Protein AF-0000000079814150 (afdb_homodimer)

Secondary structure (DSSP, 8-state):
---------------SEEEEE---HHHHHHHTT--HHHHHHHHHHHHHHHHHHHHHHT--EEEEEEEEGGGGGS-HHHHHHHHHHHHHHHHHTHHHHHHTTEEEEEES-GGGS-HHHHHHHHHHHHHTTT--SEEEEEEEEE-HHHHHHHHHHHHHHHHHTTSS-GGG--HHHHHHHSTTTTSPPPSEEEE-TT----TTSSTTTTTTPEEEE-SS-GGG--HHHHHHHHHHHHHHHHHT---S---/---------------SEEEEE---HHHHHHHTT--HHHHHHHHHHHHHHHHHHHHHHT--EEEEEEEEGGGGGS-HHHHHHHHHHHHHHHHHTHHHHHHTTEEEEEES-GGGS-HHHHHHHHHHHHHTTT--SEEEEEEEEE-HHHHHHHHHHHHHHHHHTTSS-GGG--HHHHHHHSTTTTSPPPSEEEE-TT----TTSSTTTTTTPEEEE-SS-GGG--HHHHHHHHHHHHHHHHHS--SS---

Solvent-accessible surface area (backbone atoms only — not comparable to full-atom values): 25363 Å² total; per-residue (Å²): 135,82,75,74,75,69,72,71,70,72,84,78,53,72,57,57,18,44,29,37,42,70,31,31,22,52,57,52,12,53,77,69,74,41,56,55,64,56,11,51,52,40,31,53,53,20,51,53,40,44,52,53,40,32,53,75,71,62,29,42,32,38,36,36,55,75,31,44,53,69,50,72,75,48,55,69,68,54,42,49,50,54,51,49,51,51,42,49,44,48,70,67,42,42,65,60,39,38,75,68,22,29,14,43,43,79,35,55,45,54,83,80,47,59,68,70,48,41,50,37,52,54,49,41,28,61,77,10,61,84,36,78,53,24,38,41,30,40,26,36,43,24,36,25,63,58,41,52,33,51,23,31,26,53,51,11,47,32,26,54,71,67,77,38,58,44,90,66,51,38,69,69,56,48,47,62,49,30,80,58,43,94,53,78,58,34,46,30,39,34,26,26,38,54,54,48,56,55,68,27,54,53,32,81,46,39,27,74,11,40,54,46,69,36,66,54,29,26,42,72,44,36,53,68,54,52,48,50,54,48,49,50,50,26,52,52,48,57,74,59,49,67,72,71,66,86,116,134,83,75,73,76,70,71,71,71,71,85,78,56,73,58,55,18,43,29,38,40,70,30,31,22,52,58,54,12,54,76,67,75,41,57,56,65,58,11,51,54,40,30,52,53,20,49,54,40,44,52,52,41,33,53,73,71,64,30,41,30,38,36,36,56,74,31,44,53,68,50,72,74,48,55,70,66,55,42,49,51,54,51,50,52,51,42,49,43,47,70,68,42,42,64,59,40,38,74,69,21,29,14,42,42,80,34,56,46,54,83,78,48,59,67,67,48,40,51,37,51,52,49,41,26,60,77,10,62,84,36,77,53,24,37,41,31,40,26,36,43,26,37,25,63,59,41,52,33,53,23,31,26,51,52,12,47,33,28,55,71,68,77,38,59,45,88,65,50,37,69,70,57,47,47,62,49,30,80,60,44,95,54,76,58,33,44,29,40,36,26,27,39,54,52,47,56,56,67,28,53,51,32,80,46,38,27,74,11,41,53,44,68,34,64,54,30,25,44,72,44,37,53,67,53,52,49,49,54,47,50,51,49,25,52,51,47,56,74,58,48,70,73,75,68,86,115

InterPro domains:
  IPR001441 Decaprenyl diphosphate synthase-like [MF_01139] (14-242)
  IPR001441 Decaprenyl diphosphate synthase-like [PF01255] (21-241)
  IPR001441 Decaprenyl diphosphate synthase-like [PTHR10291] (14-241)
  IPR001441 Decaprenyl diphosphate synthase-like [TIGR00055] (14-241)
  IPR001441 Decaprenyl diphosphate synthase-like [cd00475] (17-235)
  IPR018520 Di-trans-poly-cis-decaprenylcistransferase-like, conserved site [PS01066] (187-204)
  IPR036424 Decaprenyl diphosphate synthase-like superfamily [G3DSA:3.40.1180.10] (4-242)
  IPR036424 Decaprenyl diphosphate synthase-like superfamily [SSF64005] (14-237)

Organism: NCBI:txid265959

Foldseek 3Di:
DPPPPPVPPDPQDFWQEEEEEQFCLQVVCVVVVHDSLVSVVLLVVLVVQLLVLCLVVQHAEYEYALAELCNVVDDPVSVVSSLVVLLVCLPPVLVVCLVSLEAEAEDADLVVHDPSSSVSNVVSNVSNVPGGSYYYYYYHRDFQVVQLVQLVVVQVVCVVVVNDPPVPDDPVNSLCSGRCHPPQQGQEYEYEQQDDDCRRPNPVSCPNHHYYYYNHRSSVNHSVNVVVVSVVSRVVCVVVDDPPPVD/DPPPPPVVPDPQDFWQEEEEEQFCLQVVQVVVVHDSLVSVVLLVVLVVQLLVLCLVVQHAEYEYALAELCNVVDDPVSVVSSLVVLLVCLPPVLVVCLVSLEAEAEDADLVVHDPSSSVSNVVSNVSNVPGGSYYYYYYHRDFQVVQLVQLVVVQVVCVVVVNDPPVPDDPVNSLCSGRCHPPQQGQEYEYEQQDDDCRRPNPVSCPNHHYYYYNHRSSPNHSVNVVVVSVVSRVVCVVVPDPPPVD

Nearest PDB structures (foldseek):
  7cpn-assembly1_A  TM=9.584E-01  e=9.967E-28  Thermobifida fusca YX
  1x09-assembly1_A  TM=9.812E-01  e=7.954E-27  Escherichia coli
  7jli-assembly1_A  TM=9.607E-01  e=4.394E-27  Bacillus subtilis
  6szg-assembly1_A  TM=9.775E-01  e=1.741E-25  Acinetobacter baumannii
  2vg4-assembly2_D  TM=9.617E-01  e=6.347E-26  Mycobacterium tuberculosis

Structure (mmCIF, N/CA/C/O backbone):
data_AF-0000000079814150-model_v1
#
loop_
_entity.id
_entity.type
_entity.pdbx_description
1 polymer 'Isoprenyl transferase'
#
loop_
_atom_site.group_PDB
_atom_site.id
_atom_site.type_symbol
_atom_site.label_atom_id
_atom_site.label_alt_id
_atom_site.label_comp_id
_atom_site.label_asym_id
_atom_site.label_entity_id
_atom_site.label_seq_id
_atom_site.pdbx_PDB_ins_code
_atom_site.Cartn_x
_atom_site.Cartn_y
_atom_site.Cartn_z
_atom_site.occupancy
_atom_site.B_iso_or_equiv
_atom_site.auth_seq_id
_atom_site.auth_comp_id
_atom_site.auth_asym_id
_atom_site.auth_atom_id
_atom_site.pdbx_PDB_model_num
ATOM 1 N N . MET A 1 1 ? -6.578 14.977 -53.312 1 30.59 1 MET A N 1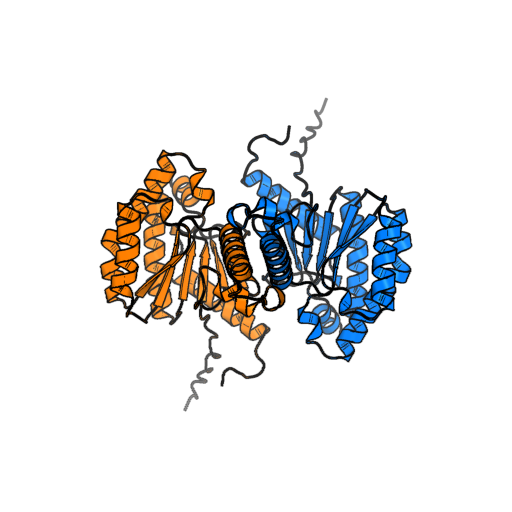
ATOM 2 C CA . MET A 1 1 ? -5.441 14.547 -52.5 1 30.59 1 MET A CA 1
ATOM 3 C C . MET A 1 1 ? -5.773 14.633 -51 1 30.59 1 MET A C 1
ATOM 5 O O . MET A 1 1 ? -5.684 15.703 -50.406 1 30.59 1 MET A O 1
ATOM 9 N N . SER A 1 2 ? -6.844 13.961 -50.562 1 36.25 2 SER A N 1
ATOM 10 C CA . SER A 1 2 ? -7.426 13.844 -49.219 1 36.25 2 SER A CA 1
ATOM 11 C C . SER A 1 2 ? -6.395 13.367 -48.219 1 36.25 2 SER A C 1
ATOM 13 O O . SER A 1 2 ? -5.816 12.289 -48.375 1 36.25 2 SER A O 1
ATOM 15 N N . GLY A 1 3 ? -5.57 14.32 -47.719 1 33.72 3 GLY A N 1
ATOM 16 C CA . GLY A 1 3 ? -4.613 14.062 -46.656 1 33.72 3 GLY A CA 1
ATOM 17 C C . GLY A 1 3 ? -5.199 13.273 -45.5 1 33.72 3 GLY A C 1
ATOM 18 O O . GLY A 1 3 ? -6.184 13.688 -44.875 1 33.72 3 GLY A O 1
ATOM 19 N N . SER A 1 4 ? -5.145 11.93 -45.656 1 39.56 4 SER A N 1
ATOM 20 C CA . SER A 1 4 ? -5.402 11.023 -44.531 1 39.56 4 SER A CA 1
ATOM 21 C C . SER A 1 4 ? -4.723 11.508 -43.25 1 39.56 4 SER A C 1
ATOM 23 O O . SER A 1 4 ? -3.496 11.648 -43.219 1 39.56 4 SER A O 1
ATOM 25 N N . ASP A 1 5 ? -5.281 12.523 -42.656 1 36.06 5 ASP A N 1
ATOM 26 C CA . ASP A 1 5 ? -4.863 12.922 -41.312 1 36.06 5 ASP A CA 1
ATOM 27 C C . ASP A 1 5 ? -4.594 11.703 -40.438 1 36.06 5 ASP A C 1
ATOM 29 O O . ASP A 1 5 ? -5.52 10.961 -40.094 1 36.06 5 ASP A O 1
ATOM 33 N N . HIS A 1 6 ? -3.541 10.914 -40.781 1 35.59 6 HIS A N 1
ATOM 34 C CA . HIS A 1 6 ? -3.045 9.969 -39.812 1 35.59 6 HIS A CA 1
ATOM 35 C C . HIS A 1 6 ? -2.938 10.625 -38.438 1 35.59 6 HIS A C 1
ATOM 37 O O . HIS A 1 6 ? -2.074 11.477 -38.188 1 35.59 6 HIS A O 1
ATOM 43 N N . ARG A 1 7 ? -3.973 11 -37.781 1 38.19 7 ARG A N 1
ATOM 44 C CA . ARG A 1 7 ? -3.873 11.312 -36.375 1 38.19 7 ARG A CA 1
ATOM 45 C C . ARG A 1 7 ? -2.809 10.453 -35.688 1 38.19 7 ARG A C 1
ATOM 47 O O . ARG A 1 7 ? -2.898 9.227 -35.719 1 38.19 7 ARG A O 1
ATOM 54 N N . THR A 1 8 ? -1.511 10.703 -35.812 1 36.75 8 THR A N 1
ATOM 55 C CA . THR A 1 8 ? -0.434 10.164 -34.969 1 36.75 8 THR A CA 1
ATOM 56 C C . THR A 1 8 ? -0.945 9.812 -33.594 1 36.75 8 THR A C 1
ATOM 58 O O . THR A 1 8 ? -1.499 10.664 -32.906 1 36.75 8 THR A O 1
ATOM 61 N N . ALA A 1 9 ? -1.485 8.695 -33.469 1 47.09 9 ALA A N 1
ATOM 62 C CA . ALA A 1 9 ? -1.894 8.203 -32.156 1 47.09 9 ALA A CA 1
ATOM 63 C C . ALA A 1 9 ? -0.919 8.664 -31.078 1 47.09 9 ALA A C 1
ATOM 65 O O . ALA A 1 9 ? 0.297 8.641 -31.281 1 47.09 9 ALA A O 1
ATOM 66 N N . ALA A 1 10 ? -1.254 9.531 -30.312 1 53.69 10 ALA A N 1
ATOM 67 C CA . ALA A 1 10 ? -0.466 9.969 -29.156 1 53.69 10 ALA A CA 1
ATOM 68 C C . ALA A 1 10 ? 0.321 8.805 -28.562 1 53.69 10 ALA A C 1
ATOM 70 O O . ALA A 1 10 ? -0.131 7.656 -28.609 1 53.69 10 ALA A O 1
ATOM 71 N N . PRO A 1 11 ? 1.72 8.844 -28.5 1 58.03 11 PRO A N 1
ATOM 72 C CA . PRO A 1 11 ? 2.559 7.762 -27.984 1 58.03 11 PRO A CA 1
ATOM 73 C C . PRO A 1 11 ? 1.968 7.113 -26.734 1 58.03 11 PRO A C 1
ATOM 75 O O . PRO A 1 11 ? 1.492 7.812 -25.828 1 58.03 11 PRO A O 1
ATOM 78 N N . VAL A 1 12 ? 1.513 5.855 -26.828 1 69.31 12 VAL A N 1
ATOM 79 C CA . VAL A 1 12 ? 0.983 5.055 -25.719 1 69.31 12 VAL A CA 1
ATOM 80 C C . VAL A 1 12 ? 2.082 4.789 -24.703 1 69.31 12 VAL A C 1
ATOM 82 O O . VAL A 1 12 ? 3.182 4.355 -25.047 1 69.31 12 VAL A O 1
ATOM 85 N N . CYS A 1 13 ? 1.996 5.395 -23.484 1 85.88 13 CYS A N 1
ATOM 86 C CA . CYS A 1 13 ? 2.885 5.051 -22.375 1 85.88 13 CYS A CA 1
ATOM 87 C C . CYS A 1 13 ? 2.568 3.662 -21.828 1 85.88 13 CYS A C 1
ATOM 89 O O . CYS A 1 13 ? 1.459 3.416 -21.359 1 85.88 13 CYS A O 1
ATOM 91 N N . LEU A 1 14 ? 3.465 2.756 -22.062 1 93.56 14 LEU A N 1
ATOM 92 C CA . LEU A 1 14 ? 3.279 1.373 -21.641 1 93.56 14 LEU A CA 1
ATOM 93 C C . LEU A 1 14 ? 3.951 1.123 -20.297 1 93.56 14 LEU A C 1
ATOM 95 O O . LEU A 1 14 ? 5.105 1.509 -20.094 1 93.56 14 LEU A O 1
ATOM 99 N N . PRO A 1 15 ? 3.193 0.559 -19.422 1 97 15 PRO A N 1
ATOM 100 C CA . PRO A 1 15 ? 3.871 0.183 -18.188 1 97 15 PRO A CA 1
ATOM 101 C C . PRO A 1 15 ? 4.922 -0.907 -18.391 1 97 15 PRO A C 1
ATOM 103 O O . PRO A 1 15 ? 4.727 -1.808 -19.203 1 97 15 PRO A O 1
ATOM 106 N N . GLU A 1 16 ? 5.961 -0.811 -17.609 1 97.56 16 GLU A N 1
ATOM 107 C CA . GLU A 1 16 ? 6.992 -1.844 -17.641 1 97.56 16 GLU A CA 1
ATOM 108 C C . GLU A 1 16 ? 6.578 -3.061 -16.828 1 97.56 16 GLU A C 1
ATOM 110 O O . GLU A 1 16 ? 6.852 -4.199 -17.203 1 97.56 16 GLU A O 1
ATOM 115 N N . HIS A 1 17 ? 5.906 -2.877 -15.727 1 98.75 17 HIS A N 1
ATOM 116 C CA . HIS A 1 17 ? 5.578 -3.91 -14.75 1 98.75 17 HIS A CA 1
ATOM 117 C C . HIS A 1 17 ? 4.133 -3.779 -14.273 1 98.75 17 HIS A C 1
ATOM 119 O O . HIS A 1 17 ? 3.762 -2.76 -13.688 1 98.75 17 HIS A O 1
ATOM 125 N N . VAL A 1 18 ? 3.35 -4.816 -14.539 1 98.81 18 VAL A N 1
ATOM 126 C CA . VAL A 1 18 ? 1.966 -4.887 -14.086 1 98.81 18 VAL A CA 1
ATOM 127 C C . VAL A 1 18 ? 1.821 -6 -13.047 1 98.81 18 VAL A C 1
ATOM 129 O O . VAL A 1 18 ? 2.141 -7.16 -13.32 1 98.81 18 VAL A O 1
ATOM 132 N N . ALA A 1 19 ? 1.404 -5.621 -11.844 1 98.94 19 ALA A N 1
ATOM 133 C CA . ALA A 1 19 ? 1.101 -6.605 -10.805 1 98.94 19 ALA A CA 1
ATOM 134 C C . ALA A 1 19 ? -0.405 -6.809 -10.672 1 98.94 19 ALA A C 1
ATOM 136 O O . ALA A 1 19 ? -1.178 -5.852 -10.742 1 98.94 19 ALA A O 1
ATOM 137 N N . ILE A 1 20 ? -0.818 -8.109 -10.453 1 98.94 20 ILE A N 1
ATOM 138 C CA . ILE A 1 20 ? -2.248 -8.391 -10.492 1 98.94 20 ILE A CA 1
ATOM 139 C C . ILE A 1 20 ? -2.645 -9.234 -9.281 1 98.94 20 ILE A C 1
ATOM 141 O O . ILE A 1 20 ? -2.025 -10.258 -9.008 1 98.94 20 ILE A O 1
ATOM 145 N N . ILE A 1 21 ? -3.6 -8.75 -8.547 1 98.81 21 ILE A N 1
ATOM 146 C CA . ILE A 1 21 ? -4.309 -9.531 -7.539 1 98.81 21 ILE A CA 1
ATOM 147 C C . ILE A 1 21 ? -5.523 -10.211 -8.172 1 98.81 21 ILE A C 1
ATOM 149 O O . ILE A 1 21 ? -6.512 -9.547 -8.492 1 98.81 21 ILE A O 1
ATOM 153 N N . MET A 1 22 ? -5.48 -11.484 -8.289 1 98.56 22 MET A N 1
ATOM 154 C CA . MET A 1 22 ? -6.438 -12.273 -9.062 1 98.56 22 MET A CA 1
ATOM 155 C C . MET A 1 22 ? -7.637 -12.664 -8.211 1 98.56 22 MET A C 1
ATOM 157 O O . MET A 1 22 ? -7.84 -13.844 -7.926 1 98.56 22 MET A O 1
ATOM 161 N N . ASP A 1 23 ? -8.43 -11.719 -7.93 1 97.75 23 ASP A N 1
ATOM 162 C CA . ASP A 1 23 ? -9.57 -11.883 -7.031 1 97.75 23 ASP A CA 1
ATOM 163 C C . ASP A 1 23 ? -10.836 -12.234 -7.805 1 97.75 23 ASP A C 1
ATOM 165 O O . ASP A 1 23 ? -10.977 -11.875 -8.977 1 97.75 23 ASP A O 1
ATOM 169 N N . GLY A 1 24 ? -11.703 -13.023 -7.16 1 97.81 24 GLY A N 1
ATOM 170 C CA . GLY A 1 24 ? -13.031 -13.242 -7.711 1 97.81 24 GLY A CA 1
ATOM 171 C C . GLY A 1 24 ? -13.242 -14.656 -8.219 1 97.81 24 GLY A C 1
ATOM 172 O O . GLY A 1 24 ? -14.266 -14.953 -8.836 1 97.81 24 GLY A O 1
ATOM 173 N N . ASN A 1 25 ? -12.281 -15.562 -7.965 1 97.69 25 ASN A N 1
ATOM 174 C CA . ASN A 1 25 ? -12.414 -16.938 -8.422 1 97.69 25 ASN A CA 1
ATOM 175 C C . ASN A 1 25 ? -13.617 -17.625 -7.785 1 97.69 25 ASN A C 1
ATOM 177 O O . ASN A 1 25 ? -14.438 -18.219 -8.484 1 97.69 25 ASN A O 1
ATOM 181 N N . GLY A 1 26 ? -13.711 -17.531 -6.402 1 95.38 26 GLY A N 1
ATOM 182 C CA . GLY A 1 26 ? -14.836 -18.141 -5.703 1 95.38 26 GLY A CA 1
ATOM 183 C C . GLY A 1 26 ? -16.172 -17.531 -6.074 1 95.38 26 GLY A C 1
ATOM 184 O O . GLY A 1 26 ? -17.156 -18.25 -6.285 1 95.38 26 GLY A O 1
ATOM 185 N N . ARG A 1 27 ? -16.234 -16.281 -6.16 1 95.62 27 ARG A N 1
ATOM 186 C CA . ARG A 1 27 ? -17.453 -15.578 -6.527 1 95.62 27 ARG A CA 1
ATOM 187 C C . ARG A 1 27 ? -17.938 -16 -7.914 1 95.62 27 ARG A C 1
ATOM 189 O O . ARG A 1 27 ? -19.125 -16.219 -8.125 1 95.62 27 ARG A O 1
ATOM 196 N N . TRP A 1 28 ? -17.031 -16.047 -8.844 1 97.88 28 TRP A N 1
ATOM 197 C CA . TRP A 1 28 ? -17.312 -16.469 -10.211 1 97.88 28 TRP A CA 1
ATOM 198 C C . TRP A 1 28 ? -17.969 -17.844 -10.227 1 97.88 28 TRP A C 1
ATOM 200 O O . TRP A 1 28 ? -18.969 -18.062 -10.914 1 97.88 28 TRP A O 1
ATOM 210 N N . ALA A 1 29 ? -17.344 -18.812 -9.492 1 97.88 29 ALA A N 1
ATOM 211 C CA . ALA A 1 29 ? -17.859 -20.172 -9.414 1 97.88 29 ALA A CA 1
ATOM 212 C C . ALA A 1 29 ? -19.25 -20.188 -8.781 1 97.88 29 ALA A C 1
ATOM 214 O O . ALA A 1 29 ? -20.172 -20.828 -9.297 1 97.88 29 ALA A O 1
ATOM 215 N N . ASN A 1 30 ? -19.406 -19.406 -7.676 1 96.44 30 ASN A N 1
ATOM 216 C CA . ASN A 1 30 ? -20.672 -19.344 -6.953 1 96.44 30 ASN A CA 1
ATOM 217 C C . ASN A 1 30 ? -21.797 -18.797 -7.828 1 96.44 30 ASN A C 1
ATOM 219 O O . ASN A 1 30 ? -22.906 -19.359 -7.844 1 96.44 30 ASN A O 1
ATOM 223 N N . MET A 1 31 ? -21.531 -17.844 -8.562 1 96.81 31 MET A N 1
ATOM 224 C CA . MET A 1 31 ? -22.516 -17.203 -9.438 1 96.81 31 MET A CA 1
ATOM 225 C C . MET A 1 31 ? -22.984 -18.172 -10.516 1 96.81 31 MET A C 1
ATOM 227 O O . MET A 1 31 ? -24.094 -18.016 -11.055 1 96.81 31 MET A O 1
ATOM 231 N N . ARG A 1 32 ? -22.266 -19.203 -10.773 1 97.44 32 ARG A N 1
ATOM 232 C CA . ARG A 1 32 ? -22.578 -20.141 -11.844 1 97.44 32 ARG A CA 1
ATOM 233 C C . ARG A 1 32 ? -23 -21.484 -11.281 1 97.44 32 ARG A C 1
ATOM 235 O O . ARG A 1 32 ? -23.172 -22.453 -12.031 1 97.44 32 ARG A O 1
ATOM 242 N N . GLY A 1 33 ? -23.031 -21.531 -10.008 1 97.44 33 GLY A N 1
ATOM 243 C CA . GLY A 1 33 ? -23.406 -22.781 -9.359 1 97.44 33 GLY A CA 1
ATOM 244 C C . GLY A 1 33 ? -22.344 -23.859 -9.453 1 97.44 33 GLY A C 1
ATOM 245 O O . GLY A 1 33 ? -22.672 -25.047 -9.492 1 97.44 33 GLY A O 1
ATOM 246 N N . LEU A 1 34 ? -21.156 -23.453 -9.539 1 97.94 34 LEU A N 1
ATOM 247 C CA . LEU A 1 34 ? -20.047 -24.391 -9.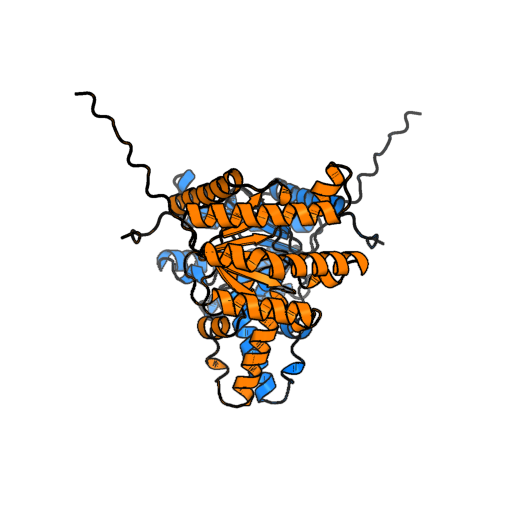672 1 97.94 34 LEU A CA 1
ATOM 248 C C . LEU A 1 34 ? -19.266 -24.5 -8.359 1 97.94 34 LEU A C 1
ATOM 250 O O . LEU A 1 34 ? -19.344 -23.609 -7.516 1 97.94 34 LEU A O 1
ATOM 254 N N . PRO A 1 35 ? -18.547 -25.641 -8.258 1 96 35 PRO A N 1
ATOM 255 C CA . PRO A 1 35 ? -17.672 -25.75 -7.09 1 96 35 PRO A CA 1
ATOM 256 C C . PRO A 1 35 ? -16.547 -24.719 -7.102 1 96 35 PRO A C 1
ATOM 258 O O . PRO A 1 35 ? -16.109 -24.281 -8.172 1 96 35 PRO A O 1
ATOM 261 N N . LEU A 1 36 ? -16.078 -24.344 -5.898 1 94.62 36 LEU A N 1
ATOM 262 C CA . LEU A 1 36 ? -15.023 -23.359 -5.699 1 94.62 36 LEU A CA 1
ATOM 263 C C . LEU A 1 36 ? -13.82 -23.672 -6.586 1 94.62 36 LEU A C 1
ATOM 265 O O . LEU A 1 36 ? -13.258 -22.781 -7.215 1 94.62 36 LEU A O 1
ATOM 269 N N . LEU A 1 37 ? -13.469 -24.891 -6.684 1 94.75 37 LEU A N 1
ATOM 270 C CA . LEU A 1 37 ? -12.289 -25.312 -7.438 1 94.75 37 LEU A CA 1
ATOM 271 C C . LEU A 1 37 ? -12.438 -24.953 -8.914 1 94.75 37 LEU A C 1
ATOM 273 O O . LEU A 1 37 ? -11.453 -24.625 -9.578 1 94.75 37 LEU A O 1
ATOM 277 N N . ALA A 1 38 ? -13.617 -25.031 -9.453 1 96.88 38 ALA A N 1
ATOM 278 C CA . ALA A 1 38 ? -13.867 -24.688 -10.844 1 96.88 38 ALA A CA 1
ATOM 279 C C . ALA A 1 38 ? -13.5 -23.219 -11.117 1 96.88 38 ALA A C 1
ATOM 281 O O . ALA A 1 38 ? -13.016 -22.891 -12.203 1 96.88 38 ALA A O 1
ATOM 282 N N . GLY A 1 39 ? -13.758 -22.391 -10.172 1 97.44 39 GLY A N 1
ATOM 283 C CA . GLY A 1 39 ? -13.367 -21 -10.289 1 97.44 39 GLY A CA 1
ATOM 284 C C . GLY A 1 39 ? -11.859 -20.812 -10.383 1 97.44 39 GLY A C 1
ATOM 285 O O . GLY A 1 39 ? -11.383 -20.031 -11.211 1 97.44 39 GLY A O 1
ATOM 286 N N . HIS A 1 40 ? -11.148 -21.5 -9.555 1 96.44 40 HIS A N 1
ATOM 287 C CA . HIS A 1 40 ? -9.695 -21.406 -9.57 1 96.44 40 HIS A CA 1
ATOM 288 C C . HIS A 1 40 ? -9.117 -21.984 -10.852 1 96.44 40 HIS A C 1
ATOM 290 O O . HIS A 1 40 ? -8.125 -21.484 -11.375 1 96.44 40 HIS A O 1
ATOM 296 N N . ARG A 1 41 ? -9.734 -23.047 -11.359 1 96.62 41 ARG A N 1
ATOM 297 C CA . ARG A 1 41 ? -9.312 -23.594 -12.648 1 96.62 41 ARG A CA 1
ATOM 298 C C . ARG A 1 41 ? -9.523 -22.594 -13.773 1 96.62 41 ARG A C 1
ATOM 300 O O . ARG A 1 41 ? -8.633 -22.375 -14.602 1 96.62 41 ARG A O 1
ATOM 307 N N . ALA A 1 42 ? -10.68 -21.984 -13.75 1 97.88 42 ALA A N 1
ATOM 308 C CA . ALA A 1 42 ? -10.961 -20.953 -14.727 1 97.88 42 ALA A CA 1
ATOM 309 C C . ALA A 1 42 ? -9.992 -19.781 -14.578 1 97.88 42 ALA A C 1
ATOM 311 O O . ALA A 1 42 ? -9.617 -19.141 -15.562 1 97.88 42 ALA A O 1
ATOM 312 N N . GLY A 1 43 ? -9.602 -19.5 -13.391 1 97.75 43 GLY A N 1
ATOM 313 C CA . GLY A 1 43 ? -8.594 -18.484 -13.133 1 97.75 43 GLY A CA 1
ATOM 314 C C . GLY A 1 43 ? -7.254 -18.797 -13.773 1 97.75 43 GLY A C 1
ATOM 315 O O . GLY A 1 43 ? -6.551 -17.891 -14.234 1 97.75 43 GLY A O 1
ATOM 316 N N . GLY A 1 44 ? -6.926 -20.062 -13.742 1 96.25 44 GLY A N 1
ATOM 317 C CA . GLY A 1 44 ? -5.715 -20.484 -14.43 1 96.25 44 GLY A CA 1
ATOM 318 C C . GLY A 1 44 ? -5.727 -20.156 -15.914 1 96.25 44 GLY A C 1
ATOM 319 O O . GLY A 1 44 ? -4.703 -19.766 -16.484 1 96.25 44 GLY A O 1
ATOM 320 N N . GLU A 1 45 ? -6.836 -20.312 -16.516 1 96 45 GLU A N 1
ATOM 321 C CA . GLU A 1 45 ? -6.984 -19.969 -17.922 1 96 45 GLU A CA 1
ATOM 322 C C . GLU A 1 45 ? -6.828 -18.469 -18.156 1 96 45 GLU A C 1
ATOM 324 O O . GLU A 1 45 ? -6.25 -18.047 -19.156 1 96 45 GLU A O 1
ATOM 329 N N . ALA A 1 46 ? -7.352 -17.766 -17.219 1 98.19 46 ALA A N 1
ATOM 330 C CA . ALA A 1 46 ? -7.215 -16.312 -17.297 1 98.19 46 ALA A CA 1
ATOM 331 C C . ALA A 1 46 ? -5.746 -15.898 -17.234 1 98.19 46 ALA A C 1
ATOM 333 O O . ALA A 1 46 ? -5.344 -14.922 -17.859 1 98.19 46 ALA A O 1
ATOM 334 N N . VAL A 1 47 ? -4.922 -16.641 -16.469 1 97.88 47 VAL A N 1
ATOM 335 C CA . VAL A 1 47 ? -3.488 -16.375 -16.406 1 97.88 47 VAL A CA 1
ATOM 336 C C . VAL A 1 47 ? -2.869 -16.5 -17.797 1 97.88 47 VAL A C 1
ATOM 338 O O . VAL A 1 47 ? -2.107 -15.633 -18.219 1 97.88 47 VAL A O 1
ATOM 341 N N . GLN A 1 48 ? -3.258 -17.5 -18.5 1 95.94 48 GLN A N 1
ATOM 342 C CA . GLN A 1 48 ? -2.715 -17.719 -19.844 1 95.94 48 GLN A CA 1
ATOM 343 C C . GLN A 1 48 ? -3.111 -16.594 -20.797 1 95.94 48 GLN A C 1
ATOM 345 O O . GLN A 1 48 ? -2.281 -16.094 -21.562 1 95.94 48 GLN A O 1
ATOM 350 N N . ARG A 1 49 ? -4.379 -16.172 -20.734 1 97.5 49 ARG A N 1
ATOM 351 C CA . ARG A 1 49 ? -4.844 -15.062 -21.547 1 97.5 49 ARG A CA 1
ATOM 352 C C . ARG A 1 49 ? -4.066 -13.789 -21.219 1 97.5 49 ARG A C 1
ATOM 354 O O . ARG A 1 49 ? -3.703 -13.031 -22.125 1 97.5 49 ARG A O 1
ATOM 361 N N . THR A 1 50 ? -3.801 -13.633 -19.984 1 98.19 50 THR A N 1
ATOM 362 C CA . THR A 1 50 ? -3.104 -12.438 -19.531 1 98.19 50 THR A CA 1
ATOM 363 C C . THR A 1 50 ? -1.659 -12.438 -20.016 1 98.19 5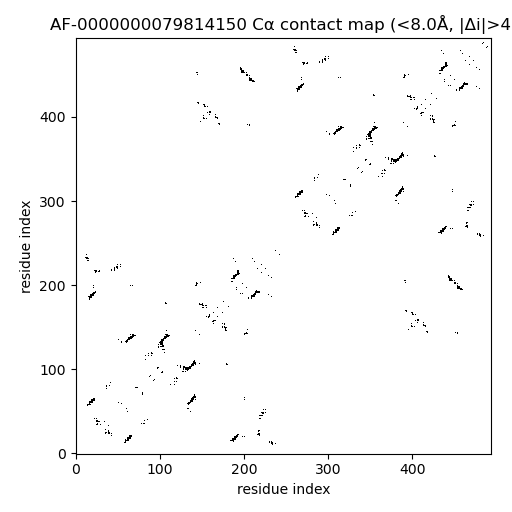0 THR A C 1
ATOM 365 O O . THR A 1 50 ? -1.162 -11.414 -20.5 1 98.19 50 THR A O 1
ATOM 368 N N . VAL A 1 51 ? -1.002 -13.555 -19.922 1 98.25 51 VAL A N 1
ATOM 369 C CA . VAL A 1 51 ? 0.382 -13.688 -20.375 1 98.25 51 VAL A CA 1
ATOM 370 C C . VAL A 1 51 ? 0.476 -13.398 -21.859 1 98.25 51 VAL A C 1
ATOM 372 O O . VAL A 1 51 ? 1.331 -12.625 -22.297 1 98.25 51 VAL A O 1
ATOM 375 N N . ARG A 1 52 ? -0.428 -13.914 -22.641 1 97.75 52 ARG A N 1
ATOM 376 C CA . ARG A 1 52 ? -0.438 -13.688 -24.078 1 97.75 52 ARG A CA 1
ATOM 377 C C . ARG A 1 52 ? -0.671 -12.211 -24.391 1 97.75 52 ARG A C 1
ATOM 379 O O . ARG A 1 52 ? -0.01 -11.648 -25.266 1 97.75 52 ARG A O 1
ATOM 386 N N . ALA A 1 53 ? -1.604 -11.656 -23.688 1 98.25 53 ALA A N 1
ATOM 387 C CA . ALA A 1 53 ? -1.896 -10.234 -23.891 1 98.25 53 ALA A CA 1
ATOM 388 C C . ALA A 1 53 ? -0.683 -9.375 -23.547 1 98.25 53 ALA A C 1
ATOM 390 O O . ALA A 1 53 ? -0.36 -8.43 -24.281 1 98.25 53 ALA A O 1
ATOM 391 N N . ALA A 1 54 ? -0.009 -9.695 -22.438 1 98.5 54 ALA A N 1
ATOM 392 C CA . ALA A 1 54 ? 1.168 -8.945 -22.016 1 98.5 54 ALA A CA 1
ATOM 393 C C . ALA A 1 54 ? 2.275 -9.023 -23.062 1 98.5 54 ALA A C 1
ATOM 395 O O . ALA A 1 54 ? 2.879 -8.008 -23.422 1 98.5 54 ALA A O 1
ATOM 396 N N . ILE A 1 55 ? 2.498 -10.203 -23.578 1 98.38 55 ILE A N 1
ATOM 397 C CA . ILE A 1 55 ? 3.52 -10.422 -24.594 1 98.38 55 ILE A CA 1
ATOM 398 C C . ILE A 1 55 ? 3.176 -9.617 -25.844 1 98.38 55 ILE A C 1
ATOM 400 O O . ILE A 1 55 ? 4.02 -8.883 -26.375 1 98.38 55 ILE A O 1
ATOM 404 N N . ARG A 1 56 ? 1.926 -9.695 -26.25 1 97.69 56 ARG A N 1
ATOM 405 C CA . ARG A 1 56 ? 1.479 -9.023 -27.469 1 97.69 56 ARG A CA 1
ATOM 406 C C . ARG A 1 56 ? 1.624 -7.512 -27.344 1 97.69 56 ARG A C 1
ATOM 408 O O . ARG A 1 56 ? 1.946 -6.828 -28.312 1 97.69 56 ARG A O 1
ATOM 415 N N . ARG A 1 57 ? 1.434 -7.004 -26.141 1 97.44 57 ARG A N 1
ATOM 416 C CA . ARG A 1 57 ? 1.417 -5.559 -25.953 1 97.44 57 ARG A CA 1
ATOM 417 C C . ARG A 1 57 ? 2.801 -5.035 -25.594 1 97.44 57 ARG A C 1
ATOM 419 O O . ARG A 1 57 ? 3.023 -3.824 -25.531 1 97.44 57 ARG A O 1
ATOM 426 N N . GLY A 1 58 ? 3.682 -5.938 -25.219 1 97.25 58 GLY A N 1
ATOM 427 C CA . GLY A 1 58 ? 5.062 -5.547 -24.984 1 97.25 58 GLY A CA 1
ATOM 428 C C . GLY A 1 58 ? 5.352 -5.227 -23.531 1 97.25 58 GLY A C 1
ATOM 429 O O . GLY A 1 58 ? 6.32 -4.531 -23.234 1 97.25 58 GLY A O 1
ATOM 430 N N . VAL A 1 59 ? 4.492 -5.637 -22.625 1 98.06 59 VAL A N 1
ATOM 431 C CA . VAL A 1 59 ? 4.773 -5.516 -21.188 1 98.06 59 VAL A CA 1
ATOM 432 C C . VAL A 1 59 ? 5.895 -6.477 -20.812 1 98.06 59 VAL A C 1
ATOM 434 O O . VAL A 1 59 ? 5.91 -7.633 -21.234 1 98.06 59 VAL A O 1
ATOM 437 N N . LYS A 1 60 ? 6.82 -6.039 -19.891 1 98.5 60 LYS A N 1
ATOM 438 C CA . LYS A 1 60 ? 8.039 -6.809 -19.672 1 98.5 60 LYS A CA 1
ATOM 439 C C . LYS A 1 60 ? 7.949 -7.613 -18.375 1 98.5 60 LYS A C 1
ATOM 441 O O . LYS A 1 60 ? 8.617 -8.641 -18.219 1 98.5 60 LYS A O 1
ATOM 446 N N . TRP A 1 61 ? 7.156 -7.141 -17.453 1 98.81 61 TRP A N 1
ATOM 447 C CA . TRP A 1 61 ? 7.02 -7.797 -16.156 1 98.81 61 TRP A CA 1
ATOM 448 C C . TRP A 1 61 ? 5.555 -7.938 -15.766 1 98.81 61 TRP A C 1
ATOM 450 O O . TRP A 1 61 ? 4.789 -6.973 -15.859 1 98.81 61 TRP A O 1
ATOM 460 N N . VAL A 1 62 ? 5.203 -9.109 -15.391 1 98.88 62 VAL A N 1
ATOM 461 C CA . VAL A 1 62 ? 3.902 -9.359 -14.781 1 98.88 62 VAL A CA 1
ATOM 462 C C . VAL A 1 62 ? 4.086 -10.133 -13.477 1 98.88 62 VAL A C 1
ATOM 464 O O . VAL A 1 62 ? 4.758 -11.164 -13.445 1 98.88 62 VAL A O 1
ATOM 467 N N . THR A 1 63 ? 3.584 -9.617 -12.391 1 98.94 63 THR A N 1
ATOM 468 C CA . THR A 1 63 ? 3.592 -10.32 -11.109 1 98.94 63 THR A CA 1
ATOM 469 C C . THR A 1 63 ? 2.176 -10.711 -10.703 1 98.94 63 THR A C 1
ATOM 471 O O . THR A 1 63 ? 1.269 -9.875 -10.703 1 98.94 63 THR A O 1
ATOM 474 N N . LEU A 1 64 ? 1.991 -11.984 -10.406 1 98.88 64 LEU A N 1
ATOM 475 C CA . LEU A 1 64 ? 0.68 -12.5 -10.031 1 98.88 64 LEU A CA 1
ATOM 476 C C . LEU A 1 64 ? 0.661 -12.922 -8.562 1 98.88 64 LEU A C 1
ATOM 478 O O . LEU A 1 64 ? 1.559 -13.633 -8.102 1 98.88 64 LEU A O 1
ATOM 482 N N . TYR A 1 65 ? -0.359 -12.414 -7.867 1 98.69 65 TYR A N 1
ATOM 483 C CA . TYR A 1 65 ? -0.575 -12.844 -6.488 1 98.69 65 TYR A CA 1
ATOM 484 C C . TYR A 1 65 ? -1.235 -14.211 -6.441 1 98.69 65 TYR A C 1
ATOM 486 O O . TYR A 1 65 ? -2.414 -14.328 -6.094 1 98.69 65 TYR A O 1
ATOM 494 N N . ALA A 1 66 ? -0.504 -15.258 -6.609 1 97.75 66 ALA A N 1
ATOM 495 C CA . ALA A 1 66 ? -1.034 -16.594 -6.895 1 97.75 66 ALA A CA 1
ATOM 496 C C . ALA A 1 66 ? -1.463 -17.297 -5.609 1 97.75 66 ALA A C 1
ATOM 498 O O . ALA A 1 66 ? -2.479 -17.984 -5.586 1 97.75 66 ALA A O 1
ATOM 499 N N . PHE A 1 67 ? -0.706 -17.141 -4.57 1 97.25 67 PHE A N 1
ATOM 500 C CA . PHE A 1 67 ? -0.969 -17.719 -3.26 1 97.25 67 PHE A CA 1
ATOM 501 C C . PHE A 1 67 ? -0.46 -16.812 -2.148 1 97.25 67 PHE A C 1
ATOM 503 O O . PHE A 1 67 ? 0.748 -16.719 -1.926 1 97.25 67 PHE A O 1
ATOM 510 N N . SER A 1 68 ? -1.398 -16.188 -1.4 1 97 68 SER A N 1
ATOM 511 C CA . SER A 1 68 ? -0.994 -15.281 -0.33 1 97 68 SER A CA 1
ATOM 512 C C . SER A 1 68 ? -0.617 -16.047 0.932 1 97 68 SER A C 1
ATOM 514 O O . SER A 1 68 ? -1.015 -17.203 1.103 1 97 68 SER A O 1
ATOM 516 N N . SER A 1 69 ? 0.118 -15.438 1.811 1 96.12 69 SER A N 1
ATOM 517 C CA . SER A 1 69 ? 0.417 -16.047 3.107 1 96.12 69 SER A CA 1
ATOM 518 C C . SER A 1 69 ? -0.859 -16.328 3.889 1 96.12 69 SER A C 1
ATOM 520 O O . SER A 1 69 ? -0.912 -17.281 4.668 1 96.12 69 SER A O 1
ATOM 522 N N . GLU A 1 70 ? -1.927 -15.594 3.639 1 94.19 70 GLU A N 1
ATOM 523 C CA . GLU A 1 70 ? -3.193 -15.75 4.344 1 94.19 70 GLU A CA 1
ATOM 524 C C . GLU A 1 70 ? -3.984 -16.938 3.803 1 94.19 70 GLU A C 1
ATOM 526 O O . GLU A 1 70 ? -4.918 -17.406 4.449 1 94.19 70 GLU A O 1
ATOM 531 N N . ASN A 1 71 ? -3.648 -17.422 2.623 1 94.56 71 ASN A N 1
ATOM 532 C CA . ASN A 1 71 ? -4.363 -18.547 2.021 1 94.56 71 ASN A CA 1
ATOM 533 C C . ASN A 1 71 ? -4.203 -19.812 2.844 1 94.56 71 ASN A C 1
ATOM 535 O O . ASN A 1 71 ? -4.992 -20.75 2.711 1 94.56 71 ASN A O 1
ATOM 539 N N . TRP A 1 72 ? -3.213 -19.875 3.654 1 95.69 72 TRP A N 1
ATOM 540 C CA . TRP A 1 72 ? -2.992 -21.047 4.508 1 95.69 72 TRP A CA 1
ATOM 541 C C . TRP A 1 72 ? -4.074 -21.141 5.578 1 95.69 72 TRP A C 1
ATOM 543 O O . TRP A 1 72 ? -4.215 -22.188 6.227 1 95.69 72 TRP A O 1
ATOM 553 N N . ARG A 1 73 ? -4.801 -20.031 5.82 1 93.44 73 ARG A N 1
ATOM 554 C CA . ARG A 1 73 ? -5.84 -20.016 6.848 1 93.44 73 ARG A CA 1
ATOM 555 C C . ARG A 1 73 ? -7.137 -20.609 6.324 1 93.44 73 ARG A C 1
ATOM 557 O O . ARG A 1 73 ? -8.086 -20.812 7.09 1 93.44 73 ARG A O 1
ATOM 564 N N . ARG A 1 74 ? -7.18 -20.969 5.047 1 92.88 74 ARG A N 1
ATOM 565 C CA . ARG A 1 74 ? -8.352 -21.609 4.461 1 92.88 74 ARG A CA 1
ATOM 566 C C . ARG A 1 74 ? -8.477 -23.062 4.945 1 92.88 74 ARG A C 1
ATOM 568 O O . ARG A 1 74 ? -7.617 -23.547 5.684 1 92.88 74 ARG A O 1
ATOM 575 N N . THR A 1 75 ? -9.617 -23.719 4.551 1 93.56 75 THR A N 1
ATOM 576 C CA . THR A 1 75 ? -9.805 -25.109 4.941 1 93.56 75 THR A CA 1
ATOM 577 C C . THR A 1 75 ? -8.727 -26 4.32 1 93.56 75 THR A C 1
ATOM 579 O O . THR A 1 75 ? -8.203 -25.688 3.25 1 93.56 75 THR A O 1
ATOM 582 N N . PRO A 1 76 ? -8.438 -27.078 5.008 1 94 76 PRO A N 1
ATOM 583 C CA . PRO A 1 76 ? -7.422 -27.984 4.465 1 94 76 PRO A CA 1
ATOM 584 C C . PRO A 1 76 ? -7.746 -28.438 3.045 1 94 76 PRO A C 1
ATOM 586 O O . PRO A 1 76 ? -6.84 -28.594 2.221 1 94 76 PRO A O 1
ATOM 589 N N . GLY A 1 77 ? -8.977 -28.656 2.818 1 94.31 77 GLY A N 1
ATOM 590 C CA . GLY A 1 77 ? -9.391 -29.047 1.479 1 94.31 77 GLY A CA 1
ATOM 591 C C . GLY A 1 77 ? -9.109 -27.984 0.437 1 94.31 77 GLY A C 1
ATOM 592 O O . GLY A 1 77 ? -8.633 -28.281 -0.659 1 94.31 77 GLY A O 1
ATOM 593 N N . GLU A 1 78 ? -9.367 -26.766 0.774 1 92.38 78 GLU A N 1
ATOM 594 C CA . GLU A 1 78 ? -9.109 -25.672 -0.146 1 92.38 78 GLU A CA 1
ATOM 595 C C . GLU A 1 78 ? -7.617 -25.484 -0.385 1 92.38 78 GLU A C 1
ATOM 597 O O . GLU A 1 78 ? -7.188 -25.25 -1.518 1 92.38 78 GLU A O 1
ATOM 602 N N . VAL A 1 79 ? -6.875 -25.562 0.669 1 96.31 79 VAL A N 1
ATOM 603 C CA . VAL A 1 79 ? -5.426 -25.438 0.554 1 96.31 79 VAL A CA 1
ATOM 604 C C . VAL A 1 79 ? -4.875 -26.531 -0.354 1 96.31 79 VAL A C 1
ATOM 606 O O . VAL A 1 79 ? -4.043 -26.266 -1.224 1 96.31 79 VAL A O 1
ATOM 609 N N . ALA A 1 80 ? -5.387 -27.734 -0.182 1 95.94 80 ALA A N 1
ATOM 610 C CA . ALA A 1 80 ? -4.961 -28.859 -1.005 1 95.94 80 ALA A CA 1
ATOM 611 C C . ALA A 1 80 ? -5.316 -28.641 -2.471 1 95.94 80 ALA A C 1
ATOM 613 O O . ALA A 1 80 ? -4.52 -28.938 -3.363 1 95.94 80 ALA A O 1
ATOM 614 N N . ASP A 1 81 ? -6.453 -28.141 -2.67 1 94.25 81 ASP A N 1
ATOM 615 C CA . ASP A 1 81 ? -6.914 -27.859 -4.027 1 94.25 81 ASP A CA 1
ATOM 616 C C . ASP A 1 81 ? -6.023 -26.812 -4.703 1 94.25 81 ASP A C 1
ATOM 618 O O . ASP A 1 81 ? -5.613 -27 -5.852 1 94.25 81 ASP A O 1
ATOM 622 N N . LEU A 1 82 ? -5.754 -25.797 -4.012 1 95.81 82 LEU A N 1
ATOM 623 C CA . LEU A 1 82 ? -4.926 -24.719 -4.555 1 95.81 82 LEU A CA 1
ATOM 624 C C . LEU A 1 82 ? -3.51 -25.219 -4.836 1 95.81 82 LEU A C 1
ATOM 626 O O . LEU A 1 82 ? -2.934 -24.906 -5.879 1 95.81 82 LEU A O 1
ATOM 630 N N . THR A 1 83 ? -3.023 -25.984 -3.92 1 96.88 83 THR A N 1
ATOM 631 C CA . THR A 1 83 ? -1.687 -26.547 -4.074 1 96.88 83 THR A CA 1
ATOM 632 C C . THR A 1 83 ? -1.639 -27.516 -5.254 1 96.88 83 THR A C 1
ATOM 634 O O . THR A 1 83 ? -0.669 -27.531 -6.016 1 96.88 83 THR A O 1
ATOM 637 N N . GLY A 1 84 ? -2.699 -28.312 -5.348 1 95.94 84 GLY A N 1
ATOM 638 C CA . GLY A 1 84 ? -2.793 -29.219 -6.477 1 95.94 84 GLY A CA 1
ATOM 639 C C . GLY A 1 84 ? -2.84 -28.5 -7.816 1 95.94 84 GLY A C 1
ATOM 640 O O . GLY A 1 84 ? -2.193 -28.922 -8.773 1 95.94 84 GLY A O 1
ATOM 641 N N . LEU A 1 85 ? -3.553 -27.469 -7.902 1 95.19 85 LEU A N 1
ATOM 642 C CA . LEU A 1 85 ? -3.641 -26.672 -9.117 1 95.19 85 LEU A CA 1
ATOM 643 C C . LEU A 1 85 ? -2.289 -26.062 -9.461 1 95.19 85 LEU A C 1
ATOM 645 O O . LEU A 1 85 ? -1.886 -26.047 -10.633 1 95.19 85 LEU A O 1
ATOM 649 N N . LEU A 1 86 ? -1.628 -25.531 -8.453 1 96.06 86 LEU A N 1
ATOM 650 C CA . LEU A 1 86 ? -0.297 -24.969 -8.656 1 96.06 86 LEU A CA 1
ATOM 651 C C . LEU A 1 86 ? 0.66 -26.031 -9.211 1 96.06 86 LEU A C 1
ATOM 653 O O . LEU A 1 86 ? 1.386 -25.766 -10.172 1 96.06 86 LEU A O 1
ATOM 657 N N . ARG A 1 87 ? 0.599 -27.188 -8.625 1 96 87 ARG A N 1
ATOM 658 C CA . ARG A 1 87 ? 1.411 -28.312 -9.078 1 96 87 ARG A CA 1
ATOM 659 C C . ARG A 1 87 ? 1.146 -28.609 -10.555 1 96 87 ARG A C 1
ATOM 661 O O . ARG A 1 87 ? 2.082 -28.75 -11.344 1 96 87 ARG A O 1
ATOM 668 N N . TYR A 1 88 ? -0.054 -28.703 -10.859 1 94.81 88 TYR A N 1
ATOM 669 C CA . TYR A 1 88 ? -0.475 -29 -12.227 1 94.81 88 TYR A CA 1
ATOM 670 C C . TYR A 1 88 ? 0.082 -27.984 -13.203 1 94.81 88 TYR A C 1
ATOM 672 O O . TYR A 1 88 ? 0.672 -28.344 -14.227 1 94.81 88 TYR A O 1
ATOM 680 N N . TYR A 1 89 ? 0.007 -26.734 -12.906 1 93.19 89 TYR A N 1
ATOM 681 C CA . TYR A 1 89 ? 0.434 -25.672 -13.82 1 93.19 89 TYR A CA 1
ATOM 682 C C . TYR A 1 89 ? 1.952 -25.656 -13.953 1 93.19 89 TYR A C 1
ATOM 684 O O . TYR A 1 89 ? 2.48 -25.484 -15.055 1 93.19 89 TYR A O 1
ATOM 692 N N . LEU A 1 90 ? 2.629 -25.828 -12.859 1 95 90 LEU A N 1
ATOM 693 C CA . LEU A 1 90 ? 4.086 -25.844 -12.891 1 95 90 LEU A CA 1
ATOM 694 C C . LEU A 1 90 ? 4.602 -27.031 -13.703 1 95 90 LEU A C 1
ATOM 696 O O . LEU A 1 90 ? 5.625 -26.922 -14.383 1 95 90 LEU A O 1
ATOM 700 N N . ARG A 1 91 ? 3.83 -28.078 -13.742 1 93 91 ARG A N 1
ATOM 701 C CA . ARG A 1 91 ? 4.25 -29.297 -14.438 1 93 91 ARG A CA 1
ATOM 702 C C . ARG A 1 91 ? 3.869 -29.25 -15.906 1 93 91 ARG A C 1
ATOM 704 O O . ARG A 1 91 ? 4.633 -29.688 -16.766 1 93 91 ARG A O 1
ATOM 711 N N . HIS A 1 92 ? 2.768 -28.641 -16.188 1 93.56 92 HIS A N 1
ATOM 712 C CA . HIS A 1 92 ? 2.215 -28.875 -17.516 1 93.56 92 HIS A CA 1
ATOM 713 C C . HIS A 1 92 ? 2.217 -27.609 -18.359 1 93.56 92 HIS A C 1
ATOM 715 O O . HIS A 1 92 ? 2.07 -27.656 -19.578 1 93.56 92 HIS A O 1
ATOM 721 N N . LYS A 1 93 ? 2.414 -26.516 -17.719 1 94.12 93 LYS A N 1
ATOM 722 C CA . LYS A 1 93 ? 2.268 -25.281 -18.484 1 94.12 93 LYS A CA 1
ATOM 723 C C . LYS A 1 93 ? 3.613 -24.594 -18.688 1 94.12 93 LYS A C 1
ATOM 725 O O . LYS A 1 93 ? 3.748 -23.719 -19.531 1 94.12 93 LYS A O 1
ATOM 730 N N . VAL A 1 94 ? 4.637 -24.969 -17.969 1 95.06 94 VAL A N 1
ATOM 731 C CA . VAL A 1 94 ? 5.93 -24.281 -17.969 1 95.06 94 VAL A CA 1
ATOM 732 C C . VAL A 1 94 ? 6.578 -24.422 -19.359 1 95.06 94 VAL A C 1
ATOM 734 O O . VAL A 1 94 ? 7.172 -23.469 -19.859 1 95.06 94 VAL A O 1
ATOM 737 N N . ALA A 1 95 ? 6.438 -25.578 -19.984 1 94.5 95 ALA A N 1
ATOM 738 C CA . ALA A 1 95 ? 7.027 -25.812 -21.297 1 94.5 95 ALA A CA 1
ATOM 739 C C . ALA A 1 95 ? 6.445 -24.844 -22.328 1 94.5 95 ALA A C 1
ATOM 741 O O . ALA A 1 95 ? 7.18 -24.281 -23.156 1 94.5 95 ALA A O 1
ATOM 742 N N . GLU A 1 96 ? 5.211 -24.734 -22.297 1 95.69 96 GLU A N 1
ATOM 743 C CA . GLU A 1 96 ? 4.535 -23.812 -23.203 1 95.69 96 GLU A CA 1
ATOM 744 C C . GLU A 1 96 ? 4.988 -22.375 -22.953 1 95.69 96 GLU A C 1
ATOM 746 O O . GLU A 1 96 ? 5.285 -21.641 -23.891 1 95.69 96 GLU A O 1
ATOM 751 N N . LEU A 1 97 ? 5.078 -21.953 -21.719 1 96.5 97 LEU A N 1
ATOM 752 C CA . LEU A 1 97 ? 5.531 -20.609 -21.344 1 96.5 97 LEU A CA 1
ATOM 753 C C . LEU A 1 97 ? 6.961 -20.375 -21.828 1 96.5 97 LEU A C 1
ATOM 755 O O . LEU A 1 97 ? 7.273 -19.297 -22.344 1 96.5 97 LEU A O 1
ATOM 759 N N . SER A 1 98 ? 7.77 -21.375 -21.656 1 97.12 98 SER A N 1
ATOM 760 C CA . SER A 1 98 ? 9.164 -21.266 -22.078 1 97.12 98 SER A CA 1
ATOM 761 C C . SER A 1 98 ? 9.273 -21.047 -23.578 1 97.12 98 SER A C 1
ATOM 763 O O . SER A 1 98 ? 10.062 -20.203 -24.031 1 97.12 98 SER A O 1
ATOM 765 N N . ARG A 1 99 ? 8.453 -21.719 -24.344 1 96.62 99 ARG A N 1
ATOM 766 C CA . ARG A 1 99 ? 8.453 -21.594 -25.797 1 96.62 99 ARG A CA 1
ATOM 767 C C . ARG A 1 99 ? 8.023 -20.188 -26.234 1 96.62 99 ARG A C 1
ATOM 769 O O . ARG A 1 99 ? 8.477 -19.688 -27.266 1 96.62 99 ARG A O 1
ATOM 776 N N . GLU A 1 100 ? 7.254 -19.609 -25.375 1 97.12 100 GLU A N 1
ATOM 777 C CA . GLU A 1 100 ? 6.766 -18.266 -25.672 1 97.12 100 GLU A CA 1
ATOM 778 C C . GLU A 1 100 ? 7.762 -17.203 -25.219 1 97.12 100 GLU A C 1
ATOM 780 O O . GLU A 1 100 ? 7.504 -16.016 -25.359 1 97.12 100 GLU A O 1
ATOM 785 N N . GLY A 1 101 ? 8.867 -17.625 -24.609 1 98.19 101 GLY A N 1
ATOM 786 C CA . GLY A 1 101 ? 9.922 -16.703 -24.203 1 98.19 101 GLY A CA 1
ATOM 787 C C . GLY A 1 101 ? 9.703 -16.125 -22.828 1 98.19 101 GLY A C 1
ATOM 788 O O . GLY A 1 101 ? 10.289 -15.094 -22.484 1 98.19 101 GLY A O 1
ATOM 789 N N . VAL A 1 102 ? 8.875 -16.781 -22 1 98.69 102 VAL A N 1
ATOM 790 C CA . VAL A 1 102 ? 8.555 -16.297 -20.656 1 98.69 102 VAL A CA 1
ATOM 791 C C . VAL A 1 102 ? 9.617 -16.781 -19.672 1 98.69 102 VAL A C 1
ATOM 793 O O . VAL A 1 102 ? 10.008 -17.953 -19.703 1 98.69 102 VAL A O 1
ATOM 796 N N . ARG A 1 103 ? 10.125 -15.891 -18.922 1 98.75 103 ARG A N 1
ATOM 797 C CA . ARG A 1 103 ? 10.977 -16.219 -17.766 1 98.75 103 ARG A CA 1
ATOM 798 C C . ARG A 1 103 ? 10.164 -16.234 -16.484 1 98.75 103 ARG A C 1
ATOM 800 O O . ARG A 1 103 ? 9.547 -15.242 -16.109 1 98.75 103 ARG A O 1
ATOM 807 N N . LEU A 1 104 ? 10.219 -17.375 -15.797 1 98.56 104 LEU A N 1
ATOM 808 C CA . LEU A 1 104 ? 9.461 -17.516 -14.555 1 98.56 104 LEU A CA 1
ATOM 809 C C . LEU A 1 104 ? 10.328 -17.172 -13.352 1 98.56 104 LEU A C 1
ATOM 811 O O . LEU A 1 104 ? 11.5 -17.547 -13.297 1 98.56 104 LEU A O 1
ATOM 815 N N . ARG A 1 105 ? 9.805 -16.406 -12.445 1 98.44 105 ARG A N 1
ATOM 816 C CA . ARG A 1 105 ? 10.398 -16.094 -11.148 1 98.44 105 ARG A CA 1
ATOM 817 C C . ARG A 1 105 ? 9.391 -16.281 -10.023 1 98.44 105 ARG A C 1
ATOM 819 O O . ARG A 1 105 ? 8.211 -15.969 -10.188 1 98.44 105 ARG A O 1
ATOM 826 N N . VAL A 1 106 ? 9.883 -16.812 -8.922 1 98.44 106 VAL A N 1
ATOM 827 C CA . VAL A 1 106 ? 8.984 -17.047 -7.797 1 98.44 106 VAL A CA 1
ATOM 828 C C . VAL A 1 106 ? 9.438 -16.203 -6.598 1 98.44 106 VAL A C 1
ATOM 830 O O . VAL A 1 106 ? 10.633 -16.125 -6.309 1 98.44 106 VAL A O 1
ATOM 833 N N . ILE A 1 107 ? 8.523 -15.555 -5.938 1 98.69 107 ILE A N 1
ATOM 834 C CA . ILE A 1 107 ? 8.75 -14.898 -4.656 1 98.69 107 ILE A CA 1
ATOM 835 C C . ILE A 1 107 ? 7.801 -15.477 -3.605 1 98.69 107 ILE A C 1
ATOM 837 O O . ILE A 1 107 ? 6.75 -16.016 -3.943 1 98.69 107 ILE A O 1
ATOM 841 N N . GLY A 1 108 ? 8.164 -15.281 -2.352 1 98.38 108 GLY A N 1
ATOM 842 C CA . GLY A 1 108 ? 7.41 -15.859 -1.252 1 98.38 108 GLY A CA 1
ATOM 843 C C . GLY A 1 108 ? 8.125 -17.016 -0.574 1 98.38 108 GLY A C 1
ATOM 844 O O . GLY A 1 108 ? 9.312 -17.234 -0.813 1 98.38 108 GLY A O 1
ATOM 845 N N . ASP A 1 109 ? 7.426 -17.75 0.294 1 98 109 ASP A N 1
ATOM 846 C CA . ASP A 1 109 ? 8.023 -18.812 1.104 1 98 109 ASP A CA 1
ATOM 847 C C . ASP A 1 109 ? 7.68 -20.188 0.545 1 98 109 ASP A C 1
ATOM 849 O O . ASP A 1 109 ? 6.762 -20.844 1.033 1 98 109 ASP A O 1
ATOM 853 N N . LEU A 1 110 ? 8.492 -20.703 -0.296 1 97.44 110 LEU A N 1
ATOM 854 C CA . LEU A 1 110 ? 8.258 -21.984 -0.961 1 97.44 110 LEU A CA 1
ATOM 855 C C . LEU A 1 110 ? 8.344 -23.141 0.033 1 97.44 110 LEU A C 1
ATOM 857 O O . LEU A 1 110 ? 7.82 -24.219 -0.221 1 97.44 110 LEU A O 1
ATOM 861 N N . SER A 1 111 ? 9.023 -22.875 1.156 1 97.25 111 SER A N 1
ATOM 862 C CA . SER A 1 111 ? 9.258 -23.953 2.107 1 97.25 111 SER A CA 1
ATOM 863 C C . SER A 1 111 ? 7.953 -24.438 2.742 1 97.25 111 SER A C 1
ATOM 865 O O . SER A 1 111 ? 7.906 -25.5 3.355 1 97.25 111 SER A O 1
ATOM 867 N N . ARG A 1 112 ? 6.914 -23.641 2.572 1 96.69 112 ARG A N 1
ATOM 868 C CA . ARG A 1 112 ? 5.617 -23.984 3.148 1 96.69 112 ARG A CA 1
ATOM 869 C C . ARG A 1 112 ? 4.883 -25 2.283 1 96.69 112 ARG A C 1
ATOM 871 O O . ARG A 1 112 ? 3.902 -25.609 2.721 1 96.69 112 ARG A O 1
ATOM 878 N N . PHE A 1 113 ? 5.344 -25.25 1.075 1 97.88 113 PHE A N 1
ATOM 879 C CA . PHE A 1 113 ? 4.715 -26.188 0.146 1 97.88 113 PHE A CA 1
ATOM 880 C C . PHE A 1 113 ? 5.371 -27.562 0.229 1 97.88 113 PHE A C 1
ATOM 882 O O . PHE A 1 113 ? 6.488 -27.688 0.736 1 97.88 113 PHE A O 1
ATOM 889 N N . PRO A 1 114 ? 4.633 -28.594 -0.268 1 97.19 114 PRO A N 1
ATOM 890 C CA . PRO A 1 114 ? 5.254 -29.922 -0.366 1 97.19 114 PRO A CA 1
ATOM 891 C C . PRO A 1 114 ? 6.512 -29.922 -1.232 1 97.19 114 PRO A C 1
ATOM 893 O O . PRO A 1 114 ? 6.637 -29.094 -2.141 1 97.19 114 PRO A O 1
ATOM 896 N N . ASP A 1 115 ? 7.375 -30.859 -1.056 1 97.69 115 ASP A N 1
ATOM 897 C CA . ASP A 1 115 ? 8.672 -30.938 -1.722 1 97.69 115 ASP A CA 1
ATOM 898 C C . ASP A 1 115 ? 8.508 -30.969 -3.24 1 97.69 115 ASP A C 1
ATOM 900 O O . ASP A 1 115 ? 9.305 -30.391 -3.973 1 97.69 115 ASP A O 1
ATOM 904 N N . ASP A 1 116 ? 7.594 -31.672 -3.66 1 96.94 116 ASP A N 1
ATOM 905 C CA . ASP A 1 116 ? 7.398 -31.828 -5.102 1 96.94 116 ASP A CA 1
ATOM 906 C C . ASP A 1 116 ? 7.047 -30.484 -5.746 1 96.94 116 ASP A C 1
ATOM 908 O O . ASP A 1 116 ? 7.523 -30.172 -6.84 1 96.94 116 ASP A O 1
ATOM 912 N N . VAL A 1 117 ? 6.277 -29.703 -5.047 1 97.5 117 VAL A N 1
ATOM 913 C CA . VAL A 1 117 ? 5.902 -28.391 -5.547 1 97.5 117 VAL A CA 1
ATOM 914 C C . VAL A 1 117 ? 7.121 -27.469 -5.535 1 97.5 117 VAL A C 1
ATOM 916 O O . VAL A 1 117 ? 7.344 -26.703 -6.484 1 97.5 117 VAL A O 1
ATOM 919 N N . GLN A 1 118 ? 7.879 -27.531 -4.457 1 98.25 118 GLN A N 1
ATOM 920 C CA . GLN A 1 118 ? 9.102 -26.734 -4.367 1 98.25 118 GLN A CA 1
ATOM 921 C C . GLN A 1 118 ? 10.047 -27.062 -5.527 1 98.25 118 GLN A C 1
ATOM 923 O O . GLN A 1 118 ? 10.562 -26.156 -6.18 1 98.25 118 GLN A O 1
ATOM 928 N N . ASN A 1 119 ? 10.188 -28.328 -5.738 1 97.69 119 ASN A N 1
ATOM 929 C CA . ASN A 1 119 ? 11.086 -28.781 -6.797 1 97.69 119 ASN A CA 1
ATOM 930 C C . ASN A 1 119 ? 10.594 -28.344 -8.172 1 97.69 119 ASN A C 1
ATOM 932 O O . ASN A 1 119 ? 11.391 -27.906 -9.008 1 97.69 119 ASN A O 1
ATOM 936 N N . GLU A 1 120 ? 9.352 -28.469 -8.406 1 97.12 120 GLU A N 1
ATOM 937 C CA . GLU A 1 120 ? 8.773 -28.047 -9.688 1 97.12 120 GLU A CA 1
ATOM 938 C C . GLU A 1 120 ? 8.969 -26.547 -9.906 1 97.12 120 GLU A C 1
ATOM 940 O O . GLU A 1 120 ? 9.25 -26.109 -11.023 1 97.12 120 GLU A O 1
ATOM 945 N N . ALA A 1 121 ? 8.805 -25.766 -8.867 1 98.06 121 ALA A N 1
ATOM 946 C CA . ALA A 1 121 ? 8.977 -24.312 -8.953 1 98.06 121 ALA A CA 1
ATOM 947 C C . ALA A 1 121 ? 10.422 -23.953 -9.297 1 98.06 121 ALA A C 1
ATOM 949 O O . ALA A 1 121 ? 10.664 -23.109 -10.164 1 98.06 121 ALA A O 1
ATOM 950 N N . ARG A 1 122 ? 11.328 -24.578 -8.641 1 97.81 122 ARG A N 1
ATOM 951 C CA . ARG A 1 122 ? 12.742 -24.328 -8.891 1 97.81 122 ARG A CA 1
ATOM 952 C C . ARG A 1 122 ? 13.125 -24.734 -10.312 1 97.81 122 ARG A C 1
ATOM 954 O O . ARG A 1 122 ? 13.883 -24.016 -10.977 1 97.81 122 ARG A O 1
ATOM 961 N N . LEU A 1 123 ? 12.617 -25.859 -10.727 1 97.25 123 LEU A N 1
ATOM 962 C CA . LEU A 1 123 ? 12.875 -26.328 -12.086 1 97.25 123 LEU A CA 1
ATOM 963 C C . LEU A 1 123 ? 12.305 -25.359 -13.109 1 97.25 123 LEU A C 1
ATOM 965 O O . LEU A 1 123 ? 12.953 -25.062 -14.117 1 97.25 123 LEU A O 1
ATOM 969 N N . ALA A 1 124 ? 11.148 -24.891 -12.852 1 97.88 124 ALA A N 1
ATOM 970 C CA . ALA A 1 124 ? 10.5 -23.938 -13.75 1 97.88 124 ALA A CA 1
ATOM 971 C C . ALA A 1 124 ? 11.352 -22.688 -13.914 1 97.88 124 ALA A C 1
ATOM 973 O O . ALA A 1 124 ? 11.531 -22.188 -15.031 1 97.88 124 ALA A O 1
ATOM 974 N N . GLU A 1 125 ? 11.867 -22.141 -12.828 1 98.31 125 GLU A N 1
ATOM 975 C CA . GLU A 1 125 ? 12.727 -20.953 -12.883 1 98.31 125 GLU A CA 1
ATOM 976 C C . GLU A 1 125 ? 14 -21.25 -13.68 1 98.31 125 GLU A C 1
ATOM 978 O O . GLU A 1 125 ? 14.414 -20.422 -14.5 1 98.31 125 GLU A O 1
ATOM 983 N N . LYS A 1 126 ? 14.555 -22.406 -13.438 1 97.94 126 LYS A N 1
ATOM 984 C CA . LYS A 1 126 ? 15.805 -22.781 -14.094 1 97.94 126 LYS A CA 1
ATOM 985 C C . LYS A 1 126 ? 15.625 -22.922 -15.602 1 97.94 126 LYS A C 1
ATOM 987 O O . LYS A 1 126 ? 16.406 -22.359 -16.375 1 97.94 126 LYS A O 1
ATOM 992 N N . VAL A 1 127 ? 14.57 -23.609 -16.062 1 97.12 127 VAL A N 1
ATOM 993 C CA . VAL A 1 127 ? 14.383 -23.938 -17.469 1 97.12 127 VAL A CA 1
ATOM 994 C C . VAL A 1 127 ? 14.023 -22.688 -18.25 1 97.12 127 VAL A C 1
ATOM 996 O O . VAL A 1 127 ? 14.258 -22.609 -19.453 1 97.12 127 VAL A O 1
ATOM 999 N N . THR A 1 128 ? 13.508 -21.656 -17.531 1 98.19 128 THR A N 1
ATOM 1000 C CA . THR A 1 128 ? 13.055 -20.469 -18.25 1 98.19 128 THR A CA 1
ATOM 1001 C C . THR A 1 128 ? 14.023 -19.297 -18.016 1 98.19 128 THR A C 1
ATOM 1003 O O . THR A 1 128 ? 13.758 -18.172 -18.453 1 98.19 128 THR A O 1
ATOM 1006 N N . ALA A 1 129 ? 15.164 -19.5 -17.359 1 97.88 129 ALA A N 1
ATOM 1007 C CA . ALA A 1 129 ? 16.062 -18.453 -16.859 1 97.88 129 ALA A CA 1
ATOM 1008 C C . ALA A 1 129 ? 16.641 -17.641 -18.016 1 97.88 129 ALA A C 1
ATOM 1010 O O . ALA A 1 129 ? 16.953 -16.453 -17.859 1 97.88 129 ALA A O 1
ATOM 1011 N N . GLY A 1 130 ? 16.719 -18.141 -19.125 1 97.69 130 GLY A N 1
ATOM 1012 C CA . GLY A 1 130 ? 17.344 -17.484 -20.266 1 97.69 130 GLY A CA 1
ATOM 1013 C C . GLY A 1 130 ? 16.359 -16.734 -21.125 1 97.69 130 GLY A C 1
ATOM 1014 O O . GLY A 1 130 ? 16.75 -16.031 -22.062 1 97.69 130 GLY A O 1
ATOM 1015 N N . ASN A 1 131 ? 15.07 -16.859 -20.891 1 98.38 131 ASN A N 1
ATOM 1016 C CA . ASN A 1 131 ? 14.039 -16.188 -21.672 1 98.38 131 ASN A CA 1
ATOM 1017 C C . ASN A 1 131 ? 13.93 -14.711 -21.312 1 98.38 131 ASN A C 1
ATOM 1019 O O . ASN A 1 131 ? 14.258 -14.312 -20.188 1 98.38 131 ASN A O 1
ATOM 1023 N N . ASP A 1 132 ? 13.438 -13.836 -22.266 1 97.56 132 ASP A N 1
ATOM 1024 C CA . ASP A 1 132 ? 13.477 -12.398 -22 1 97.56 132 ASP A CA 1
ATOM 1025 C C . ASP A 1 132 ? 12.273 -11.695 -22.625 1 97.56 132 ASP A C 1
ATOM 1027 O O . ASP A 1 132 ? 12.234 -10.469 -22.703 1 97.56 132 ASP A O 1
ATOM 1031 N N . THR A 1 133 ? 11.312 -12.477 -23.109 1 98.5 133 THR A N 1
ATOM 1032 C CA . THR A 1 133 ? 10.117 -11.883 -23.703 1 98.5 133 THR A CA 1
ATOM 1033 C C . THR A 1 133 ? 9.25 -11.234 -22.625 1 98.5 133 THR A C 1
ATOM 1035 O O . THR A 1 133 ? 8.797 -10.094 -22.781 1 98.5 133 THR A O 1
ATOM 1038 N N . LEU A 1 134 ? 9.031 -11.922 -21.562 1 98.75 134 LEU A N 1
ATOM 1039 C CA . LEU A 1 134 ? 8.234 -11.523 -20.406 1 98.75 134 LEU A CA 1
ATOM 1040 C C . LEU A 1 134 ? 8.734 -12.211 -19.141 1 98.75 134 LEU A C 1
ATOM 1042 O O . LEU A 1 134 ? 8.961 -13.422 -19.141 1 98.75 134 LEU A O 1
ATOM 1046 N N . VAL A 1 135 ? 8.969 -11.453 -18.094 1 98.88 135 VAL A N 1
ATOM 1047 C CA . VAL A 1 135 ? 9.211 -12.062 -16.797 1 98.88 135 VAL A CA 1
ATOM 1048 C C . VAL A 1 135 ? 7.895 -12.203 -16.031 1 98.88 135 VAL A C 1
ATOM 1050 O O . VAL A 1 135 ? 7.227 -11.203 -15.75 1 98.88 135 VAL A O 1
ATOM 1053 N N . LEU A 1 136 ? 7.52 -13.391 -15.836 1 98.81 136 LEU A N 1
ATOM 1054 C CA . LEU A 1 136 ? 6.328 -13.703 -15.055 1 98.81 136 LEU A CA 1
ATOM 1055 C C . LEU A 1 136 ? 6.699 -14.078 -13.617 1 98.81 136 LEU A C 1
ATOM 1057 O O . LEU A 1 136 ? 7.324 -15.109 -13.383 1 98.81 136 LEU A O 1
ATOM 1061 N N . VAL A 1 137 ? 6.332 -13.258 -12.703 1 98.88 137 VAL A N 1
ATOM 1062 C CA . VAL A 1 137 ? 6.641 -13.477 -11.297 1 98.88 137 VAL A CA 1
ATOM 1063 C C . VAL A 1 137 ? 5.422 -14.062 -10.586 1 98.88 137 VAL A C 1
ATOM 1065 O O . VAL A 1 137 ? 4.336 -13.477 -10.625 1 98.88 137 VAL A O 1
ATOM 1068 N N . LEU A 1 138 ? 5.594 -15.211 -10 1 98.62 138 LEU A N 1
ATOM 1069 C CA . LEU A 1 138 ? 4.543 -15.828 -9.203 1 98.62 138 LEU A CA 1
ATOM 1070 C C . LEU A 1 138 ? 4.797 -15.625 -7.715 1 98.62 138 LEU A C 1
ATOM 1072 O O . LEU A 1 138 ? 5.812 -16.078 -7.188 1 98.62 138 LEU A O 1
ATOM 1076 N N . ALA A 1 139 ? 3.916 -14.922 -7.07 1 98.81 139 ALA A N 1
ATOM 1077 C CA . ALA A 1 139 ? 3.967 -14.797 -5.613 1 98.81 139 ALA A CA 1
ATOM 1078 C C . ALA A 1 139 ? 3.275 -15.977 -4.938 1 98.81 139 ALA A C 1
ATOM 1080 O O . ALA A 1 139 ? 2.049 -16.094 -4.988 1 98.81 139 ALA A O 1
ATOM 1081 N N . LEU A 1 140 ? 4.078 -16.844 -4.328 1 98.62 140 LEU A N 1
ATOM 1082 C CA . LEU A 1 140 ? 3.607 -18.078 -3.701 1 98.62 140 LEU A CA 1
ATOM 1083 C C . LEU A 1 140 ? 3.912 -18.078 -2.207 1 98.62 140 LEU A C 1
ATOM 1085 O O . LEU A 1 140 ? 5.078 -18.062 -1.806 1 98.62 140 LEU A O 1
ATOM 1089 N N . SER A 1 141 ? 2.83 -18.203 -1.392 1 98.25 141 SER A N 1
ATOM 1090 C CA . SER A 1 141 ? 2.979 -18 0.046 1 98.25 141 SER A CA 1
ATOM 1091 C C . SER A 1 141 ? 3.682 -16.688 0.352 1 98.25 141 SER A C 1
ATOM 1093 O O . SER A 1 141 ? 4.695 -16.672 1.055 1 98.25 141 SER A O 1
ATOM 1095 N N . TYR A 1 142 ? 3.115 -15.648 -0.262 1 98.69 142 TYR A N 1
ATOM 1096 C CA . TYR A 1 142 ? 3.746 -14.328 -0.193 1 98.69 142 TYR A CA 1
ATOM 1097 C C . TYR A 1 142 ? 2.885 -13.352 0.599 1 98.69 142 TYR A C 1
ATOM 1099 O O . TYR A 1 142 ? 1.655 -13.398 0.519 1 98.69 142 TYR A O 1
ATOM 1107 N N . GLY A 1 143 ? 3.498 -12.477 1.325 1 98.56 143 GLY A N 1
ATOM 1108 C CA . GLY A 1 143 ? 2.951 -11.297 1.984 1 98.56 143 GLY A CA 1
ATOM 1109 C C . GLY A 1 143 ? 3.941 -10.156 2.084 1 98.56 143 GLY A C 1
ATOM 1110 O O . GLY A 1 143 ? 5.121 -10.375 2.369 1 98.56 143 GLY A O 1
ATOM 1111 N N . GLY A 1 144 ? 3.418 -9 1.801 1 98.75 144 GLY A N 1
ATOM 1112 C CA . GLY A 1 144 ? 4.285 -7.832 1.844 1 98.75 144 GLY A CA 1
ATOM 1113 C C . GLY A 1 144 ? 4.934 -7.621 3.199 1 98.75 144 GLY A C 1
ATOM 1114 O O . GLY A 1 144 ? 6.113 -7.281 3.279 1 98.75 144 GLY A O 1
ATOM 1115 N N . ARG A 1 145 ? 4.199 -7.781 4.293 1 98.69 145 ARG A N 1
ATOM 1116 C CA . ARG A 1 145 ? 4.742 -7.59 5.633 1 98.69 145 ARG A CA 1
ATOM 1117 C C . ARG A 1 145 ? 5.84 -8.609 5.926 1 98.69 145 ARG A C 1
ATOM 1119 O O . ARG A 1 145 ? 6.895 -8.258 6.461 1 98.69 145 ARG A O 1
ATOM 1126 N N . ALA A 1 146 ? 5.582 -9.875 5.547 1 98.25 146 ALA A N 1
ATOM 1127 C CA . ALA A 1 146 ? 6.59 -10.906 5.762 1 98.25 146 ALA A CA 1
ATOM 1128 C C . ALA A 1 146 ? 7.863 -10.602 4.977 1 98.25 146 ALA A C 1
ATOM 1130 O O . ALA A 1 146 ? 8.977 -10.828 5.469 1 98.25 146 ALA A O 1
ATOM 1131 N N . ASP A 1 147 ? 7.703 -10.156 3.752 1 98.75 147 ASP A N 1
ATOM 1132 C CA . ASP A 1 147 ? 8.844 -9.789 2.92 1 98.75 147 ASP A CA 1
ATOM 1133 C C . ASP A 1 147 ? 9.68 -8.695 3.576 1 98.75 147 ASP A C 1
ATOM 1135 O O . ASP A 1 147 ? 10.898 -8.805 3.664 1 98.75 147 ASP A O 1
ATOM 1139 N N . ILE A 1 148 ? 9.031 -7.684 4.102 1 98.88 148 ILE A N 1
ATOM 1140 C CA . ILE A 1 148 ? 9.688 -6.562 4.766 1 98.88 148 ILE A CA 1
ATOM 1141 C C . ILE A 1 148 ? 10.398 -7.055 6.023 1 98.88 148 ILE A C 1
ATOM 1143 O O . ILE A 1 148 ? 11.562 -6.715 6.262 1 98.88 148 ILE A O 1
ATOM 1147 N N . VAL A 1 149 ? 9.781 -7.863 6.766 1 98.69 149 VAL A N 1
ATOM 1148 C CA . VAL A 1 149 ? 10.32 -8.375 8.016 1 98.69 149 VAL A CA 1
ATOM 1149 C C . VAL A 1 149 ? 11.562 -9.219 7.738 1 98.69 149 VAL A C 1
ATOM 1151 O O . VAL A 1 149 ? 12.578 -9.094 8.43 1 98.69 149 VAL A O 1
ATOM 1154 N N . GLN A 1 150 ? 11.422 -10.078 6.766 1 98.19 150 GLN A N 1
ATOM 1155 C CA . GLN A 1 150 ? 12.562 -10.93 6.414 1 98.19 150 GLN A CA 1
ATOM 1156 C C . GLN A 1 150 ? 13.742 -10.094 5.934 1 98.19 150 GLN A C 1
ATOM 1158 O O . GLN A 1 150 ? 14.891 -10.398 6.262 1 98.19 150 GLN A O 1
ATOM 1163 N N . ALA A 1 151 ? 13.445 -9.078 5.152 1 98.62 151 ALA A N 1
ATOM 1164 C CA . ALA A 1 151 ? 14.5 -8.164 4.719 1 98.62 151 ALA A CA 1
ATOM 1165 C C . ALA A 1 151 ? 15.172 -7.492 5.914 1 98.62 151 ALA A C 1
ATOM 1167 O O . ALA A 1 151 ? 16.406 -7.418 5.984 1 98.62 151 ALA A O 1
ATOM 1168 N N . ALA A 1 152 ? 14.406 -7.016 6.848 1 98.62 152 ALA A N 1
ATOM 1169 C CA . ALA A 1 152 ? 14.93 -6.371 8.047 1 98.62 152 ALA A CA 1
ATOM 1170 C C . ALA A 1 152 ? 15.789 -7.336 8.859 1 98.62 152 ALA A C 1
ATOM 1172 O O . ALA A 1 152 ? 16.859 -6.965 9.336 1 98.62 152 ALA A O 1
ATOM 1173 N N . ALA A 1 153 ? 15.336 -8.594 9.008 1 98.25 153 ALA A N 1
ATOM 1174 C CA . ALA A 1 153 ? 16.078 -9.609 9.75 1 98.25 153 ALA A CA 1
ATOM 1175 C C . ALA A 1 153 ? 17.422 -9.883 9.086 1 98.25 153 ALA A C 1
ATOM 1177 O O . ALA A 1 153 ? 18.453 -10 9.766 1 98.25 153 ALA A O 1
ATOM 1178 N N . ARG A 1 154 ? 17.375 -9.984 7.801 1 97.62 154 ARG A N 1
ATOM 1179 C CA . ARG A 1 154 ? 18.609 -10.219 7.055 1 97.62 154 ARG A CA 1
ATOM 1180 C C . ARG A 1 154 ? 19.594 -9.07 7.25 1 97.62 154 ARG A C 1
ATOM 1182 O O . ARG A 1 154 ? 20.797 -9.297 7.43 1 97.62 154 ARG A O 1
ATOM 1189 N N . MET A 1 155 ? 19.109 -7.859 7.223 1 97.88 155 MET A N 1
ATOM 1190 C CA . MET A 1 155 ? 19.969 -6.691 7.422 1 97.88 155 MET A CA 1
ATOM 1191 C C . MET A 1 155 ? 20.531 -6.664 8.844 1 97.88 155 MET A C 1
ATOM 1193 O O . MET A 1 155 ? 21.703 -6.332 9.047 1 97.88 155 MET A O 1
ATOM 1197 N N . ALA A 1 156 ? 19.688 -7.004 9.75 1 98.25 156 ALA A N 1
ATOM 1198 C CA . ALA A 1 156 ? 20.125 -7.047 11.141 1 98.25 156 ALA A CA 1
ATOM 1199 C C . ALA A 1 156 ? 21.25 -8.055 11.336 1 98.25 156 ALA A C 1
ATOM 1201 O O . ALA A 1 156 ? 22.219 -7.785 12.047 1 98.25 156 ALA A O 1
ATOM 1202 N N . GLN A 1 157 ? 21.109 -9.211 10.727 1 97.81 157 GLN A N 1
ATOM 1203 C CA . GLN A 1 157 ? 22.141 -10.234 10.797 1 97.81 157 GLN A CA 1
ATOM 1204 C C . GLN A 1 157 ? 23.453 -9.742 10.18 1 97.81 157 GLN A C 1
ATOM 1206 O O . GLN A 1 157 ? 24.531 -9.984 10.711 1 97.81 157 GLN A O 1
ATOM 1211 N N . ALA A 1 158 ? 23.344 -9.086 9.062 1 97.75 158 ALA A N 1
ATOM 1212 C CA . ALA A 1 158 ? 24.516 -8.539 8.391 1 97.75 158 ALA A CA 1
ATOM 1213 C C . ALA A 1 158 ? 25.203 -7.496 9.266 1 97.75 158 ALA A C 1
ATOM 1215 O O . ALA A 1 158 ? 26.438 -7.441 9.312 1 97.75 158 ALA A O 1
ATOM 1216 N N . VAL A 1 159 ? 24.469 -6.672 9.898 1 97.62 159 VAL A N 1
ATOM 1217 C CA . VAL A 1 159 ? 25.016 -5.66 10.797 1 97.62 159 VAL A CA 1
ATOM 1218 C C . VAL A 1 159 ? 25.703 -6.336 11.984 1 97.62 159 VAL A C 1
ATOM 1220 O O . VAL A 1 159 ? 26.797 -5.949 12.367 1 97.62 159 VAL A O 1
ATOM 1223 N N . ALA A 1 160 ? 25.094 -7.367 12.5 1 96.94 160 ALA A N 1
ATOM 1224 C CA . ALA A 1 160 ? 25.656 -8.109 13.633 1 96.94 160 ALA A CA 1
ATOM 1225 C C . ALA A 1 160 ? 26.984 -8.75 13.25 1 96.94 160 ALA A C 1
ATOM 1227 O O . ALA A 1 160 ? 27.891 -8.844 14.086 1 96.94 160 ALA A O 1
ATOM 1228 N N . ARG A 1 161 ? 27.094 -9.07 12.023 1 96.81 161 ARG A N 1
ATOM 1229 C CA . ARG A 1 161 ? 28.297 -9.727 11.539 1 96.81 161 ARG A CA 1
ATOM 1230 C C . ARG A 1 161 ? 29.344 -8.711 11.086 1 96.81 161 ARG A C 1
ATOM 1232 O O . ARG A 1 161 ? 30.422 -9.078 10.625 1 96.81 161 ARG A O 1
ATOM 1239 N N . GLY A 1 162 ? 28.969 -7.445 11.055 1 96.44 162 GLY A N 1
ATOM 1240 C CA . GLY A 1 162 ? 29.891 -6.391 10.664 1 96.44 162 GLY A CA 1
ATOM 1241 C C . GLY A 1 162 ? 30 -6.215 9.164 1 96.44 162 GLY A C 1
ATOM 1242 O O . GLY A 1 162 ? 30.906 -5.555 8.664 1 96.44 162 GLY A O 1
ATOM 1243 N N . GLU A 1 163 ? 29.031 -6.77 8.391 1 97.5 163 GLU A N 1
ATOM 1244 C CA . GLU A 1 163 ? 29.047 -6.719 6.93 1 97.5 163 GLU A CA 1
ATOM 1245 C C . GLU A 1 163 ? 28.312 -5.477 6.414 1 97.5 163 GLU A C 1
ATOM 1247 O O . GLU A 1 163 ? 28.469 -5.102 5.25 1 97.5 163 GLU A O 1
ATOM 1252 N N . LEU A 1 164 ? 27.594 -4.906 7.332 1 97.25 164 LEU A N 1
ATOM 1253 C CA . LEU A 1 164 ? 26.781 -3.742 7.012 1 97.25 164 LEU A CA 1
ATOM 1254 C C . LEU A 1 164 ? 26.656 -2.812 8.211 1 97.25 164 LEU A C 1
ATOM 1256 O O . LEU A 1 164 ? 26.516 -3.273 9.352 1 97.25 164 LEU A O 1
ATOM 1260 N N . GLU A 1 165 ? 26.812 -1.52 7.949 1 97.5 165 GLU A N 1
ATOM 1261 C CA . GLU A 1 165 ? 26.531 -0.554 9.008 1 97.5 165 GLU A CA 1
ATOM 1262 C C . GLU A 1 165 ? 25.047 -0.213 9.055 1 97.5 165 GLU A C 1
ATOM 1264 O O . GLU A 1 165 ? 24.422 0.026 8.016 1 97.5 165 GLU A O 1
ATOM 1269 N N . ALA A 1 166 ? 24.547 -0.17 10.266 1 96.44 166 ALA A N 1
ATOM 1270 C CA . ALA A 1 166 ? 23.141 0.151 10.414 1 96.44 166 ALA A CA 1
ATOM 1271 C C . ALA A 1 166 ? 22.812 1.499 9.781 1 96.44 166 ALA A C 1
ATOM 1273 O O . ALA A 1 166 ? 21.734 1.671 9.195 1 96.44 166 ALA A O 1
ATOM 1274 N N . SER A 1 167 ? 23.656 2.451 9.867 1 95.81 167 SER A N 1
ATOM 1275 C CA . SER A 1 167 ? 23.453 3.799 9.344 1 95.81 167 SER A CA 1
ATOM 1276 C C . SER A 1 167 ? 23.469 3.807 7.82 1 95.81 167 SER A C 1
ATOM 1278 O O . SER A 1 167 ? 23.078 4.789 7.195 1 95.81 167 SER A O 1
ATOM 1280 N N . ALA A 1 168 ? 23.922 2.729 7.199 1 97.31 168 ALA A N 1
ATOM 1281 C CA . ALA A 1 168 ? 24 2.637 5.742 1 97.31 168 ALA A CA 1
ATOM 1282 C C . ALA A 1 168 ? 22.703 2.074 5.152 1 97.31 168 ALA A C 1
ATOM 1284 O O . ALA A 1 168 ? 22.531 2.064 3.932 1 97.31 168 ALA A O 1
ATOM 1285 N N . ILE A 1 169 ? 21.859 1.639 6.051 1 97.94 169 ILE A N 1
ATOM 1286 C CA . ILE A 1 169 ? 20.594 1.098 5.57 1 97.94 169 ILE A CA 1
ATOM 1287 C C . ILE A 1 169 ? 19.688 2.234 5.078 1 97.94 169 ILE A C 1
ATOM 1289 O O . ILE A 1 169 ? 19.125 2.971 5.883 1 97.94 169 ILE A O 1
ATOM 1293 N N . ASP A 1 170 ? 19.625 2.396 3.799 1 97.75 170 ASP A N 1
ATOM 1294 C CA . ASP A 1 170 ? 18.703 3.344 3.168 1 97.75 170 ASP A CA 1
ATOM 1295 C C . ASP A 1 170 ? 17.719 2.625 2.248 1 97.75 170 ASP A C 1
ATOM 1297 O O . ASP A 1 170 ? 17.625 1.395 2.264 1 97.75 170 ASP A O 1
ATOM 1301 N N . GLU A 1 171 ? 16.938 3.342 1.547 1 97.94 171 GLU A N 1
ATOM 1302 C CA . GLU A 1 171 ? 15.883 2.746 0.724 1 97.94 171 GLU A CA 1
ATOM 1303 C C . GLU A 1 171 ? 16.469 1.827 -0.342 1 97.94 171 GLU A C 1
ATOM 1305 O O . GLU A 1 171 ? 15.914 0.768 -0.636 1 97.94 171 GLU A O 1
ATOM 1310 N N . THR A 1 172 ? 17.594 2.246 -0.898 1 97.56 172 THR A N 1
ATOM 1311 C CA . THR A 1 172 ? 18.25 1.455 -1.937 1 97.56 172 THR A CA 1
ATOM 1312 C C . THR A 1 172 ? 18.75 0.131 -1.371 1 97.56 172 THR A C 1
ATOM 1314 O O . THR A 1 172 ? 18.484 -0.933 -1.932 1 97.56 172 THR A O 1
ATOM 1317 N N . VAL A 1 173 ? 19.453 0.248 -0.283 1 97.81 173 VAL A N 1
ATOM 1318 C CA . VAL A 1 173 ? 20 -0.947 0.357 1 97.81 173 VAL A CA 1
ATOM 1319 C C . VAL A 1 173 ? 18.859 -1.859 0.796 1 97.81 173 VAL A C 1
ATOM 1321 O O . VAL A 1 173 ? 18.906 -3.076 0.596 1 97.81 173 VAL A O 1
ATOM 1324 N N . PHE A 1 174 ? 17.812 -1.293 1.344 1 98.62 174 PHE A N 1
ATOM 1325 C CA . PHE A 1 174 ? 16.688 -2.084 1.815 1 98.62 174 PHE A CA 1
ATOM 1326 C C . PHE A 1 174 ? 16.016 -2.818 0.659 1 98.62 174 PHE A C 1
ATOM 1328 O O . PHE A 1 174 ? 15.664 -3.99 0.786 1 98.62 174 PHE A O 1
ATOM 1335 N N . ALA A 1 175 ? 15.836 -2.17 -0.433 1 98.25 175 ALA A N 1
ATOM 1336 C CA . ALA A 1 175 ? 15.195 -2.758 -1.604 1 98.25 175 ALA A CA 1
ATOM 1337 C C . ALA A 1 175 ? 15.945 -3.996 -2.08 1 98.25 175 ALA A C 1
ATOM 1339 O O . ALA A 1 175 ? 15.336 -4.953 -2.568 1 98.25 175 ALA A O 1
ATOM 1340 N N . THR A 1 176 ? 17.281 -4.02 -1.924 1 97.44 176 THR A N 1
ATOM 1341 C CA . THR A 1 176 ? 18.078 -5.141 -2.389 1 97.44 176 THR A CA 1
ATOM 1342 C C . THR A 1 176 ? 17.875 -6.363 -1.498 1 97.44 176 THR A C 1
ATOM 1344 O O . THR A 1 176 ? 18.25 -7.477 -1.867 1 97.44 176 THR A O 1
ATOM 1347 N N . ALA A 1 177 ? 17.297 -6.125 -0.339 1 97.88 177 ALA A N 1
ATOM 1348 C CA . ALA A 1 177 ? 17.094 -7.227 0.601 1 97.88 177 ALA A CA 1
ATOM 1349 C C . ALA A 1 177 ? 15.703 -7.828 0.443 1 97.88 177 ALA A C 1
ATOM 1351 O O . ALA A 1 177 ? 15.414 -8.891 0.995 1 97.88 177 ALA A O 1
ATOM 1352 N N . LEU A 1 178 ? 14.859 -7.184 -0.283 1 98.62 178 LEU A N 1
ATOM 1353 C CA . LEU A 1 178 ? 13.516 -7.703 -0.538 1 98.62 178 LEU A CA 1
ATOM 1354 C C . LEU A 1 178 ? 13.562 -8.844 -1.552 1 98.62 178 LEU A C 1
ATOM 1356 O O . LEU A 1 178 ? 14.523 -8.969 -2.309 1 98.62 178 LEU A O 1
ATOM 1360 N N . GLN A 1 179 ? 12.531 -9.648 -1.575 1 98.31 179 GLN A N 1
ATOM 1361 C CA . GLN A 1 179 ? 12.461 -10.773 -2.5 1 98.31 179 GLN A CA 1
ATOM 1362 C C . GLN A 1 179 ? 12.312 -10.297 -3.941 1 98.31 179 GLN A C 1
ATOM 1364 O O . GLN A 1 179 ? 12.523 -11.062 -4.883 1 98.31 179 GLN A O 1
ATOM 1369 N N . THR A 1 180 ? 11.953 -9.055 -4.074 1 98.5 180 THR A N 1
ATOM 1370 C CA . THR A 1 180 ? 11.734 -8.477 -5.395 1 98.5 180 THR A CA 1
ATOM 1371 C C . THR A 1 180 ? 13.008 -7.789 -5.895 1 98.5 180 THR A C 1
ATOM 1373 O O . THR A 1 180 ? 12.961 -7.023 -6.855 1 98.5 180 THR A O 1
ATOM 1376 N N . ALA A 1 181 ? 14.148 -8.008 -5.246 1 97.94 181 ALA A N 1
ATOM 1377 C CA . ALA A 1 181 ? 15.406 -7.41 -5.688 1 97.94 181 ALA A CA 1
ATOM 1378 C C . ALA A 1 181 ? 15.664 -7.695 -7.164 1 97.94 181 ALA A C 1
ATOM 1380 O O . ALA A 1 181 ? 15.438 -8.812 -7.637 1 97.94 181 ALA A O 1
ATOM 1381 N N . GLY A 1 182 ? 16.016 -6.613 -7.863 1 95.88 182 GLY A N 1
ATOM 1382 C CA . GLY A 1 182 ? 16.344 -6.77 -9.273 1 95.88 182 GLY A CA 1
ATOM 1383 C C . GLY A 1 182 ? 15.141 -6.566 -10.18 1 95.88 182 GLY A C 1
ATOM 1384 O O . GLY A 1 182 ? 15.281 -6.52 -11.406 1 95.88 182 GLY A O 1
ATOM 1385 N N . MET A 1 183 ? 13.953 -6.504 -9.641 1 96.94 183 MET A N 1
ATOM 1386 C CA . MET A 1 183 ? 12.727 -6.246 -10.398 1 96.94 183 MET A CA 1
ATOM 1387 C C . MET A 1 183 ? 12.32 -4.781 -10.289 1 96.94 183 MET A C 1
ATOM 1389 O O . MET A 1 183 ? 12.445 -4.176 -9.227 1 96.94 183 MET A O 1
ATOM 1393 N N . PRO A 1 184 ? 11.891 -4.234 -11.391 1 98.06 184 PRO A N 1
ATOM 1394 C CA . PRO A 1 184 ? 11.312 -2.896 -11.227 1 98.06 184 PRO A CA 1
ATOM 1395 C C . PRO A 1 184 ? 10.031 -2.906 -10.391 1 98.06 184 PRO A C 1
ATOM 1397 O O . PRO A 1 184 ? 9.281 -3.885 -10.414 1 98.06 184 PRO A O 1
ATOM 1400 N N . ASP A 1 185 ? 9.828 -1.842 -9.656 1 98.5 185 ASP A N 1
ATOM 1401 C CA . ASP A 1 185 ? 8.531 -1.697 -8.992 1 98.5 185 ASP A CA 1
ATOM 1402 C C . ASP A 1 185 ? 7.391 -1.722 -10.008 1 98.5 185 ASP A C 1
ATOM 1404 O O . ASP A 1 185 ? 7.562 -1.302 -11.148 1 98.5 185 ASP A O 1
ATOM 1408 N N . PRO A 1 186 ? 6.191 -2.24 -9.57 1 98.75 186 PRO A N 1
ATOM 1409 C CA . PRO A 1 186 ? 5.066 -2.162 -10.508 1 98.75 186 PRO A CA 1
ATOM 1410 C C . PRO A 1 186 ? 4.656 -0.726 -10.82 1 98.75 186 PRO A C 1
ATOM 1412 O O . PRO A 1 186 ? 4.66 0.13 -9.93 1 98.75 186 PRO A O 1
ATOM 1415 N N . ASP A 1 187 ? 4.398 -0.564 -12.094 1 98.19 187 ASP A N 1
ATOM 1416 C CA . ASP A 1 187 ? 3.762 0.683 -12.508 1 98.19 187 ASP A CA 1
ATOM 1417 C C . ASP A 1 187 ? 2.279 0.691 -12.141 1 98.19 187 ASP A C 1
ATOM 1419 O O . ASP A 1 187 ? 1.72 1.742 -11.828 1 98.19 187 ASP A O 1
ATOM 1423 N N . MET A 1 188 ? 1.727 -0.529 -12.18 1 98.12 188 MET A N 1
ATOM 1424 C CA . MET A 1 188 ? 0.306 -0.707 -11.891 1 98.12 188 MET A CA 1
ATOM 1425 C C . MET A 1 188 ? 0.082 -1.922 -11 1 98.12 188 MET A C 1
ATOM 1427 O O . MET A 1 188 ? 0.731 -2.953 -11.172 1 98.12 188 MET A O 1
ATOM 1431 N N . VAL A 1 189 ? -0.775 -1.763 -10.117 1 98.88 189 VAL A N 1
ATOM 1432 C CA . VAL A 1 189 ? -1.338 -2.881 -9.367 1 98.88 189 VAL A CA 1
ATOM 1433 C C . VAL A 1 189 ? -2.836 -2.988 -9.641 1 98.88 189 VAL A C 1
ATOM 1435 O O . VAL A 1 189 ? -3.59 -2.045 -9.391 1 98.88 189 VAL A O 1
ATOM 1438 N N . VAL A 1 190 ? -3.195 -4.125 -10.195 1 98.81 190 VAL A N 1
ATOM 1439 C CA . VAL A 1 190 ? -4.57 -4.355 -10.625 1 98.81 190 VAL A CA 1
ATOM 1440 C C . VAL A 1 190 ? -5.234 -5.379 -9.711 1 98.81 190 VAL A C 1
ATOM 1442 O O . VAL A 1 190 ? -4.625 -6.395 -9.352 1 98.81 190 VAL A O 1
ATOM 1445 N N . ARG A 1 191 ? -6.402 -5.055 -9.266 1 98.75 191 ARG A N 1
ATOM 1446 C CA . ARG A 1 191 ? -7.191 -6.059 -8.555 1 98.75 191 ARG A CA 1
ATOM 1447 C C . ARG A 1 191 ? -8.562 -6.223 -9.203 1 98.75 191 ARG A C 1
ATOM 1449 O O . ARG A 1 191 ? -9.242 -5.234 -9.5 1 98.75 191 ARG A O 1
ATOM 1456 N N . THR A 1 192 ? -8.914 -7.461 -9.422 1 98.5 192 THR A N 1
ATOM 1457 C CA . THR A 1 192 ? -10.219 -7.777 -10 1 98.5 192 THR A CA 1
ATOM 1458 C C . THR A 1 192 ? -11.258 -8 -8.906 1 98.5 192 THR A C 1
ATOM 1460 O O . THR A 1 192 ? -10.922 -8.016 -7.719 1 98.5 192 THR A O 1
ATOM 1463 N N . SER A 1 193 ? -12.562 -7.988 -9.273 1 96.94 193 SER A N 1
ATOM 1464 C CA . SER A 1 193 ? -13.742 -8.43 -8.531 1 96.94 193 SER A CA 1
ATOM 1465 C C . SER A 1 193 ? -14.297 -7.312 -7.656 1 96.94 193 SER A C 1
ATOM 1467 O O . SER A 1 193 ? -15.094 -7.566 -6.75 1 96.94 193 SER A O 1
ATOM 1469 N N . GLY A 1 194 ? -13.797 -6.164 -7.746 1 93.88 194 GLY A N 1
ATOM 1470 C CA . GLY A 1 194 ? -14.453 -5.016 -7.152 1 93.88 194 GLY A CA 1
ATOM 1471 C C . GLY A 1 194 ? -13.922 -4.664 -5.777 1 93.88 194 GLY A C 1
ATOM 1472 O O . GLY A 1 194 ? -14.219 -3.592 -5.246 1 93.88 194 GLY A O 1
ATOM 1473 N N . GLU A 1 195 ? -13.156 -5.5 -5.164 1 94.69 195 GLU A N 1
ATOM 1474 C CA . GLU A 1 195 ? -12.555 -5.184 -3.877 1 94.69 195 GLU A CA 1
ATOM 1475 C C . GLU A 1 195 ? -11.438 -4.156 -4.031 1 94.69 195 GLU A C 1
ATOM 1477 O O . GLU A 1 195 ? -10.633 -4.238 -4.965 1 94.69 195 GLU A O 1
ATOM 1482 N N . CYS A 1 196 ? -11.398 -3.221 -3.086 1 96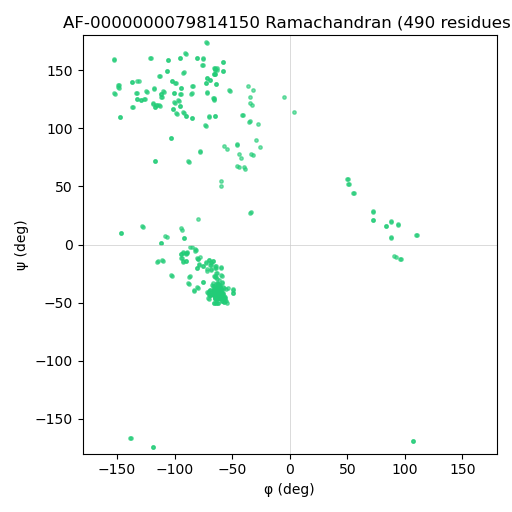.88 196 CYS A N 1
ATOM 1483 C CA . CYS A 1 196 ? -10.43 -2.137 -3.17 1 96.88 196 CYS A CA 1
ATOM 1484 C C . CYS A 1 196 ? -9.461 -2.174 -1.988 1 96.88 196 CYS A C 1
ATOM 1486 O O . CYS A 1 196 ? -9.516 -1.309 -1.113 1 96.88 196 CYS A O 1
ATOM 1488 N N . ARG A 1 197 ? -8.617 -3.08 -1.979 1 97.38 197 ARG A N 1
ATOM 1489 C CA . ARG A 1 197 ? -7.562 -3.229 -0.98 1 97.38 197 ARG A CA 1
ATOM 1490 C C . ARG A 1 197 ? -6.355 -3.953 -1.562 1 97.38 197 ARG A C 1
ATOM 1492 O O . ARG A 1 197 ? -6.473 -4.66 -2.566 1 97.38 197 ARG A O 1
ATOM 1499 N N . LEU A 1 198 ? -5.215 -3.826 -0.985 1 98.25 198 LEU A N 1
ATOM 1500 C CA . LEU A 1 198 ? -3.992 -4.457 -1.469 1 98.25 198 LEU A CA 1
ATOM 1501 C C . LEU A 1 198 ? -3.846 -5.867 -0.898 1 98.25 198 LEU A C 1
ATOM 1503 O O . LEU A 1 198 ? -3.168 -6.711 -1.485 1 98.25 198 LEU A O 1
ATOM 1507 N N . SER A 1 199 ? -4.426 -6.086 0.288 1 97.75 199 SER A N 1
ATOM 1508 C CA . SER A 1 199 ? -4.422 -7.395 0.938 1 97.75 199 SER A CA 1
ATOM 1509 C C . SER A 1 199 ? -3 -7.914 1.117 1 97.75 199 SER A C 1
ATOM 1511 O O . SER A 1 199 ? -2.709 -9.062 0.783 1 97.75 199 SER A O 1
ATOM 1513 N N . ASN A 1 200 ? -2.098 -7.094 1.546 1 98.44 200 ASN A N 1
ATOM 1514 C CA . ASN A 1 200 ? -0.749 -7.477 1.948 1 98.44 200 ASN A CA 1
ATOM 1515 C C . ASN A 1 200 ? 0.11 -7.852 0.744 1 98.44 200 ASN A C 1
ATOM 1517 O O . ASN A 1 200 ? 1.078 -8.602 0.876 1 98.44 200 ASN A O 1
ATOM 1521 N N . PHE A 1 201 ? -0.325 -7.352 -0.469 1 98.88 201 PHE A N 1
ATOM 1522 C CA . PHE A 1 201 ? 0.383 -7.637 -1.712 1 98.88 201 PHE A CA 1
ATOM 1523 C C . PHE A 1 201 ? 1.358 -6.516 -2.049 1 98.88 201 PHE A C 1
ATOM 1525 O O . PHE A 1 201 ? 0.962 -5.352 -2.16 1 98.88 201 PHE A O 1
ATOM 1532 N N . LEU A 1 202 ? 2.67 -6.758 -2.146 1 98.88 202 LEU A N 1
ATOM 1533 C CA . LEU A 1 202 ? 3.719 -5.879 -2.652 1 98.88 202 LEU A CA 1
ATOM 1534 C C . LEU A 1 202 ? 3.633 -4.504 -2.004 1 98.88 202 LEU A C 1
ATOM 1536 O O . LEU A 1 202 ? 3.611 -3.484 -2.699 1 98.88 202 LEU A O 1
ATOM 1540 N N . LEU A 1 203 ? 3.682 -4.453 -0.71 1 98.81 203 LEU A N 1
ATOM 1541 C CA . LEU A 1 203 ? 3.465 -3.219 0.034 1 98.81 203 LEU A CA 1
ATOM 1542 C C . LEU A 1 203 ? 4.555 -2.197 -0.28 1 98.81 203 LEU A C 1
ATOM 1544 O O . LEU A 1 203 ? 4.258 -1.084 -0.722 1 98.81 203 LEU A O 1
ATOM 1548 N N . TRP A 1 204 ? 5.812 -2.611 -0.187 1 98.75 204 TRP A N 1
ATOM 1549 C CA . TRP A 1 204 ? 6.945 -1.736 -0.473 1 98.75 204 TRP A CA 1
ATOM 1550 C C . TRP A 1 204 ? 6.938 -1.297 -1.934 1 98.75 204 TRP A C 1
ATOM 1552 O O . TRP A 1 204 ? 7.098 -0.111 -2.232 1 98.75 204 TRP A O 1
ATOM 1562 N N . GLN A 1 205 ? 6.652 -2.234 -2.795 1 98.75 205 GLN A N 1
ATOM 1563 C CA . GLN A 1 205 ? 6.793 -2.031 -4.234 1 98.75 205 GLN A CA 1
ATOM 1564 C C . GLN A 1 205 ? 5.656 -1.169 -4.777 1 98.75 205 GLN A C 1
ATOM 1566 O O . GLN A 1 205 ? 5.781 -0.579 -5.852 1 98.75 205 GLN A O 1
ATOM 1571 N N . SER A 1 206 ? 4.551 -1.058 -4.035 1 98.5 206 SER A N 1
ATOM 1572 C CA . SER A 1 206 ? 3.367 -0.367 -4.539 1 98.5 206 SER A CA 1
ATOM 1573 C C . SER A 1 206 ? 3.385 1.109 -4.156 1 98.5 206 SER A C 1
ATOM 1575 O O . SER A 1 206 ? 2.412 1.828 -4.395 1 98.5 206 SER A O 1
ATOM 1577 N N . ALA A 1 207 ? 4.461 1.582 -3.561 1 98.38 207 ALA A N 1
ATOM 1578 C CA . ALA A 1 207 ? 4.539 2.93 -3.002 1 98.38 207 ALA A CA 1
ATOM 1579 C C . ALA A 1 207 ? 4.059 3.969 -4.008 1 98.38 207 ALA A C 1
ATOM 1581 O O . ALA A 1 207 ? 3.326 4.895 -3.65 1 98.38 207 ALA A O 1
ATOM 1582 N N . TYR A 1 208 ? 4.383 3.783 -5.305 1 97.06 208 TYR A N 1
ATOM 1583 C CA . TYR A 1 208 ? 4.047 4.801 -6.289 1 97.06 208 TYR A CA 1
ATOM 1584 C C . TYR A 1 208 ? 3.301 4.191 -7.473 1 97.06 208 TYR A C 1
ATOM 1586 O O . TYR A 1 208 ? 3.219 4.797 -8.539 1 97.06 208 TYR A O 1
ATOM 1594 N N . ALA A 1 209 ? 2.832 3.002 -7.258 1 98.12 209 ALA A N 1
ATOM 1595 C CA . ALA A 1 209 ? 2.082 2.32 -8.312 1 98.12 209 ALA A CA 1
ATOM 1596 C C . ALA A 1 209 ? 0.706 2.949 -8.5 1 98.12 209 ALA A C 1
ATOM 1598 O O . ALA A 1 209 ? 0.07 3.369 -7.531 1 98.12 209 ALA A O 1
ATOM 1599 N N . GLU A 1 210 ? 0.267 3.002 -9.766 1 97.62 210 GLU A N 1
ATOM 1600 C CA . GLU A 1 210 ? -1.145 3.27 -10.023 1 97.62 210 GLU A CA 1
ATOM 1601 C C . GLU A 1 210 ? -2.01 2.068 -9.656 1 97.62 210 GLU A C 1
ATOM 1603 O O . GLU A 1 210 ? -1.688 0.932 -10.008 1 97.62 210 GLU A O 1
ATOM 1608 N N . LEU A 1 211 ? -3.047 2.352 -8.906 1 98.56 211 LEU A N 1
ATOM 1609 C CA . LEU A 1 211 ? -3.936 1.275 -8.484 1 98.56 211 LEU A CA 1
ATOM 1610 C C . LEU A 1 211 ? -5.191 1.235 -9.352 1 98.56 211 LEU A C 1
ATOM 1612 O O . LEU A 1 211 ? -5.801 2.273 -9.617 1 98.56 211 LEU A O 1
ATOM 1616 N N . VAL A 1 212 ? -5.52 0.049 -9.859 1 98.31 212 VAL A N 1
ATOM 1617 C CA . VAL A 1 212 ? -6.699 -0.135 -10.695 1 98.31 212 VAL A CA 1
ATOM 1618 C C . VAL A 1 212 ? -7.57 -1.25 -10.125 1 98.31 212 VAL A C 1
ATOM 1620 O O . VAL A 1 212 ? -7.094 -2.363 -9.891 1 98.31 212 VAL A O 1
ATOM 1623 N N . PHE A 1 213 ? -8.789 -0.905 -9.906 1 97.94 213 PHE A N 1
ATOM 1624 C CA . PHE A 1 213 ? -9.75 -1.88 -9.398 1 97.94 213 PHE A CA 1
ATOM 1625 C C . PHE A 1 213 ? -10.859 -2.133 -10.422 1 97.94 213 PHE A C 1
ATOM 1627 O O . PHE A 1 213 ? -11.547 -1.2 -10.844 1 97.94 213 PHE A O 1
ATOM 1634 N N . LEU A 1 214 ? -10.969 -3.365 -10.836 1 98.19 214 LEU A N 1
ATOM 1635 C CA . LEU A 1 214 ? -11.984 -3.754 -11.805 1 98.19 214 LEU A CA 1
ATOM 1636 C C . LEU A 1 214 ? -13.102 -4.547 -11.133 1 98.19 214 LEU A C 1
ATOM 1638 O O . LEU A 1 214 ? -12.844 -5.324 -10.211 1 98.19 214 LEU A O 1
ATOM 1642 N N . GLU A 1 215 ? -14.258 -4.438 -11.648 1 97.31 215 GLU A N 1
ATOM 1643 C CA . GLU A 1 215 ? -15.391 -5.191 -11.102 1 97.31 215 GLU A CA 1
ATOM 1644 C C . GLU A 1 215 ? -15.391 -6.629 -11.609 1 97.31 215 GLU A C 1
ATOM 1646 O O . GLU A 1 215 ? -15.969 -7.516 -10.977 1 97.31 215 GLU A O 1
ATOM 1651 N N . THR A 1 216 ? -14.742 -6.887 -12.664 1 98 216 THR A N 1
ATOM 1652 C CA . THR A 1 216 ? -14.727 -8.18 -13.344 1 98 216 THR A CA 1
ATOM 1653 C C . THR A 1 216 ? -14.055 -9.234 -12.477 1 98 216 THR A C 1
ATOM 1655 O O . THR A 1 216 ? -12.922 -9.039 -12.023 1 98 216 THR A O 1
ATOM 1658 N N . PRO A 1 217 ? -14.812 -10.359 -12.266 1 98.5 217 PRO A N 1
ATOM 1659 C CA . PRO A 1 217 ? -14.094 -11.438 -11.586 1 98.5 217 PRO A CA 1
ATOM 1660 C C . PRO A 1 217 ? -12.938 -11.992 -12.414 1 98.5 217 PRO A C 1
ATOM 1662 O O . PRO A 1 217 ? -13.023 -12.062 -13.641 1 98.5 217 PRO A O 1
ATOM 1665 N N . TRP A 1 218 ? -11.914 -12.477 -11.82 1 98.69 218 TRP A N 1
ATOM 1666 C CA . TRP A 1 218 ? -10.648 -12.828 -12.445 1 98.69 218 TRP A CA 1
ATOM 1667 C C . TRP A 1 218 ? -10.859 -13.828 -13.578 1 98.69 218 TRP A C 1
ATOM 1669 O O . TRP A 1 218 ? -10.344 -13.648 -14.68 1 98.69 218 TRP A O 1
ATOM 1679 N N . PRO A 1 219 ? -11.688 -14.891 -13.383 1 98.81 219 PRO A N 1
ATOM 1680 C CA . PRO A 1 219 ? -11.812 -15.859 -14.477 1 98.81 219 PRO A CA 1
ATOM 1681 C C . PRO A 1 219 ? -12.336 -15.234 -15.766 1 98.81 219 PRO A C 1
ATOM 1683 O O . PRO A 1 219 ? -12.117 -15.773 -16.844 1 98.81 219 PRO A O 1
ATOM 1686 N N . ASP A 1 220 ? -12.969 -14.109 -15.656 1 98.62 220 ASP A N 1
ATOM 1687 C CA . ASP A 1 220 ? -13.523 -13.438 -16.828 1 98.62 220 ASP A CA 1
ATOM 1688 C C . ASP A 1 220 ? -12.539 -12.43 -17.406 1 98.62 220 ASP A C 1
ATOM 1690 O O . ASP A 1 220 ? -12.789 -11.828 -18.453 1 98.62 220 ASP A O 1
ATOM 1694 N N . PHE A 1 221 ? -11.43 -12.172 -16.781 1 98.69 221 PHE A N 1
ATOM 1695 C CA . PHE A 1 221 ? -10.406 -11.234 -17.234 1 98.69 221 PHE A CA 1
ATOM 1696 C C . PHE A 1 221 ? -9.766 -11.734 -18.531 1 98.69 221 PHE A C 1
ATOM 1698 O O . PHE A 1 221 ? -9.305 -12.875 -18.609 1 98.69 221 PHE A O 1
ATOM 1705 N N . ASP A 1 222 ? -9.805 -10.891 -19.547 1 97.75 222 ASP A N 1
ATOM 1706 C CA . ASP A 1 222 ? -9.258 -11.266 -20.844 1 97.75 222 ASP A CA 1
ATOM 1707 C C . ASP A 1 222 ? -8.469 -10.117 -21.469 1 97.75 222 ASP A C 1
ATOM 1709 O O . ASP A 1 222 ? -8.086 -9.172 -20.766 1 97.75 222 ASP A O 1
ATOM 1713 N N . GLU A 1 223 ? -8.18 -10.234 -22.703 1 97.69 223 GLU A N 1
ATOM 1714 C CA . GLU A 1 223 ? -7.34 -9.273 -23.406 1 97.69 223 GLU A CA 1
ATOM 1715 C C . GLU A 1 223 ? -7.965 -7.883 -23.391 1 97.69 223 GLU A C 1
ATOM 1717 O O . GLU A 1 223 ? -7.254 -6.879 -23.297 1 97.69 223 GLU A O 1
ATOM 1722 N N . THR A 1 224 ? -9.234 -7.816 -23.484 1 97.94 224 THR A N 1
ATOM 1723 C CA . THR A 1 224 ? -9.922 -6.531 -23.484 1 97.94 224 THR A CA 1
ATOM 1724 C C . THR A 1 224 ? -9.75 -5.832 -22.141 1 97.94 224 THR A C 1
ATOM 1726 O O . THR A 1 224 ? -9.539 -4.617 -22.078 1 97.94 224 THR A O 1
ATOM 1729 N N . HIS A 1 225 ? -9.859 -6.629 -21.125 1 98.31 225 HIS A N 1
ATOM 1730 C CA . HIS A 1 225 ? -9.648 -6.078 -19.797 1 98.31 225 HIS A CA 1
ATOM 1731 C C . HIS A 1 225 ? -8.203 -5.605 -19.609 1 98.31 225 HIS A C 1
ATOM 1733 O O . HIS A 1 225 ? -7.965 -4.531 -19.062 1 98.31 225 HIS A O 1
ATOM 1739 N N . PHE A 1 226 ? -7.258 -6.383 -20.094 1 98.44 226 PHE A N 1
ATOM 1740 C CA . PHE A 1 226 ? -5.852 -6 -20.016 1 98.44 226 PHE A CA 1
ATOM 1741 C C . PHE A 1 226 ? -5.602 -4.703 -20.766 1 98.44 226 PHE A C 1
ATOM 1743 O O . PHE A 1 226 ? -4.906 -3.812 -20.281 1 98.44 226 PHE A O 1
ATOM 1750 N N . ASP A 1 227 ? -6.23 -4.547 -21.922 1 97.62 227 ASP A N 1
ATOM 1751 C CA . ASP A 1 227 ? -6.117 -3.328 -22.719 1 97.62 227 ASP A CA 1
ATOM 1752 C C . ASP A 1 227 ? -6.688 -2.127 -21.969 1 97.62 227 ASP A C 1
ATOM 1754 O O . ASP A 1 227 ? -6.137 -1.026 -22.047 1 97.62 227 ASP A O 1
ATOM 1758 N N . THR A 1 228 ? -7.754 -2.383 -21.328 1 97.25 228 THR A N 1
ATOM 1759 C CA . THR A 1 228 ? -8.359 -1.325 -20.531 1 97.25 228 THR A CA 1
ATOM 1760 C C . THR A 1 228 ? -7.387 -0.84 -19.453 1 97.25 228 THR A C 1
ATOM 1762 O O . THR A 1 228 ? -7.254 0.365 -19.219 1 97.25 228 THR A O 1
ATOM 1765 N N . VAL A 1 229 ? -6.738 -1.784 -18.797 1 97.25 229 VAL A N 1
ATOM 1766 C CA . VAL A 1 229 ? -5.758 -1.464 -17.766 1 97.25 229 VAL A CA 1
ATOM 1767 C C . VAL A 1 229 ? -4.637 -0.614 -18.359 1 97.25 229 VAL A C 1
ATOM 1769 O O . VAL A 1 229 ? -4.258 0.412 -17.797 1 97.25 229 VAL A O 1
ATOM 1772 N N . LEU A 1 230 ? -4.133 -0.986 -19.516 1 97.19 230 LEU A N 1
ATOM 1773 C CA . LEU A 1 230 ? -3.055 -0.258 -20.172 1 97.19 230 LEU A CA 1
ATOM 1774 C C . LEU A 1 230 ? -3.51 1.141 -20.578 1 97.19 230 LEU A C 1
ATOM 1776 O O . LEU A 1 230 ? -2.744 2.102 -20.469 1 97.19 230 LEU A O 1
ATOM 1780 N N . ASP A 1 231 ? -4.75 1.262 -21 1 95.81 231 ASP A N 1
ATOM 1781 C CA . ASP A 1 231 ? -5.312 2.555 -21.391 1 95.81 231 ASP A CA 1
ATOM 1782 C C . ASP A 1 231 ? -5.406 3.49 -20.188 1 95.81 231 ASP A C 1
ATOM 1784 O O . ASP A 1 231 ? -5.121 4.684 -20.297 1 95.81 231 ASP A O 1
ATOM 1788 N N . ILE A 1 232 ? -5.809 2.906 -19.125 1 95.06 232 ILE A N 1
ATOM 1789 C CA . ILE A 1 232 ? -5.902 3.688 -17.906 1 95.06 232 ILE A CA 1
ATOM 1790 C C . ILE A 1 232 ? -4.531 4.254 -17.547 1 95.06 232 ILE A C 1
ATOM 1792 O O . ILE A 1 232 ? -4.402 5.441 -17.234 1 95.06 232 ILE A O 1
ATOM 1796 N N . TYR A 1 233 ? -3.555 3.451 -17.594 1 94.56 233 TYR A N 1
ATOM 1797 C CA . TYR A 1 233 ? -2.195 3.879 -17.281 1 94.56 233 TYR A CA 1
ATOM 1798 C C . TYR A 1 233 ? -1.76 5.008 -18.219 1 94.56 233 TYR A C 1
ATOM 1800 O O . TYR A 1 233 ? -1.23 6.023 -17.75 1 94.56 233 TYR A O 1
ATOM 1808 N N . SER A 1 234 ? -1.978 4.797 -19.438 1 93.25 234 SER A N 1
ATOM 1809 C CA . SER A 1 234 ? -1.573 5.773 -20.438 1 93.25 234 SER A CA 1
ATOM 1810 C C . SER A 1 234 ? -2.244 7.121 -20.203 1 93.25 234 SER A C 1
ATOM 1812 O O . SER A 1 234 ? -1.594 8.164 -20.281 1 93.25 234 SER A O 1
ATOM 1814 N N . ARG A 1 235 ? -3.473 7.117 -19.891 1 90.5 235 ARG A N 1
ATOM 1815 C CA . ARG A 1 235 ? -4.223 8.344 -19.656 1 90.5 235 ARG A CA 1
ATOM 1816 C C . ARG A 1 235 ? -3.711 9.062 -18.406 1 90.5 235 ARG A C 1
ATOM 1818 O O . ARG A 1 235 ? -3.586 10.289 -18.406 1 90.5 235 ARG A O 1
ATOM 1825 N N . ARG A 1 236 ? -3.414 8.281 -17.438 1 89.12 236 ARG A N 1
ATOM 1826 C CA . ARG A 1 236 ? -2.939 8.867 -16.188 1 89.12 236 ARG A CA 1
ATOM 1827 C C . ARG A 1 236 ? -1.547 9.469 -16.359 1 89.12 236 ARG A C 1
ATOM 1829 O O . ARG A 1 236 ? -1.241 10.516 -15.789 1 89.12 236 ARG A O 1
ATOM 1836 N N . GLU A 1 237 ? -0.759 8.797 -17.094 1 84.06 237 GLU A N 1
ATOM 1837 C CA . GLU A 1 237 ? 0.585 9.305 -17.344 1 84.06 237 GLU A CA 1
ATOM 1838 C C . GLU A 1 237 ? 0.542 10.586 -18.172 1 84.06 237 GLU A C 1
ATOM 1840 O O . GLU A 1 237 ? 1.354 11.492 -17.984 1 84.06 237 GLU A O 1
ATOM 1845 N N . ARG A 1 238 ? -0.409 10.664 -19.031 1 69.31 238 ARG A N 1
ATOM 1846 C CA . ARG A 1 238 ? -0.556 11.852 -19.859 1 69.31 238 ARG A CA 1
ATOM 1847 C C . ARG A 1 238 ? -1.053 13.039 -19.031 1 69.31 238 ARG A C 1
ATOM 1849 O O . ARG A 1 238 ? -0.668 14.18 -19.297 1 69.31 238 ARG A O 1
ATOM 1856 N N . ARG A 1 239 ? -2.002 12.758 -18.125 1 64.06 239 ARG A N 1
ATOM 1857 C CA . ARG A 1 239 ? -2.5 13.82 -17.266 1 64.06 239 ARG A CA 1
ATOM 1858 C C . ARG A 1 239 ? -1.376 14.406 -16.406 1 64.06 239 ARG A C 1
ATOM 1860 O O . ARG A 1 239 ? -1.361 15.609 -16.141 1 64.06 239 ARG A O 1
ATOM 1867 N N . PHE A 1 240 ? -0.687 13.398 -15.906 1 59.5 240 PHE A N 1
ATOM 1868 C CA . PHE A 1 240 ? 0.472 13.898 -15.18 1 59.5 240 PHE A CA 1
ATOM 1869 C C . PHE A 1 240 ? 1.599 14.266 -16.141 1 59.5 240 PHE A C 1
ATOM 1871 O O . PHE A 1 240 ? 2.691 14.641 -15.711 1 59.5 240 PHE A O 1
ATOM 1878 N N . GLY A 1 241 ? 1.365 14.523 -17.328 1 42.72 241 GLY A N 1
ATOM 1879 C CA . GLY A 1 241 ? 2.396 14.891 -18.281 1 42.72 241 GLY A CA 1
ATOM 1880 C C . GLY A 1 241 ? 3.797 14.844 -17.703 1 42.72 241 GLY A C 1
ATOM 1881 O O . GLY A 1 241 ? 4.027 15.305 -16.594 1 42.72 241 GLY A O 1
ATOM 1882 N N . ALA A 1 242 ? 4.688 13.766 -18.328 1 39.03 242 ALA A N 1
ATOM 1883 C CA . ALA A 1 242 ? 6.117 13.469 -18.281 1 39.03 242 ALA A CA 1
ATOM 1884 C C . ALA A 1 242 ? 6.93 14.734 -18.031 1 39.03 242 ALA A C 1
ATOM 1886 O O . ALA A 1 242 ? 6.723 15.75 -18.703 1 39.03 242 ALA A O 1
ATOM 1887 N N . ARG A 1 243 ? 7.445 15.156 -17.172 1 33.66 243 ARG A N 1
ATOM 1888 C CA . ARG A 1 243 ? 8.695 15.742 -17.656 1 33.66 243 ARG A CA 1
ATOM 1889 C C . ARG A 1 243 ? 9.266 14.938 -18.812 1 33.66 243 ARG A C 1
ATOM 1891 O O . ARG A 1 243 ? 9.094 13.719 -18.875 1 33.66 243 ARG A O 1
ATOM 1898 N N . PRO A 1 244 ? 9.578 15.5 -19.938 1 32.88 244 PRO A N 1
ATOM 1899 C CA . PRO A 1 244 ? 10.023 14.953 -21.219 1 32.88 244 PRO A CA 1
ATOM 1900 C C . PRO A 1 244 ? 10.883 13.695 -21.047 1 32.88 244 PRO A C 1
ATOM 1902 O O . PRO A 1 244 ? 11.398 13.164 -22.031 1 32.88 244 PRO A O 1
ATOM 1905 N N . VAL A 1 245 ? 10.953 12.82 -20.203 1 30.03 245 VAL A N 1
ATOM 1906 C CA . VAL A 1 245 ? 12.062 11.93 -20.484 1 30.03 245 VAL A CA 1
ATOM 1907 C C . VAL A 1 245 ? 11.68 10.961 -21.609 1 30.03 245 VAL A C 1
ATOM 1909 O O . VAL A 1 245 ? 12.359 9.961 -21.828 1 30.03 245 VAL A O 1
ATOM 1912 N N . CYS A 1 246 ? 10.492 10.906 -21.984 1 23.42 246 CYS A N 1
ATOM 1913 C CA . CYS A 1 246 ? 10.422 9.883 -23.031 1 23.42 246 CYS A CA 1
ATOM 1914 C C . CYS A 1 246 ? 11.32 10.242 -24.203 1 23.42 246 CYS A C 1
ATOM 1916 O O . CYS A 1 246 ? 10.945 11.039 -25.062 1 23.42 246 CYS A O 1
ATOM 1918 N N . LYS A 1 247 ? 12.68 10.602 -23.938 1 22.45 247 LYS A N 1
ATOM 1919 C CA . LYS A 1 247 ? 13.5 10.664 -25.141 1 22.45 247 LYS A CA 1
ATOM 1920 C C . LYS A 1 247 ? 13.484 9.336 -25.891 1 22.45 247 LYS A C 1
ATOM 1922 O O . LYS A 1 247 ? 13.562 8.266 -25.266 1 22.45 247 LYS A O 1
ATOM 1927 N N . MET B 1 1 ? -53.406 0.833 15.5 1 29.88 1 MET B N 1
ATOM 1928 C CA . MET B 1 1 ? -52.094 0.759 16.109 1 29.88 1 MET B CA 1
ATOM 1929 C C . MET B 1 1 ? -51.031 0.396 15.07 1 29.88 1 MET B C 1
ATOM 1931 O O . MET B 1 1 ? -50.906 -0.767 14.68 1 29.88 1 MET B O 1
ATOM 1935 N N . SER B 1 2 ? -50.781 1.267 14.062 1 35.97 2 SER B N 1
ATOM 1936 C CA . SER B 1 2 ? -49.875 1.207 12.938 1 35.97 2 SER B CA 1
ATOM 1937 C C . SER B 1 2 ? -48.438 0.998 13.406 1 35.97 2 SER B C 1
ATOM 1939 O O . SER B 1 2 ? -47.906 1.786 14.203 1 35.97 2 SER B O 1
ATOM 1941 N N . GLY B 1 3 ? -48.031 -0.28 13.648 1 34.09 3 GLY B N 1
ATOM 1942 C CA . GLY B 1 3 ? -46.656 -0.664 13.984 1 34.09 3 GLY B CA 1
ATOM 1943 C C . GLY B 1 3 ? -45.625 -0.005 13.102 1 34.09 3 GLY B C 1
ATOM 1944 O O . GLY B 1 3 ? -45.656 -0.16 11.883 1 34.09 3 GLY B O 1
ATOM 1945 N N . SER B 1 4 ? -45.219 1.218 13.484 1 38.47 4 SER B N 1
ATOM 1946 C CA . SER B 1 4 ? -44.031 1.847 12.906 1 38.47 4 SER B CA 1
ATOM 1947 C C . SER B 1 4 ? -42.875 0.858 12.797 1 38.47 4 SER B C 1
ATOM 1949 O O . SER B 1 4 ? -42.469 0.275 13.797 1 38.47 4 SER B O 1
ATOM 1951 N N . ASP B 1 5 ? -42.906 0.013 11.828 1 37.19 5 ASP B N 1
ATOM 1952 C CA . ASP B 1 5 ? -41.781 -0.806 11.461 1 37.19 5 ASP B CA 1
ATOM 1953 C C . ASP B 1 5 ? -40.469 -0.006 11.57 1 37.19 5 ASP B C 1
ATOM 1955 O O . ASP B 1 5 ? -40.219 0.898 10.766 1 37.19 5 ASP B O 1
ATOM 1959 N N . HIS B 1 6 ? -40.062 0.425 12.781 1 34.5 6 HIS B N 1
ATOM 1960 C CA . HIS B 1 6 ? -38.688 0.868 12.945 1 34.5 6 HIS B CA 1
ATOM 1961 C C . HIS B 1 6 ? -37.719 -0.106 12.297 1 34.5 6 HIS B C 1
ATOM 1963 O O . HIS B 1 6 ? -37.531 -1.222 12.789 1 34.5 6 HIS B O 1
ATOM 1969 N N . ARG B 1 7 ? -37.656 -0.279 11.055 1 38.47 7 ARG B N 1
ATOM 1970 C CA . ARG B 1 7 ? -36.5 -0.947 10.453 1 38.47 7 ARG B CA 1
ATOM 1971 C C . ARG B 1 7 ? -35.219 -0.634 11.227 1 38.47 7 ARG B C 1
ATOM 1973 O O . ARG B 1 7 ? -34.844 0.532 11.367 1 38.47 7 ARG B O 1
ATOM 1980 N N . THR B 1 8 ? -34.969 -1.208 12.312 1 40.28 8 THR B N 1
ATOM 1981 C CA . THR B 1 8 ? -33.688 -1.165 13.023 1 40.28 8 THR B CA 1
ATOM 1982 C C . THR B 1 8 ? -32.531 -0.992 12.039 1 40.28 8 THR B C 1
ATOM 1984 O O . THR B 1 8 ? -32.406 -1.779 11.102 1 40.28 8 THR B O 1
ATOM 1987 N N . ALA B 1 9 ? -32.219 0.197 11.789 1 46.72 9 ALA B N 1
ATOM 1988 C CA . ALA B 1 9 ? -31.062 0.501 10.945 1 46.72 9 ALA B CA 1
ATOM 1989 C C . ALA B 1 9 ? -29.938 -0.499 11.172 1 46.72 9 ALA B C 1
ATOM 1991 O O . ALA B 1 9 ? -29.641 -0.852 12.32 1 46.72 9 ALA B O 1
ATOM 1992 N N . ALA B 1 10 ? -29.734 -1.329 10.328 1 52.66 10 ALA B N 1
ATOM 1993 C CA . ALA B 1 10 ? -28.625 -2.285 10.383 1 52.66 10 ALA B CA 1
ATOM 1994 C C . ALA B 1 10 ? -27.391 -1.663 11.023 1 52.66 10 ALA B C 1
ATOM 1996 O O . ALA B 1 10 ? -27.172 -0.458 10.906 1 52.66 10 ALA B O 1
ATOM 1997 N N . PRO B 1 11 ? -26.844 -2.277 12.18 1 57.91 11 PRO B N 1
ATOM 1998 C CA . PRO B 1 11 ? -25.688 -1.729 12.898 1 57.91 11 PRO B CA 1
ATOM 1999 C C . PRO B 1 11 ? -24.594 -1.219 11.961 1 57.91 11 PRO B C 1
ATOM 2001 O O . PRO B 1 11 ? -24.266 -1.882 10.977 1 57.91 11 PRO B O 1
ATOM 2004 N N . VAL B 1 12 ? -24.375 0.125 11.906 1 69.31 12 VAL B N 1
ATOM 2005 C CA . VAL B 1 12 ? -23.328 0.782 11.125 1 69.31 12 VAL B CA 1
ATOM 2006 C C . VAL B 1 12 ? -21.953 0.376 11.664 1 69.31 12 VAL B C 1
ATOM 2008 O O . VAL B 1 12 ? -21.703 0.467 12.859 1 69.31 12 VAL B O 1
ATOM 2011 N N . CYS B 1 13 ? -21.172 -0.425 10.891 1 85.81 13 CYS B N 1
ATOM 2012 C CA . CYS B 1 13 ? -19.781 -0.696 11.227 1 85.81 13 CYS B CA 1
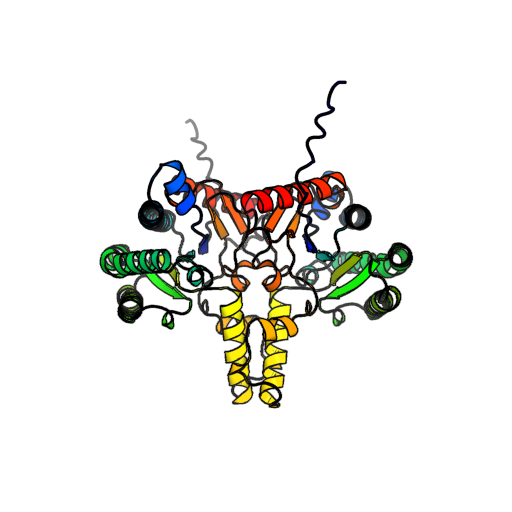ATOM 2013 C C . CYS B 1 13 ? -18.906 0.544 11.023 1 85.81 13 CYS B C 1
ATOM 2015 O O . CYS B 1 13 ? -18.812 1.06 9.914 1 85.81 13 CYS B O 1
ATOM 2017 N N . LEU B 1 14 ? -18.469 1.088 12.109 1 93.62 14 LEU B N 1
ATOM 2018 C CA . LEU B 1 14 ? -17.656 2.303 12.07 1 93.62 14 LEU B CA 1
ATOM 2019 C C . LEU B 1 14 ? -16.172 1.966 12.078 1 93.62 14 LEU B C 1
ATOM 2021 O O . LEU B 1 14 ? -15.719 1.149 12.891 1 93.62 14 LEU B O 1
ATOM 2025 N N . PRO B 1 15 ? -15.477 2.537 11.164 1 97 15 PRO B N 1
ATOM 2026 C CA . PRO B 1 15 ? -14.031 2.338 11.258 1 97 15 PRO B CA 1
ATOM 2027 C C . PRO B 1 15 ? -13.43 2.984 12.508 1 97 15 PRO B C 1
ATOM 2029 O O . PRO B 1 15 ? -13.875 4.055 12.93 1 97 15 PRO B O 1
ATOM 2032 N N . GLU B 1 16 ? -12.43 2.342 13.008 1 97.56 16 GLU B N 1
ATOM 2033 C CA . GLU B 1 16 ? -11.695 2.902 14.141 1 97.56 16 GLU B CA 1
ATOM 2034 C C . GLU B 1 16 ? -10.703 3.961 13.688 1 97.56 16 GLU B C 1
ATOM 2036 O O . GLU B 1 16 ? -10.516 4.977 14.359 1 97.56 16 GLU B O 1
ATOM 2041 N N . HIS B 1 17 ? -10.07 3.787 12.57 1 98.75 17 HIS B N 1
ATOM 2042 C CA . HIS B 1 17 ? -8.977 4.613 12.07 1 98.75 17 HIS B CA 1
ATOM 2043 C C . HIS B 1 17 ? -9.141 4.914 10.586 1 98.75 17 HIS B C 1
ATOM 2045 O O . HIS B 1 17 ? -9.148 3.996 9.766 1 98.75 17 HIS B O 1
ATOM 2051 N N . VAL B 1 18 ? -9.266 6.199 10.273 1 98.81 18 VAL B N 1
ATOM 2052 C CA . VAL B 1 18 ? -9.352 6.664 8.891 1 98.81 18 VAL B CA 1
ATOM 2053 C C . VAL B 1 18 ? -8.109 7.484 8.547 1 98.81 18 VAL B C 1
ATOM 2055 O O . VAL B 1 18 ? -7.805 8.477 9.211 1 98.81 18 VAL B O 1
ATOM 2058 N N . ALA B 1 19 ? -7.371 7.02 7.547 1 98.94 19 ALA B N 1
ATOM 2059 C CA . ALA B 1 19 ? -6.234 7.777 7.035 1 98.94 19 ALA B CA 1
ATOM 2060 C C . ALA B 1 19 ? -6.59 8.484 5.727 1 98.94 19 ALA B C 1
ATOM 2062 O O . ALA B 1 19 ? -7.285 7.922 4.879 1 98.94 19 ALA B O 1
ATOM 2063 N N . ILE B 1 20 ? -6.078 9.758 5.57 1 98.94 20 ILE B N 1
ATOM 2064 C CA . ILE B 1 20 ? -6.531 10.547 4.43 1 98.94 20 ILE B CA 1
ATOM 2065 C C . ILE B 1 20 ? -5.332 11.172 3.725 1 98.94 20 ILE B C 1
ATOM 2067 O O . ILE B 1 20 ? -4.488 11.805 4.363 1 98.94 20 ILE B O 1
ATOM 2071 N N . ILE B 1 21 ? -5.219 10.922 2.455 1 98.81 21 ILE B N 1
ATOM 2072 C CA . ILE B 1 21 ? -4.324 11.648 1.562 1 98.81 21 ILE B CA 1
ATOM 2073 C C . ILE B 1 21 ? -5.059 12.852 0.97 1 98.81 21 ILE B C 1
ATOM 2075 O O . ILE B 1 21 ? -5.934 12.695 0.114 1 98.81 21 ILE B O 1
ATOM 2079 N N . MET B 1 22 ? -4.691 14.016 1.36 1 98.56 22 MET B N 1
ATOM 2080 C CA . MET B 1 22 ? -5.414 15.258 1.082 1 98.56 22 MET B CA 1
ATOM 2081 C C . MET B 1 22 ? -4.977 15.852 -0.25 1 98.56 22 MET B C 1
ATOM 2083 O O . MET B 1 22 ? -4.383 16.938 -0.283 1 98.56 22 MET B O 1
ATOM 2087 N N . ASP B 1 23 ? -5.352 15.219 -1.282 1 97.81 23 ASP B N 1
ATOM 2088 C CA . ASP B 1 23 ? -4.938 15.578 -2.635 1 97.81 23 ASP B CA 1
ATOM 2089 C C . ASP B 1 23 ? -5.934 16.547 -3.279 1 97.81 23 ASP B C 1
ATOM 2091 O O . ASP B 1 23 ? -7.117 16.531 -2.939 1 97.81 23 ASP B O 1
ATOM 2095 N N . GLY B 1 24 ? -5.41 17.422 -4.148 1 97.81 24 GLY B N 1
ATOM 2096 C CA . GLY B 1 24 ? -6.285 18.234 -4.98 1 97.81 24 GLY B CA 1
ATOM 2097 C C . GLY B 1 24 ? -6.281 19.703 -4.594 1 97.81 24 GLY B C 1
ATOM 2098 O O . GLY B 1 24 ? -7.078 20.484 -5.117 1 97.81 24 GLY B O 1
ATOM 2099 N N . ASN B 1 25 ? -5.387 20.109 -3.684 1 97.69 25 ASN B N 1
ATOM 2100 C CA . ASN B 1 25 ? -5.324 21.5 -3.266 1 97.69 25 ASN B CA 1
ATOM 2101 C C . ASN B 1 25 ? -4.961 22.422 -4.43 1 97.69 25 ASN B C 1
ATOM 2103 O O . ASN B 1 25 ? -5.641 23.422 -4.672 1 97.69 25 ASN B O 1
ATOM 2107 N N . GLY B 1 26 ? -3.85 22.047 -5.172 1 95.44 26 GLY B N 1
ATOM 2108 C CA . GLY B 1 26 ? -3.432 22.844 -6.312 1 95.44 26 GLY B CA 1
ATOM 2109 C C . GLY B 1 26 ? -4.457 22.859 -7.43 1 95.44 26 GLY B C 1
ATOM 2110 O O . GLY B 1 26 ? -4.734 23.922 -8 1 95.44 26 GLY B O 1
ATOM 2111 N N . ARG B 1 27 ? -5.012 21.781 -7.723 1 95.56 27 ARG B N 1
ATOM 2112 C CA . ARG B 1 27 ? -6.027 21.688 -8.766 1 95.56 27 ARG B CA 1
ATOM 2113 C C . ARG B 1 27 ? -7.234 22.562 -8.438 1 95.56 27 ARG B C 1
ATOM 2115 O O . ARG B 1 27 ? -7.77 23.234 -9.312 1 95.56 27 ARG B O 1
ATOM 2122 N N . TRP B 1 28 ? -7.691 22.484 -7.23 1 97.81 28 TRP B N 1
ATOM 2123 C CA . TRP B 1 28 ? -8.812 23.281 -6.75 1 97.81 28 TRP B CA 1
ATOM 2124 C C . TRP B 1 28 ? -8.555 24.766 -6.973 1 97.81 28 TRP B C 1
ATOM 2126 O O . TRP B 1 28 ? -9.422 25.484 -7.469 1 97.81 28 TRP B O 1
ATOM 2136 N N . ALA B 1 29 ? -7.344 25.234 -6.562 1 97.88 29 ALA B N 1
ATOM 2137 C CA . ALA B 1 29 ? -6.973 26.625 -6.734 1 97.88 29 ALA B CA 1
ATOM 2138 C C . ALA B 1 29 ? -6.926 27.016 -8.211 1 97.88 29 ALA B C 1
ATOM 2140 O O . ALA B 1 29 ? -7.469 28.047 -8.609 1 97.88 29 ALA B O 1
ATOM 2141 N N . ASN B 1 30 ? -6.324 26.109 -9.039 1 96.5 30 ASN B N 1
ATOM 2142 C CA . ASN B 1 30 ? -6.188 26.359 -10.469 1 96.5 30 ASN B CA 1
ATOM 2143 C C . ASN B 1 30 ? -7.547 26.484 -11.148 1 96.5 30 ASN B C 1
ATOM 2145 O O . ASN B 1 30 ? -7.754 27.391 -11.961 1 96.5 30 ASN B O 1
ATOM 2149 N N . MET B 1 31 ? -8.422 25.672 -10.805 1 96.75 31 MET B N 1
ATOM 2150 C CA . MET B 1 31 ? -9.758 25.672 -11.391 1 96.75 31 MET B CA 1
ATOM 2151 C C . MET B 1 31 ? -10.508 26.953 -11.078 1 96.75 31 MET B C 1
ATOM 2153 O O . MET B 1 31 ? -11.414 27.344 -11.805 1 96.75 31 MET B O 1
ATOM 2157 N N . ARG B 1 32 ? -10.086 27.688 -10.094 1 97.44 32 A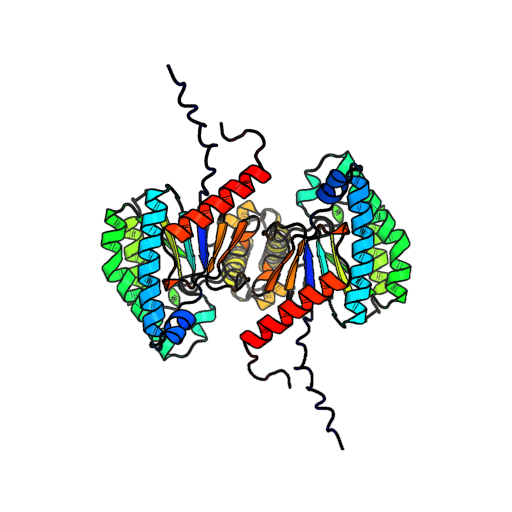RG B N 1
ATOM 2158 C CA . ARG B 1 32 ? -10.773 28.891 -9.648 1 97.44 32 ARG B CA 1
ATOM 2159 C C . ARG B 1 32 ? -9.953 30.141 -9.961 1 97.44 32 ARG B C 1
ATOM 2161 O O . ARG B 1 32 ? -10.305 31.234 -9.531 1 97.44 32 ARG B O 1
ATOM 2168 N N . GLY B 1 33 ? -8.852 29.891 -10.562 1 97.44 33 GLY B N 1
ATOM 2169 C CA . GLY B 1 33 ? -7.977 31 -10.906 1 97.44 33 GLY B CA 1
ATOM 2170 C C . GLY B 1 33 ? -7.281 31.609 -9.703 1 97.44 33 GLY B C 1
ATOM 2171 O O . GLY B 1 33 ? -7 32.812 -9.68 1 97.44 33 GLY B O 1
ATOM 2172 N N . LEU B 1 34 ? -7.066 30.828 -8.727 1 97.94 34 LEU B N 1
ATOM 2173 C CA . LEU B 1 34 ? -6.438 31.297 -7.5 1 97.94 34 LEU B CA 1
ATOM 2174 C C . LEU B 1 34 ? -4.996 30.812 -7.41 1 97.94 34 LEU B C 1
ATOM 2176 O O . LEU B 1 34 ? -4.621 29.828 -8.07 1 97.94 34 LEU B O 1
ATOM 2180 N N . PRO B 1 35 ? -4.234 31.547 -6.582 1 95.94 35 PRO B N 1
ATOM 2181 C CA . PRO B 1 35 ? -2.875 31.062 -6.348 1 95.94 35 PRO B CA 1
ATOM 2182 C C . PRO B 1 35 ? -2.848 29.719 -5.613 1 95.94 35 PRO B C 1
ATOM 2184 O O . PRO B 1 35 ? -3.764 29.406 -4.844 1 95.94 35 PRO B O 1
ATOM 2187 N N . LEU B 1 36 ? -1.783 28.938 -5.859 1 94.62 36 LEU B N 1
ATOM 2188 C CA . LEU B 1 36 ? -1.586 27.609 -5.273 1 94.62 36 LEU B CA 1
ATOM 2189 C C . LEU B 1 36 ? -1.79 27.656 -3.762 1 94.62 36 LEU B C 1
ATOM 2191 O O . LEU B 1 36 ? -2.451 26.781 -3.197 1 94.62 36 LEU B O 1
ATOM 2195 N N . LEU B 1 37 ? -1.303 28.641 -3.137 1 94.75 37 LEU B N 1
ATOM 2196 C CA . LEU B 1 37 ? -1.365 28.766 -1.685 1 94.75 37 LEU B CA 1
ATOM 2197 C C . LEU B 1 37 ? -2.812 28.844 -1.207 1 94.75 37 LEU B C 1
ATOM 2199 O O . LEU B 1 37 ? -3.145 28.328 -0.132 1 94.75 37 LEU B O 1
ATOM 2203 N N . ALA B 1 38 ? -3.68 29.453 -1.95 1 96.94 38 ALA B N 1
ATOM 2204 C CA . ALA B 1 38 ? -5.094 29.547 -1.604 1 96.94 38 ALA B CA 1
ATOM 2205 C C . ALA B 1 38 ? -5.727 28.172 -1.495 1 96.94 38 ALA B C 1
ATOM 2207 O O . ALA B 1 38 ? -6.598 27.938 -0.652 1 96.94 38 ALA B O 1
ATOM 2208 N N . GLY B 1 39 ? -5.309 27.297 -2.344 1 97.5 39 GLY B N 1
ATOM 2209 C CA . GLY B 1 39 ? -5.777 25.922 -2.273 1 97.5 39 GLY B CA 1
ATOM 2210 C C . GLY B 1 39 ? -5.387 25.219 -0.984 1 97.5 39 GLY B C 1
ATOM 2211 O O . GLY B 1 39 ? -6.207 24.547 -0.37 1 97.5 39 GLY B O 1
ATOM 2212 N N . HIS B 1 40 ? -4.148 25.406 -0.603 1 96.5 40 HIS B N 1
ATOM 2213 C CA . HIS B 1 40 ? -3.668 24.781 0.628 1 96.5 40 HIS B CA 1
ATOM 2214 C C . HIS B 1 40 ? -4.348 25.391 1.851 1 96.5 40 HIS B C 1
ATOM 2216 O O . HIS B 1 40 ? -4.621 24.688 2.828 1 96.5 40 HIS B O 1
ATOM 2222 N N . ARG B 1 41 ? -4.629 26.688 1.797 1 96.62 41 ARG B N 1
ATOM 2223 C CA . ARG B 1 41 ? -5.367 27.312 2.881 1 96.62 41 ARG B CA 1
ATOM 2224 C C . ARG B 1 41 ? -6.777 26.75 2.988 1 96.62 41 ARG B C 1
ATOM 2226 O O . ARG B 1 41 ? -7.242 26.422 4.082 1 96.62 41 ARG B O 1
ATOM 2233 N N . ALA B 1 42 ? -7.395 26.641 1.851 1 97.88 42 ALA B N 1
ATOM 2234 C CA . ALA B 1 42 ? -8.719 26.016 1.819 1 97.88 42 ALA B CA 1
ATOM 2235 C C . ALA B 1 42 ? -8.664 24.578 2.312 1 97.88 42 ALA B C 1
ATOM 2237 O O . ALA B 1 42 ? -9.609 24.094 2.943 1 97.88 42 ALA B O 1
ATOM 2238 N N . GLY B 1 43 ? -7.617 23.906 2.027 1 97.75 43 GLY B N 1
ATOM 2239 C CA . GLY B 1 43 ? -7.402 22.562 2.543 1 97.75 43 GLY B CA 1
ATOM 2240 C C . GLY B 1 43 ? -7.348 22.5 4.059 1 97.75 43 GLY B C 1
ATOM 2241 O O . GLY B 1 43 ? -7.816 21.547 4.664 1 97.75 43 GLY B O 1
ATOM 2242 N N . GLY B 1 44 ? -6.742 23.516 4.613 1 96.25 44 GLY B N 1
ATOM 2243 C CA . GLY B 1 44 ? -6.73 23.609 6.066 1 96.25 44 GLY B CA 1
ATOM 2244 C C . GLY B 1 44 ? -8.125 23.672 6.668 1 96.25 44 GLY B C 1
ATOM 2245 O O . GLY B 1 44 ? -8.375 23.094 7.719 1 96.25 44 GLY B O 1
ATOM 2246 N N . GLU B 1 45 ? -8.992 24.359 6.035 1 95.94 45 GLU B N 1
ATOM 2247 C CA . GLU B 1 45 ? -10.375 24.422 6.48 1 95.94 45 GLU B CA 1
ATOM 2248 C C . GLU B 1 45 ? -11.062 23.062 6.371 1 95.94 45 GLU B C 1
ATOM 2250 O O . GLU B 1 45 ? -11.867 22.703 7.23 1 95.94 45 GLU B O 1
ATOM 2255 N N . ALA B 1 46 ? -10.719 22.422 5.332 1 98.19 46 ALA B N 1
ATOM 2256 C CA . ALA B 1 46 ? -11.266 21.078 5.148 1 98.19 46 ALA B CA 1
ATOM 2257 C C . ALA B 1 46 ? -10.828 20.141 6.277 1 98.19 46 ALA B C 1
ATOM 2259 O O . ALA B 1 46 ? -11.578 19.266 6.691 1 98.19 46 ALA B O 1
ATOM 2260 N N . VAL B 1 47 ? -9.609 20.328 6.809 1 97.81 47 VAL B N 1
ATOM 2261 C CA . VAL B 1 47 ? -9.117 19.547 7.941 1 97.81 47 VAL B CA 1
ATOM 2262 C C . VAL B 1 47 ? -10.039 19.75 9.141 1 97.81 47 VAL B C 1
ATOM 2264 O O . VAL B 1 47 ? -10.445 18.797 9.797 1 97.81 47 VAL B O 1
ATOM 2267 N N . GLN B 1 48 ? -10.422 20.969 9.367 1 95.88 48 GLN B N 1
ATOM 2268 C CA . GLN B 1 48 ? -11.289 21.266 10.5 1 95.88 48 GLN B CA 1
ATOM 2269 C C . GLN B 1 48 ? -12.656 20.625 10.344 1 95.88 48 GLN B C 1
ATOM 2271 O O . GLN B 1 48 ? -13.195 20.047 11.297 1 95.88 48 GLN B O 1
ATOM 2276 N N . ARG B 1 49 ? -13.219 20.703 9.141 1 97.44 49 ARG B N 1
ATOM 2277 C CA . ARG B 1 49 ? -14.492 20.047 8.875 1 97.44 49 ARG B CA 1
ATOM 2278 C C . ARG B 1 49 ? -14.406 18.547 9.094 1 97.44 49 ARG B C 1
ATOM 2280 O O . ARG B 1 49 ? -15.32 17.938 9.648 1 97.44 49 ARG B O 1
ATOM 2287 N N . THR B 1 50 ? -13.305 18.016 8.703 1 98.19 50 THR B N 1
ATOM 2288 C CA . THR B 1 50 ? -13.102 16.578 8.812 1 98.19 50 THR B CA 1
ATOM 2289 C C . THR B 1 50 ? -12.992 16.156 10.273 1 98.19 50 THR B C 1
ATOM 2291 O O . THR B 1 50 ? -13.594 15.164 10.688 1 98.19 50 THR B O 1
ATOM 2294 N N . VAL B 1 51 ? -12.258 16.906 11.055 1 98.25 51 VAL B N 1
ATOM 2295 C CA . VAL B 1 51 ? -12.086 16.625 12.469 1 98.25 51 VAL B CA 1
ATOM 2296 C C . VAL B 1 51 ? -13.438 16.672 13.18 1 98.25 51 VAL B C 1
ATOM 2298 O O . VAL B 1 51 ? -13.781 15.758 13.938 1 98.25 51 VAL B O 1
ATOM 2301 N N . ARG B 1 52 ? -14.242 17.656 12.875 1 97.69 52 ARG B N 1
ATOM 2302 C CA . ARG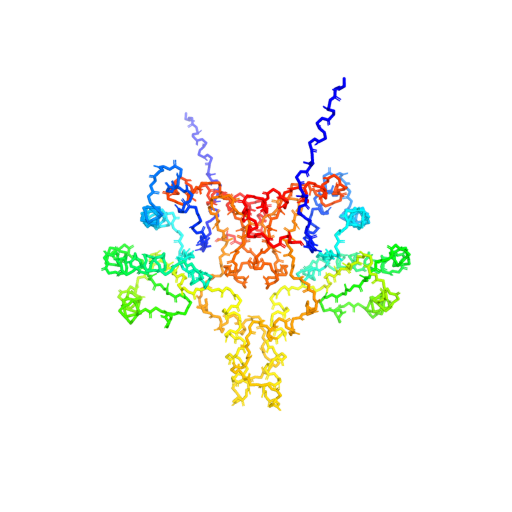 B 1 52 ? -15.562 17.781 13.477 1 97.69 52 ARG B CA 1
ATOM 2303 C C . ARG B 1 52 ? -16.453 16.594 13.086 1 97.69 52 ARG B C 1
ATOM 2305 O O . ARG B 1 52 ? -17.172 16.047 13.93 1 97.69 52 ARG B O 1
ATOM 2312 N N . ALA B 1 53 ? -16.391 16.281 11.844 1 98.19 53 ALA B N 1
ATOM 2313 C CA . ALA B 1 53 ? -17.188 15.156 11.359 1 98.19 53 ALA B CA 1
ATOM 2314 C C . ALA B 1 53 ? -16.766 13.859 12.047 1 98.19 53 ALA B C 1
ATOM 2316 O O . ALA B 1 53 ? -17.625 13.062 12.445 1 98.19 53 ALA B O 1
ATOM 2317 N N . ALA B 1 54 ? -15.461 13.648 12.188 1 98.5 54 ALA B N 1
ATOM 2318 C CA . ALA B 1 54 ? -14.945 12.445 12.828 1 98.5 54 ALA B CA 1
ATOM 2319 C C . ALA B 1 54 ? -15.406 12.352 14.273 1 98.5 54 ALA B C 1
ATOM 2321 O O . ALA B 1 54 ? -15.867 11.297 14.727 1 98.5 54 ALA B O 1
ATOM 2322 N N . ILE B 1 55 ? -15.336 13.461 14.977 1 98.38 55 ILE B N 1
ATOM 2323 C CA . ILE B 1 55 ? -15.75 13.508 16.375 1 98.38 55 ILE B CA 1
ATOM 2324 C C . ILE B 1 55 ? -17.25 13.195 16.469 1 98.38 55 ILE B C 1
ATOM 2326 O O . ILE B 1 55 ? -17.656 12.352 17.266 1 98.38 55 ILE B O 1
ATOM 2330 N N . ARG B 1 56 ? -18.016 13.812 15.594 1 97.69 56 ARG B N 1
ATOM 2331 C CA . ARG B 1 56 ? -19.469 13.648 15.625 1 97.69 56 ARG B CA 1
ATOM 2332 C C . ARG B 1 56 ? -19.859 12.203 15.344 1 97.69 56 ARG B C 1
ATOM 2334 O O . ARG B 1 56 ? -20.828 11.695 15.914 1 97.69 56 ARG B O 1
ATOM 2341 N N . ARG B 1 57 ? -19.094 11.539 14.5 1 97.44 57 ARG B N 1
ATOM 2342 C CA . ARG B 1 57 ? -19.469 10.203 14.07 1 97.44 57 ARG B CA 1
ATOM 2343 C C . ARG B 1 57 ? -18.844 9.141 14.961 1 97.44 57 ARG B C 1
ATOM 2345 O O . ARG B 1 57 ? -19.156 7.953 14.852 1 97.44 57 ARG B O 1
ATOM 2352 N N . GLY B 1 58 ? -17.875 9.539 15.758 1 97.25 58 GLY B N 1
ATOM 2353 C CA . GLY B 1 58 ? -17.312 8.625 16.75 1 97.25 58 GLY B CA 1
ATOM 2354 C C . GLY B 1 58 ? -16.094 7.898 16.25 1 97.25 58 GLY B C 1
ATOM 2355 O O . GLY B 1 58 ? -15.727 6.844 16.766 1 97.25 58 GLY B O 1
ATOM 2356 N N . VAL B 1 59 ? -15.461 8.375 15.18 1 98.06 59 VAL B N 1
ATOM 2357 C CA . VAL B 1 59 ? -14.18 7.836 14.734 1 98.06 59 VAL B CA 1
ATOM 2358 C C . VAL B 1 59 ? -13.094 8.203 15.734 1 98.06 59 VAL B C 1
ATOM 2360 O O . VAL B 1 59 ? -13.031 9.344 16.203 1 98.06 59 VAL B O 1
ATOM 2363 N N . LYS B 1 60 ? -12.141 7.266 16 1 98.5 60 LYS B N 1
ATOM 2364 C CA . LYS B 1 60 ? -11.219 7.465 17.109 1 98.5 60 LYS B CA 1
ATOM 2365 C C . LYS B 1 60 ? -9.852 7.926 16.625 1 98.5 60 LYS B C 1
ATOM 2367 O O . LYS B 1 60 ? -9.109 8.57 17.359 1 98.5 60 LYS B O 1
ATOM 2372 N N . TRP B 1 61 ? -9.523 7.57 15.414 1 98.81 61 TRP B N 1
ATOM 2373 C CA . TRP B 1 61 ? -8.227 7.914 14.844 1 98.81 61 TRP B CA 1
ATOM 2374 C C . TRP B 1 61 ? -8.375 8.484 13.445 1 98.81 61 TRP B C 1
ATOM 2376 O O . TRP B 1 61 ? -9.086 7.926 12.609 1 98.81 61 TRP B O 1
ATOM 2386 N N . VAL B 1 62 ? -7.746 9.594 13.242 1 98.88 62 VAL B N 1
ATOM 2387 C CA . VAL B 1 62 ? -7.602 10.148 11.898 1 98.88 62 VAL B CA 1
ATOM 2388 C C . VAL B 1 62 ? -6.137 10.477 11.633 1 98.88 62 VAL B C 1
ATOM 2390 O O . VAL B 1 62 ? -5.488 11.156 12.43 1 98.88 62 VAL B O 1
ATOM 2393 N N . THR B 1 63 ? -5.578 9.945 10.586 1 98.94 63 THR B N 1
ATOM 2394 C CA . THR B 1 63 ? -4.223 10.273 10.164 1 98.94 63 THR B CA 1
ATOM 2395 C C . THR B 1 63 ? -4.242 11.055 8.852 1 98.94 63 THR B C 1
ATOM 2397 O O . THR B 1 63 ? -4.879 10.633 7.879 1 98.94 63 THR B O 1
ATOM 2400 N N . LEU B 1 64 ? -3.59 12.203 8.844 1 98.88 64 LEU B N 1
ATOM 2401 C CA . LEU B 1 64 ? -3.557 13.062 7.668 1 98.88 64 LEU B CA 1
ATOM 2402 C C . LEU B 1 64 ? -2.154 13.109 7.066 1 98.88 64 LEU B C 1
ATOM 2404 O O . LEU B 1 64 ? -1.174 13.312 7.785 1 98.88 64 LEU B O 1
ATOM 2408 N N . TYR B 1 65 ? -2.111 12.875 5.758 1 98.69 65 TYR B N 1
ATOM 2409 C CA . TYR B 1 65 ? -0.855 13.023 5.035 1 98.69 65 TYR B CA 1
ATOM 2410 C C . TYR B 1 65 ? -0.553 14.5 4.766 1 98.69 65 TYR B C 1
ATOM 2412 O O . TYR B 1 65 ? -0.641 14.953 3.623 1 98.69 65 TYR B O 1
ATOM 2420 N N . ALA B 1 66 ? -0.05 15.211 5.711 1 97.75 66 ALA B N 1
ATOM 2421 C CA . ALA B 1 66 ? -0.001 16.672 5.695 1 97.75 66 ALA B CA 1
ATOM 2422 C C . ALA B 1 66 ? 1.199 17.172 4.898 1 97.75 66 ALA B C 1
ATOM 2424 O O . ALA B 1 66 ? 1.102 18.172 4.18 1 97.75 66 ALA B O 1
ATOM 2425 N N . PHE B 1 67 ? 2.316 16.516 5.031 1 97.31 67 PHE B N 1
ATOM 2426 C CA . PHE B 1 67 ? 3.555 16.844 4.332 1 97.31 67 PHE B CA 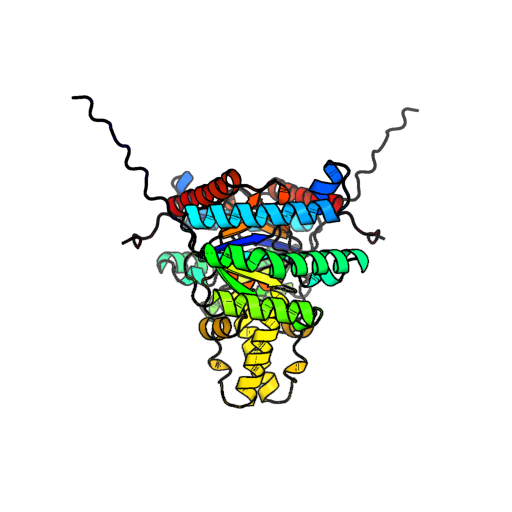1
ATOM 2427 C C . PHE B 1 67 ? 4.363 15.578 4.047 1 97.31 67 PHE B C 1
ATOM 2429 O O . PHE B 1 67 ? 4.957 14.992 4.957 1 97.31 67 PHE B O 1
ATOM 2436 N N . SER B 1 68 ? 4.434 15.18 2.75 1 97.06 68 SER B N 1
ATOM 2437 C CA . SER B 1 68 ? 5.168 13.969 2.395 1 97.06 68 SER B CA 1
ATOM 2438 C C . SER B 1 68 ? 6.668 14.242 2.312 1 97.06 68 SER B C 1
ATOM 2440 O O . SER B 1 68 ? 7.094 15.391 2.164 1 97.06 68 SER B O 1
ATOM 2442 N N . SER B 1 69 ? 7.457 13.227 2.395 1 96.19 69 SER B N 1
ATOM 2443 C CA . SER B 1 69 ? 8.891 13.352 2.189 1 96.19 69 SER B CA 1
ATOM 2444 C C . SER B 1 69 ? 9.203 13.906 0.802 1 96.19 69 SER B C 1
ATOM 2446 O O . SER B 1 69 ? 10.203 14.609 0.619 1 96.19 69 SER B O 1
ATOM 2448 N N . GLU B 1 70 ? 8.336 13.688 -0.168 1 94.25 70 GLU B N 1
ATOM 2449 C CA . GLU B 1 70 ? 8.539 14.133 -1.544 1 94.25 70 GLU B CA 1
ATOM 2450 C C . GLU B 1 70 ? 8.219 15.617 -1.696 1 94.25 70 GLU B C 1
ATOM 2452 O O . GLU B 1 70 ? 8.609 16.234 -2.686 1 94.25 70 GLU B O 1
ATOM 2457 N N . ASN B 1 71 ? 7.512 16.203 -0.748 1 94.75 71 ASN B N 1
ATOM 2458 C CA . ASN B 1 71 ? 7.148 17.609 -0.823 1 94.75 71 ASN B CA 1
ATOM 2459 C C . ASN B 1 71 ? 8.375 18.516 -0.768 1 94.75 71 ASN B C 1
ATOM 2461 O O . ASN B 1 71 ? 8.32 19.672 -1.171 1 94.75 71 ASN B O 1
ATOM 2465 N N . TRP B 1 72 ? 9.453 18.016 -0.283 1 95.81 72 TRP B N 1
ATOM 2466 C CA . TRP B 1 72 ? 10.688 18.781 -0.217 1 95.81 72 TRP B CA 1
ATOM 2467 C C . TRP B 1 72 ? 11.25 19.031 -1.612 1 95.81 72 TRP B C 1
ATOM 2469 O O . TRP B 1 72 ? 12.133 19.875 -1.792 1 95.81 72 TRP B O 1
ATOM 2479 N N . ARG B 1 73 ? 10.789 18.25 -2.605 1 93.62 73 ARG B N 1
ATOM 2480 C CA . ARG B 1 73 ? 11.281 18.375 -3.973 1 93.62 73 ARG B CA 1
ATOM 2481 C C . ARG B 1 73 ? 10.586 19.516 -4.703 1 93.62 73 ARG B C 1
ATOM 2483 O O . ARG B 1 73 ? 10.969 19.859 -5.824 1 93.62 73 ARG B O 1
ATOM 2490 N N . ARG B 1 74 ? 9.602 20.141 -4.066 1 93.06 74 ARG B N 1
ATOM 2491 C CA . ARG B 1 74 ? 8.914 21.297 -4.648 1 93.06 74 ARG B CA 1
ATOM 2492 C C . ARG B 1 74 ? 9.812 22.531 -4.645 1 93.06 74 ARG B C 1
ATOM 2494 O O . ARG B 1 74 ? 10.93 22.484 -4.141 1 93.06 74 ARG B O 1
ATOM 2501 N N . THR B 1 75 ? 9.305 23.625 -5.297 1 93.69 75 THR B N 1
ATOM 2502 C CA . THR B 1 75 ? 10.078 24.875 -5.316 1 93.69 75 THR B CA 1
ATOM 2503 C C . THR B 1 75 ? 10.258 25.422 -3.904 1 93.69 75 THR B C 1
ATOM 2505 O O . THR B 1 75 ? 9.422 25.188 -3.031 1 93.69 75 THR B O 1
ATOM 2508 N N . PRO B 1 76 ? 11.352 26.109 -3.723 1 93.94 76 PRO B N 1
ATOM 2509 C CA . PRO B 1 76 ? 11.578 26.688 -2.395 1 93.94 76 PRO B CA 1
ATOM 2510 C C . PRO B 1 76 ? 10.414 27.547 -1.911 1 93.94 76 PRO B C 1
ATOM 2512 O O . PRO B 1 76 ? 10.094 27.547 -0.721 1 93.94 76 PRO B O 1
ATOM 2515 N N . GLY B 1 77 ? 9.852 28.234 -2.797 1 94.31 77 GLY B N 1
ATOM 2516 C CA . GLY B 1 77 ? 8.695 29.047 -2.449 1 94.31 77 GLY B CA 1
ATOM 2517 C C . GLY B 1 77 ? 7.516 28.219 -1.976 1 94.31 77 GLY B C 1
ATOM 2518 O O . GLY B 1 77 ? 6.859 28.578 -0.993 1 94.31 77 GLY B O 1
ATOM 2519 N N . GLU B 1 78 ? 7.273 27.141 -2.629 1 92.56 78 GLU B N 1
ATOM 2520 C CA . GLU B 1 78 ? 6.172 26.266 -2.244 1 92.56 78 GLU B CA 1
ATOM 2521 C C . GLU B 1 78 ? 6.441 25.609 -0.898 1 92.56 78 GLU B C 1
ATOM 2523 O O . GLU B 1 78 ? 5.539 25.484 -0.063 1 92.56 78 GLU B O 1
ATOM 2528 N N . VAL B 1 79 ? 7.648 25.172 -0.731 1 96.38 79 VAL B N 1
ATOM 2529 C CA . VAL B 1 79 ? 8.023 24.547 0.532 1 96.38 79 VAL B CA 1
ATOM 2530 C C . VAL B 1 79 ? 7.852 25.547 1.675 1 96.38 79 VAL B C 1
ATOM 2532 O O . VAL B 1 79 ? 7.309 25.203 2.729 1 96.38 79 VAL B O 1
ATOM 2535 N N . ALA B 1 80 ? 8.25 26.781 1.442 1 95.94 80 ALA B N 1
ATOM 2536 C CA . ALA B 1 80 ? 8.109 27.828 2.447 1 95.94 80 ALA B CA 1
ATOM 2537 C C . ALA B 1 80 ? 6.641 28.094 2.768 1 95.94 80 ALA B C 1
ATOM 2539 O O . ALA B 1 80 ? 6.277 28.266 3.932 1 95.94 80 ALA B O 1
ATOM 2540 N N . ASP B 1 81 ? 5.871 28.094 1.772 1 94.31 81 ASP B N 1
ATOM 2541 C CA . ASP B 1 81 ? 4.441 28.328 1.942 1 94.31 81 ASP B CA 1
ATOM 2542 C C . ASP B 1 81 ? 3.803 27.219 2.777 1 94.31 81 ASP B C 1
ATOM 2544 O O . ASP B 1 81 ? 3.035 27.484 3.701 1 94.31 81 ASP B O 1
ATOM 2548 N N . LEU B 1 82 ? 4.125 26.031 2.455 1 95.88 82 LEU B N 1
ATOM 2549 C CA . LEU B 1 82 ? 3.574 24.891 3.17 1 95.88 82 LEU B CA 1
ATOM 2550 C C . LEU B 1 82 ? 4.031 24.875 4.625 1 95.88 82 LEU B C 1
ATOM 2552 O O . LEU B 1 82 ? 3.232 24.625 5.527 1 95.88 82 LEU B O 1
ATOM 2556 N N . THR B 1 83 ? 5.266 25.188 4.785 1 96.88 83 THR B N 1
ATOM 2557 C CA . THR B 1 83 ? 5.828 25.25 6.133 1 96.88 83 THR B CA 1
ATOM 2558 C C . THR B 1 83 ? 5.184 26.359 6.941 1 96.88 83 THR B C 1
ATOM 2560 O O . THR B 1 83 ? 4.891 26.188 8.125 1 96.88 83 THR B O 1
ATOM 2563 N N . GLY B 1 84 ? 5.012 27.484 6.266 1 95.94 84 GLY B N 1
ATOM 2564 C CA . GLY B 1 84 ? 4.34 28.594 6.914 1 95.94 84 GLY B CA 1
ATOM 2565 C C . GLY B 1 84 ? 2.918 28.281 7.328 1 95.94 84 GLY B C 1
ATOM 2566 O O . GLY B 1 84 ? 2.486 28.641 8.422 1 95.94 84 GLY B O 1
ATOM 2567 N N . LEU B 1 85 ? 2.209 27.625 6.52 1 95.19 85 LEU B N 1
ATOM 2568 C CA . LEU B 1 85 ? 0.841 27.219 6.824 1 95.19 85 LEU B CA 1
ATOM 2569 C C . LEU B 1 85 ? 0.812 26.25 8 1 95.19 85 LEU B C 1
ATOM 2571 O O . LEU B 1 85 ? -0.044 26.359 8.883 1 95.19 85 LEU B O 1
ATOM 2575 N N . LEU B 1 86 ? 1.724 25.312 7.977 1 96.06 86 LEU B N 1
ATOM 2576 C CA . LEU B 1 86 ? 1.829 24.359 9.078 1 96.06 86 LEU B CA 1
ATOM 2577 C C . LEU B 1 86 ? 2.088 25.078 10.398 1 96.06 86 LEU B C 1
ATOM 2579 O O . LEU B 1 86 ? 1.431 24.797 11.398 1 96.06 86 LEU B O 1
ATOM 2583 N N . ARG B 1 87 ? 2.996 26.016 10.344 1 95.94 87 ARG B N 1
ATOM 2584 C CA . ARG B 1 87 ? 3.311 26.828 11.508 1 95.94 87 ARG B CA 1
ATOM 2585 C C . ARG B 1 87 ? 2.066 27.531 12.031 1 95.94 87 ARG B C 1
ATOM 2587 O O . ARG B 1 87 ? 1.787 27.5 13.234 1 95.94 87 ARG B O 1
ATOM 2594 N N . TYR B 1 88 ? 1.403 28.125 11.172 1 94.75 88 TYR B N 1
ATOM 2595 C CA . TYR B 1 88 ? 0.192 28.859 11.516 1 94.75 88 TYR B CA 1
ATOM 2596 C C . TYR B 1 88 ? -0.821 27.953 12.211 1 94.75 88 TYR B C 1
ATOM 2598 O O . TYR B 1 88 ? -1.347 28.312 13.266 1 94.75 88 TYR B O 1
ATOM 2606 N N . TYR B 1 89 ? -1.055 26.797 11.719 1 93.12 89 TYR B N 1
ATOM 2607 C CA . TYR B 1 89 ? -2.066 25.891 12.258 1 93.12 89 TYR B CA 1
ATOM 2608 C C . TYR B 1 89 ? -1.639 25.344 13.617 1 93.12 89 TYR B C 1
ATOM 2610 O O . TYR B 1 89 ? -2.451 25.25 14.539 1 93.12 89 TYR B O 1
ATOM 2618 N N . LEU B 1 90 ? -0.382 25.016 13.727 1 94.94 90 LEU B N 1
ATOM 2619 C CA . LEU B 1 90 ? 0.125 24.5 14.992 1 94.94 90 LEU B CA 1
ATOM 2620 C C . LEU B 1 90 ? 0.049 25.562 16.078 1 94.94 90 LEU B C 1
ATOM 2622 O O . LEU B 1 90 ? -0.198 25.25 17.25 1 94.94 90 LEU B O 1
ATOM 2626 N N . ARG B 1 91 ? 0.107 26.797 15.688 1 92.81 91 ARG B N 1
ATOM 2627 C CA . ARG B 1 91 ? 0.115 27.906 16.656 1 92.81 91 ARG B CA 1
ATOM 2628 C C . ARG B 1 91 ? -1.305 28.344 17 1 92.81 91 ARG B C 1
ATOM 2630 O O . ARG B 1 91 ? -1.598 28.656 18.156 1 92.81 91 ARG B O 1
ATOM 2637 N N . HIS B 1 92 ? -2.176 28.25 16.047 1 93.5 92 HIS B N 1
ATOM 2638 C CA . HIS B 1 92 ? -3.428 28.969 16.234 1 93.5 92 HIS B CA 1
ATOM 2639 C C . HIS B 1 92 ? -4.609 28.016 16.328 1 93.5 92 HIS B C 1
ATOM 2641 O O . HIS B 1 92 ? -5.688 28.391 16.781 1 93.5 92 HIS B O 1
ATOM 2647 N N . LYS B 1 93 ? -4.383 26.828 15.945 1 94.06 93 LYS B N 1
ATOM 2648 C CA . LYS B 1 93 ? -5.543 25.938 15.891 1 94.06 93 LYS B CA 1
ATOM 2649 C C . LYS B 1 93 ? -5.469 24.859 16.969 1 94.06 93 LYS B C 1
ATOM 2651 O O . LYS B 1 93 ? -6.473 24.219 17.281 1 94.06 93 LYS B O 1
ATOM 2656 N N . VAL B 1 94 ? -4.352 24.656 17.609 1 94.94 94 VAL B N 1
ATOM 2657 C CA . VAL B 1 94 ? -4.133 23.578 18.562 1 94.94 94 VAL B CA 1
ATOM 2658 C C . VAL B 1 94 ? -5.031 23.781 19.781 1 94.94 94 VAL B C 1
ATOM 2660 O O . VAL B 1 94 ? -5.598 22.828 20.312 1 94.94 94 VAL B O 1
ATOM 2663 N N . ALA B 1 95 ? -5.188 25.016 20.234 1 94.44 95 ALA B N 1
ATOM 2664 C CA . ALA B 1 95 ? -6.02 25.297 21.391 1 94.44 95 ALA B CA 1
ATOM 2665 C C . ALA B 1 95 ? -7.469 24.875 21.156 1 94.44 95 ALA B C 1
ATOM 2667 O O . ALA B 1 95 ? -8.102 24.297 22.031 1 94.44 95 ALA B O 1
ATOM 2668 N N . GLU B 1 96 ? -7.93 25.234 20.047 1 95.69 96 GLU B N 1
ATOM 2669 C CA . GLU B 1 96 ? -9.289 24.859 19.672 1 95.69 96 GLU B CA 1
ATOM 2670 C C . GLU B 1 96 ? -9.438 23.328 19.609 1 95.69 96 GLU B C 1
ATOM 2672 O O . GLU B 1 96 ? -10.406 22.781 20.141 1 95.69 96 GLU B O 1
ATOM 2677 N N . LEU B 1 97 ? -8.5 22.641 19.016 1 96.5 97 LEU B N 1
ATOM 2678 C CA . LEU B 1 97 ? -8.508 21.188 18.922 1 96.5 97 LEU B CA 1
ATOM 2679 C C . LEU B 1 97 ? -8.477 20.562 20.312 1 96.5 97 LEU B C 1
ATOM 2681 O O . LEU B 1 97 ? -9.203 19.594 20.578 1 96.5 97 LEU B O 1
ATOM 2685 N N . SER B 1 98 ? -7.676 21.125 21.156 1 97.12 98 SER B N 1
ATOM 2686 C CA . SER B 1 98 ? -7.566 20.625 22.531 1 97.12 98 SER B CA 1
ATOM 2687 C C . SER B 1 98 ? -8.898 20.719 23.266 1 97.12 98 SER B C 1
ATOM 2689 O O . SER B 1 98 ? -9.297 19.797 23.969 1 97.12 98 SER B O 1
ATOM 2691 N N . ARG B 1 99 ? -9.609 21.797 23.078 1 96.62 99 ARG B N 1
ATOM 2692 C CA . ARG B 1 99 ? -10.898 22.016 23.719 1 96.62 99 ARG B CA 1
ATOM 2693 C C . ARG B 1 99 ? -11.93 21 23.234 1 96.62 99 ARG B C 1
ATOM 2695 O O . ARG B 1 99 ? -12.836 20.625 23.984 1 96.62 99 ARG B O 1
ATOM 2702 N N . GLU B 1 100 ? -11.703 20.578 22.047 1 97.12 100 GLU B N 1
ATOM 2703 C CA . GLU B 1 100 ? -12.633 19.609 21.453 1 97.12 100 GLU B CA 1
ATOM 2704 C C . GLU B 1 100 ? -12.266 18.188 21.859 1 97.12 100 GLU B C 1
ATOM 2706 O O . GLU B 1 100 ? -12.922 17.234 21.422 1 97.12 100 GLU B O 1
ATOM 2711 N N . GLY B 1 101 ? -11.188 18.031 22.609 1 98.12 101 GLY B N 1
ATOM 2712 C CA . GLY B 1 101 ? -10.789 16.719 23.109 1 98.12 101 GLY B CA 1
ATOM 2713 C C . GLY B 1 101 ? -9.898 15.953 22.156 1 98.12 101 GLY B C 1
ATOM 2714 O O . GLY B 1 101 ? -9.766 14.734 22.25 1 98.12 101 GLY B O 1
ATOM 2715 N N . VAL B 1 102 ? -9.266 16.672 21.219 1 98.69 102 VAL B N 1
ATOM 2716 C CA . VAL B 1 102 ? -8.406 16.047 20.203 1 98.69 102 VAL B CA 1
ATOM 2717 C C . VAL B 1 102 ? -6.996 15.859 20.781 1 98.69 102 VAL B C 1
ATOM 2719 O O . VAL B 1 102 ? -6.445 16.781 21.391 1 98.69 102 VAL B O 1
ATOM 2722 N N . ARG B 1 103 ? -6.484 14.703 20.656 1 98.75 103 ARG B N 1
ATOM 2723 C CA . ARG B 1 103 ? -5.078 14.43 20.922 1 98.75 103 ARG B CA 1
ATOM 2724 C C . ARG B 1 103 ? -4.262 14.445 19.641 1 98.75 103 ARG B C 1
ATOM 2726 O O . ARG B 1 103 ? -4.543 13.688 18.703 1 98.75 103 ARG B O 1
ATOM 2733 N N . LEU B 1 104 ? -3.232 15.281 19.625 1 98.5 104 LEU B N 1
ATOM 2734 C CA . LEU B 1 104 ? -2.393 15.398 18.438 1 98.5 104 LEU B CA 1
ATOM 2735 C C . LEU B 1 104 ? -1.168 14.492 18.547 1 98.5 104 LEU B C 1
ATOM 2737 O O . LEU B 1 104 ? -0.557 14.391 19.609 1 98.5 104 LEU B O 1
ATOM 2741 N N . ARG B 1 105 ? -0.874 13.797 17.5 1 98.44 105 ARG B N 1
ATOM 2742 C CA . ARG B 1 105 ? 0.337 13 17.344 1 98.44 105 ARG B CA 1
ATOM 2743 C C . ARG B 1 105 ? 0.999 13.273 15.992 1 98.44 105 ARG B C 1
ATOM 2745 O O . ARG B 1 105 ? 0.313 13.461 14.984 1 98.44 105 ARG B O 1
ATOM 2752 N N . VAL B 1 106 ? 2.324 13.32 16.031 1 98.44 106 VAL B N 1
ATOM 2753 C CA . VAL B 1 106 ? 3.047 13.602 14.797 1 98.44 106 VAL B CA 1
ATOM 2754 C C . VAL B 1 106 ? 3.932 12.414 14.43 1 98.44 106 VAL B C 1
ATOM 2756 O O . VAL B 1 106 ? 4.586 11.828 15.305 1 98.44 106 VAL B O 1
ATOM 2759 N N . ILE B 1 107 ? 3.916 12.008 13.195 1 98.69 107 ILE B N 1
ATOM 2760 C CA . ILE B 1 107 ? 4.859 11.039 12.648 1 98.69 107 ILE B CA 1
ATOM 2761 C C . ILE B 1 107 ? 5.625 11.672 11.484 1 98.69 107 ILE B C 1
ATOM 2763 O O . ILE B 1 107 ? 5.152 12.625 10.867 1 98.69 107 ILE B O 1
ATOM 2767 N N . GLY B 1 108 ? 6.766 11.078 11.164 1 98.38 108 GLY B N 1
ATOM 2768 C CA . GLY B 1 108 ? 7.645 11.625 10.141 1 98.38 108 GLY B CA 1
ATOM 2769 C C . GLY B 1 108 ? 8.906 12.25 10.703 1 98.38 108 GLY B C 1
ATOM 2770 O O . GLY B 1 108 ? 9.211 12.07 11.891 1 98.38 108 GLY B O 1
ATOM 2771 N N . ASP B 1 109 ? 9.656 12.969 9.875 1 98 109 ASP B N 1
ATOM 2772 C CA . ASP B 1 109 ? 10.953 13.516 10.258 1 98 109 ASP B CA 1
ATOM 2773 C C . ASP B 1 109 ? 10.859 15.016 10.547 1 98 109 ASP B C 1
ATOM 2775 O O . ASP B 1 109 ? 11.18 15.836 9.688 1 98 109 ASP B O 1
ATOM 2779 N N . LEU B 1 110 ? 10.625 15.383 11.742 1 97.44 110 LEU B N 1
ATOM 2780 C CA . LEU B 1 110 ? 10.445 16.766 12.156 1 97.44 110 LEU B CA 1
ATOM 2781 C C . LEU B 1 110 ? 11.75 17.547 12.039 1 97.44 110 LEU B C 1
ATOM 2783 O O . LEU B 1 110 ? 11.742 18.781 11.953 1 97.44 110 LEU B O 1
ATOM 2787 N N . SER B 1 111 ? 12.859 16.797 12.039 1 97.25 111 SER B N 1
ATOM 2788 C CA . SER B 1 111 ? 14.156 17.469 12.047 1 97.25 111 SER B CA 1
ATOM 2789 C C . SER B 1 111 ? 14.398 18.234 10.742 1 97.25 111 SER B C 1
ATOM 2791 O O . SER B 1 111 ? 15.297 19.062 10.664 1 97.25 111 SER B O 1
ATOM 2793 N N . ARG B 1 112 ? 13.586 17.938 9.742 1 96.69 112 ARG B N 1
ATOM 2794 C CA . ARG B 1 112 ? 13.734 18.594 8.445 1 96.69 112 ARG B CA 1
ATOM 2795 C C . ARG B 1 112 ? 13.102 19.984 8.453 1 96.69 112 ARG B C 1
ATOM 2797 O O . ARG B 1 112 ? 13.336 20.781 7.551 1 96.69 112 ARG B O 1
ATOM 2804 N N . PHE B 1 113 ? 12.328 20.297 9.469 1 97.88 113 PHE B N 1
ATOM 2805 C CA . PHE B 1 113 ? 11.648 21.578 9.578 1 97.88 113 PHE B CA 1
ATOM 2806 C C . PHE B 1 113 ? 12.461 22.562 10.414 1 97.88 113 PHE B C 1
ATOM 2808 O O . PHE B 1 113 ? 13.352 22.156 11.164 1 97.88 113 PHE B O 1
ATOM 2815 N N . PRO B 1 114 ? 12.148 23.891 10.25 1 97.12 114 PRO B N 1
ATOM 2816 C CA . PRO B 1 114 ? 12.773 24.875 11.133 1 97.12 114 PRO B CA 1
ATOM 2817 C C . PRO B 1 114 ? 12.484 24.609 12.609 1 97.12 114 PRO B C 1
ATOM 2819 O O . PRO B 1 114 ? 11.453 24.031 12.945 1 97.12 114 PRO B O 1
ATOM 2822 N N . ASP B 1 115 ? 13.297 25.094 13.477 1 97.69 115 ASP B N 1
ATOM 2823 C CA . ASP B 1 115 ? 13.219 24.844 14.914 1 97.69 115 ASP B CA 1
ATOM 2824 C C . ASP B 1 115 ? 11.875 25.281 15.484 1 97.69 115 ASP B C 1
ATOM 2826 O O . ASP B 1 115 ? 11.328 24.641 16.375 1 97.69 115 ASP B O 1
ATOM 2830 N N . ASP B 1 116 ? 11.43 26.359 15.062 1 96.88 116 ASP B N 1
ATOM 2831 C CA . ASP B 1 116 ? 10.18 26.891 15.602 1 96.88 116 ASP B CA 1
ATOM 2832 C C . ASP B 1 116 ? 9.008 25.953 15.289 1 96.88 116 ASP B C 1
ATOM 2834 O O . ASP B 1 116 ? 8.133 25.75 16.125 1 96.88 116 ASP B O 1
ATOM 2838 N N . VAL B 1 117 ? 9.047 25.375 14.117 1 97.5 117 VAL B N 1
ATOM 2839 C CA . VAL B 1 117 ? 8 24.438 13.727 1 97.5 117 VAL B CA 1
ATOM 2840 C C . VAL B 1 117 ? 8.117 23.156 14.555 1 97.5 117 VAL B C 1
ATOM 2842 O O . VAL B 1 117 ? 7.109 22.609 15.008 1 97.5 117 VAL B O 1
ATOM 2845 N N . GLN B 1 118 ? 9.336 22.688 14.719 1 98.25 118 GLN B N 1
ATOM 2846 C CA . GLN B 1 118 ? 9.578 21.516 15.547 1 98.25 118 GLN B CA 1
ATOM 2847 C C . GLN B 1 118 ? 9.039 21.719 16.953 1 98.25 118 GLN B C 1
ATOM 2849 O O . GLN B 1 118 ? 8.344 20.859 17.5 1 98.25 118 GLN B O 1
ATOM 2854 N N . ASN B 1 119 ? 9.383 22.859 17.469 1 97.62 119 ASN B N 1
ATOM 2855 C CA . ASN B 1 119 ? 8.969 23.188 18.828 1 97.62 119 ASN B CA 1
ATOM 2856 C C . ASN B 1 119 ? 7.449 23.281 18.953 1 97.62 119 ASN B C 1
ATOM 2858 O O . ASN B 1 119 ? 6.863 22.797 19.922 1 97.62 119 ASN B O 1
ATOM 2862 N N . GLU B 1 120 ? 6.836 23.906 18.031 1 97.12 120 GLU B N 1
ATOM 2863 C CA . GLU B 1 120 ? 5.383 24.016 18.031 1 97.12 120 GLU B CA 1
ATOM 2864 C C . GLU B 1 120 ? 4.715 22.656 17.953 1 97.12 120 GLU B C 1
ATOM 2866 O O . GLU B 1 120 ? 3.701 22.406 18.609 1 97.12 120 GLU B O 1
ATOM 2871 N N . ALA B 1 121 ? 5.254 21.766 17.156 1 98 121 ALA B N 1
ATOM 2872 C CA . ALA B 1 121 ? 4.711 20.422 17 1 98 121 ALA B CA 1
ATOM 2873 C C . ALA B 1 121 ? 4.812 19.641 18.312 1 98 121 ALA B C 1
ATOM 2875 O O . ALA B 1 121 ? 3.848 19 18.734 1 98 121 ALA B O 1
ATOM 2876 N N . ARG B 1 122 ? 5.945 19.734 18.922 1 97.81 122 ARG B N 1
ATOM 2877 C CA . ARG B 1 122 ? 6.152 19.031 20.203 1 97.81 122 ARG B CA 1
ATOM 2878 C C . ARG B 1 122 ? 5.223 19.578 21.281 1 97.81 122 ARG B C 1
ATOM 2880 O O . ARG B 1 122 ? 4.668 18.812 22.062 1 97.81 122 ARG B O 1
ATOM 2887 N N . LEU B 1 123 ? 5.086 20.875 21.297 1 97.25 123 LEU B N 1
ATOM 2888 C CA . LEU B 1 123 ? 4.191 21.516 22.25 1 97.25 123 LEU B CA 1
ATOM 2889 C C . LEU B 1 123 ? 2.748 21.094 22.016 1 97.25 123 LEU B C 1
ATOM 2891 O O . LEU B 1 123 ? 2.014 20.812 22.969 1 97.25 123 LEU B O 1
ATOM 2895 N N . ALA B 1 124 ? 2.375 21.047 20.797 1 97.81 124 ALA B N 1
ATOM 2896 C CA . ALA B 1 124 ? 1.022 20.625 20.438 1 97.81 124 ALA B CA 1
ATOM 2897 C C . ALA B 1 124 ? 0.729 19.219 20.953 1 97.81 124 ALA B C 1
ATOM 2899 O O . ALA B 1 124 ? -0.341 18.953 21.5 1 97.81 124 ALA B O 1
ATOM 2900 N N . GLU B 1 125 ? 1.647 18.281 20.766 1 98.31 125 GLU B N 1
ATOM 2901 C CA . GLU B 1 125 ? 1.482 16.922 21.266 1 98.31 125 GLU B CA 1
ATOM 2902 C C . GLU B 1 125 ? 1.366 16.891 22.781 1 98.31 125 GLU B C 1
ATOM 2904 O O . GLU B 1 125 ? 0.512 16.188 23.328 1 98.31 125 GLU B O 1
ATOM 2909 N N . LYS B 1 126 ? 2.201 17.672 23.406 1 97.94 126 LYS B N 1
ATOM 2910 C CA . LYS B 1 126 ? 2.238 17.703 24.875 1 97.94 126 LYS B CA 1
ATOM 2911 C C . LYS B 1 126 ? 0.931 18.234 25.453 1 97.94 126 LYS B C 1
ATOM 2913 O O . LYS B 1 126 ? 0.347 17.641 26.344 1 97.94 126 LYS B O 1
ATOM 2918 N N . VAL B 1 127 ? 0.403 19.344 24.922 1 97.12 127 VAL B N 1
ATOM 2919 C CA . VAL B 1 127 ? -0.748 20.047 25.484 1 97.12 127 VAL B CA 1
ATOM 2920 C C . VAL B 1 127 ? -2.014 19.219 25.25 1 97.12 127 VAL B C 1
ATOM 2922 O O . VAL B 1 127 ? -2.986 19.344 26 1 97.12 127 VAL B O 1
ATOM 2925 N N . THR B 1 128 ? -1.957 18.328 24.234 1 98.19 128 THR B N 1
ATOM 2926 C CA . THR B 1 128 ? -3.166 17.578 23.906 1 98.19 128 THR B CA 1
ATOM 2927 C C . THR B 1 128 ? -3.047 16.125 24.359 1 98.19 128 THR B C 1
ATOM 2929 O O . THR B 1 128 ? -3.92 15.312 24.062 1 98.19 128 THR B O 1
ATOM 2932 N N . ALA B 1 129 ? -1.993 15.742 25.078 1 97.88 129 ALA B N 1
ATOM 2933 C CA . ALA B 1 129 ? -1.632 14.359 25.375 1 97.88 129 ALA B CA 1
ATOM 2934 C C . ALA B 1 129 ? -2.707 13.68 26.219 1 97.88 129 ALA B C 1
ATOM 2936 O O . ALA B 1 129 ? -2.895 12.461 26.141 1 97.88 129 ALA B O 1
ATOM 2937 N N . GLY B 1 130 ? -3.447 14.344 26.922 1 97.62 130 GLY B N 1
ATOM 2938 C CA . GLY B 1 130 ? -4.434 13.781 27.828 1 97.62 130 GLY B CA 1
ATOM 2939 C C . GLY B 1 130 ? -5.816 13.664 27.203 1 97.62 130 GLY B C 1
ATOM 2940 O O . GLY B 1 130 ? -6.73 13.109 27.828 1 97.62 130 GLY B O 1
ATOM 2941 N N . ASN B 1 131 ? -6.023 14.203 26.031 1 98.38 131 ASN B N 1
ATOM 2942 C CA . ASN B 1 131 ? -7.316 14.156 25.344 1 98.38 131 ASN B CA 1
ATOM 2943 C C . ASN B 1 131 ? -7.59 12.781 24.75 1 98.38 131 ASN B C 1
ATOM 2945 O O . ASN B 1 131 ? -6.656 12.047 24.422 1 98.38 131 ASN B O 1
ATOM 2949 N N . ASP B 1 132 ? -8.906 12.391 24.562 1 97.56 132 ASP B N 1
ATOM 2950 C CA . ASP B 1 132 ? -9.195 11.023 24.141 1 97.56 132 ASP B CA 1
ATOM 2951 C C . ASP B 1 132 ? -10.422 10.977 23.25 1 97.56 132 ASP B C 1
ATOM 2953 O O . ASP B 1 132 ? -10.945 9.898 22.953 1 97.56 132 ASP B O 1
ATOM 2957 N N . THR B 1 133 ? -10.898 12.141 22.828 1 98.5 133 THR B N 1
ATOM 2958 C CA . THR B 1 133 ? -12.055 12.172 21.938 1 98.5 133 THR B CA 1
ATOM 2959 C C . THR B 1 133 ? -11.688 11.664 20.547 1 98.5 133 THR B C 1
ATOM 2961 O O . THR B 1 133 ? -12.406 10.844 19.969 1 98.5 133 THR B O 1
ATOM 2964 N N . LEU B 1 134 ? -10.602 12.125 20.031 1 98.75 134 LEU B N 1
ATOM 2965 C CA . LEU B 1 134 ? -10.047 11.789 18.719 1 98.75 134 LEU B CA 1
ATOM 2966 C C . LEU B 1 134 ? -8.531 11.945 18.719 1 98.75 134 LEU B C 1
ATOM 2968 O O . LEU B 1 134 ? -8.008 12.953 19.203 1 98.75 134 LEU B O 1
ATOM 2972 N N . VAL B 1 135 ? -7.84 10.938 18.25 1 98.88 135 VAL B N 1
ATOM 2973 C CA . VAL B 1 135 ? -6.41 11.102 18 1 98.88 135 VAL B CA 1
ATOM 2974 C C . VAL B 1 135 ? -6.188 11.531 16.562 1 98.88 135 VAL B C 1
ATOM 2976 O O . VAL B 1 135 ? -6.547 10.812 15.625 1 98.88 135 VAL B O 1
ATOM 2979 N N . LEU B 1 136 ? -5.711 12.695 16.422 1 98.81 136 LEU B N 1
ATOM 2980 C CA . LEU B 1 136 ? -5.359 13.234 15.109 1 98.81 136 LEU B CA 1
ATOM 2981 C C . LEU B 1 136 ? -3.863 13.102 14.852 1 98.81 136 LEU B C 1
ATOM 2983 O O . LEU B 1 136 ? -3.057 13.758 15.516 1 98.81 136 LEU B O 1
ATOM 2987 N N . VAL B 1 137 ? -3.516 12.297 13.93 1 98.88 137 VAL B N 1
ATOM 2988 C CA . VAL B 1 137 ? -2.115 12.055 13.594 1 98.88 137 VAL B CA 1
ATOM 2989 C C . VAL B 1 137 ? -1.738 12.867 12.352 1 98.88 137 VAL B C 1
ATOM 2991 O O . VAL B 1 137 ? -2.381 12.75 11.305 1 98.88 137 VAL B O 1
ATOM 2994 N N . LEU B 1 138 ? -0.748 13.703 12.484 1 98.62 138 LEU B N 1
ATOM 2995 C CA . LEU B 1 138 ? -0.221 14.461 11.359 1 98.62 138 LEU B CA 1
ATOM 2996 C C . LEU B 1 138 ? 1.073 13.844 10.844 1 98.62 138 LEU B C 1
ATOM 2998 O O . LEU B 1 138 ? 2.064 13.766 11.57 1 98.62 138 LEU B O 1
ATOM 3002 N N . ALA B 1 139 ? 1.046 13.391 9.625 1 98.81 139 ALA B N 1
ATOM 3003 C CA . ALA B 1 139 ? 2.264 12.922 8.969 1 98.81 139 ALA B CA 1
ATOM 3004 C C . ALA B 1 139 ? 3.025 14.086 8.336 1 98.81 139 ALA B C 1
ATOM 3006 O O . ALA B 1 139 ? 2.58 14.656 7.336 1 98.81 139 ALA B O 1
ATOM 3007 N N . LEU B 1 140 ? 4.16 14.438 8.938 1 98.62 140 LEU B N 1
ATOM 3008 C CA . LEU B 1 140 ? 4.977 15.578 8.523 1 98.62 140 LEU B CA 1
ATOM 3009 C C . LEU B 1 140 ? 6.367 15.117 8.094 1 98.62 140 LEU B C 1
ATOM 3011 O O . LEU B 1 140 ? 7.133 14.594 8.906 1 98.62 140 LEU B O 1
ATOM 3015 N N . SER B 1 141 ? 6.715 15.445 6.824 1 98.25 141 SER B N 1
ATOM 3016 C CA . SER B 1 141 ? 7.926 14.875 6.238 1 98.25 141 SER B CA 1
ATOM 3017 C C . SER B 1 141 ? 7.961 13.359 6.395 1 98.25 141 SER B C 1
ATOM 3019 O O . SER B 1 141 ? 8.922 12.812 6.934 1 98.25 141 SER B O 1
ATOM 3021 N N . TYR B 1 142 ? 6.852 12.781 5.957 1 98.69 142 TYR B N 1
ATOM 3022 C CA . TYR B 1 142 ? 6.656 11.344 6.16 1 98.69 142 TYR B CA 1
ATOM 3023 C C . TYR B 1 142 ? 6.668 10.602 4.832 1 98.69 142 TYR B C 1
ATOM 3025 O O . TYR B 1 142 ? 6.172 11.109 3.824 1 98.69 142 TYR B O 1
ATOM 3033 N N . GLY B 1 143 ? 7.188 9.414 4.828 1 98.56 143 GLY B N 1
ATOM 3034 C CA . GLY B 1 143 ? 7.125 8.406 3.781 1 98.56 143 GLY B CA 1
ATOM 3035 C C . GLY B 1 143 ? 7.152 6.984 4.32 1 98.56 143 GLY B C 1
ATOM 3036 O O . GLY B 1 143 ? 7.906 6.684 5.246 1 98.56 143 GLY B O 1
ATOM 3037 N N . GLY B 1 144 ? 6.297 6.195 3.729 1 98.75 144 GLY B N 1
ATOM 3038 C CA . GLY B 1 144 ? 6.219 4.816 4.184 1 98.75 144 GLY B CA 1
ATOM 3039 C C . GLY B 1 144 ? 7.539 4.074 4.062 1 98.75 144 GLY B C 1
ATOM 3040 O O . GLY B 1 144 ? 7.91 3.311 4.957 1 98.75 144 GLY B O 1
ATOM 3041 N N . ARG B 1 145 ? 8.266 4.234 2.967 1 98.69 145 ARG B N 1
ATOM 3042 C CA . ARG B 1 145 ? 9.539 3.555 2.768 1 98.69 145 ARG B CA 1
ATOM 3043 C C . ARG B 1 145 ? 10.57 3.998 3.807 1 98.69 145 ARG B C 1
ATOM 3045 O O . ARG B 1 145 ? 11.273 3.17 4.379 1 98.69 145 ARG B O 1
ATOM 3052 N N . ALA B 1 146 ? 10.609 5.324 4.059 1 98.25 146 ALA B N 1
ATOM 3053 C CA . ALA B 1 146 ? 11.547 5.836 5.059 1 98.25 146 ALA B CA 1
ATOM 3054 C C . ALA B 1 146 ? 11.219 5.277 6.441 1 98.25 146 ALA B C 1
ATOM 3056 O O . ALA B 1 146 ? 12.125 4.953 7.215 1 98.25 146 ALA B O 1
ATOM 3057 N N . ASP B 1 147 ? 9.945 5.207 6.758 1 98.75 147 ASP B N 1
ATOM 3058 C CA . ASP B 1 147 ? 9.516 4.656 8.039 1 98.75 147 ASP B CA 1
ATOM 3059 C C . ASP B 1 147 ? 9.977 3.209 8.195 1 98.75 147 ASP B C 1
ATOM 3061 O O . ASP B 1 147 ? 10.531 2.838 9.227 1 98.75 147 ASP B O 1
ATOM 3065 N N . ILE B 1 148 ? 9.828 2.416 7.18 1 98.88 148 ILE B N 1
ATOM 3066 C CA . ILE B 1 148 ? 10.227 1.013 7.176 1 98.88 148 ILE B CA 1
ATOM 3067 C C . ILE B 1 148 ? 11.742 0.905 7.316 1 98.88 148 ILE B C 1
ATOM 3069 O O . ILE B 1 148 ? 12.242 0.119 8.125 1 98.88 148 ILE B O 1
ATOM 3073 N N . VAL B 1 149 ? 12.445 1.689 6.625 1 98.69 149 VAL B N 1
ATOM 3074 C CA . VAL B 1 149 ? 13.906 1.661 6.625 1 98.69 149 VAL B CA 1
ATOM 3075 C C . VAL B 1 149 ? 14.43 2.033 8.008 1 98.69 149 VAL B C 1
ATOM 3077 O O . VAL B 1 149 ? 15.344 1.388 8.531 1 98.69 149 VAL B O 1
ATOM 3080 N N . GLN B 1 150 ? 13.852 3.082 8.539 1 98.19 150 GLN B N 1
ATOM 3081 C CA . GLN B 1 150 ? 14.273 3.512 9.867 1 98.19 150 GLN B CA 1
ATOM 3082 C C . GLN B 1 150 ? 13.992 2.438 10.914 1 98.19 150 GLN B C 1
ATOM 3084 O O . GLN B 1 150 ? 14.805 2.209 11.812 1 98.19 150 GLN B O 1
ATOM 3089 N N . ALA B 1 151 ? 12.844 1.805 10.789 1 98.62 151 ALA B N 1
ATOM 3090 C CA . ALA B 1 151 ? 12.523 0.696 11.688 1 98.62 151 ALA B CA 1
ATOM 3091 C C . ALA B 1 151 ? 13.539 -0.43 11.555 1 98.62 151 ALA B C 1
ATOM 3093 O O . ALA B 1 151 ? 14.016 -0.966 12.555 1 98.62 151 ALA B O 1
ATOM 3094 N N . ALA B 1 152 ? 13.891 -0.792 10.352 1 98.62 152 ALA B N 1
ATOM 3095 C CA . ALA B 1 152 ? 14.875 -1.841 10.094 1 98.62 152 ALA B CA 1
ATOM 3096 C C . ALA B 1 152 ? 16.234 -1.476 10.688 1 98.62 152 ALA B C 1
ATOM 3098 O O . ALA B 1 152 ? 16.891 -2.316 11.297 1 98.62 152 ALA B O 1
ATOM 3099 N N . ALA B 1 153 ? 16.656 -0.208 10.516 1 98.25 153 ALA B N 1
ATOM 3100 C CA . ALA B 1 153 ? 17.938 0.255 11.055 1 98.25 153 ALA B CA 1
ATOM 3101 C C . ALA B 1 153 ? 17.953 0.165 12.578 1 98.25 153 ALA B C 1
ATOM 3103 O O . ALA B 1 153 ? 18.953 -0.267 13.164 1 98.25 153 ALA B O 1
ATOM 3104 N N . ARG B 1 154 ? 16.859 0.568 13.148 1 97.62 154 ARG B N 1
ATOM 3105 C CA . ARG B 1 154 ? 16.766 0.494 14.602 1 97.62 154 ARG B CA 1
ATOM 3106 C C . ARG B 1 154 ? 16.859 -0.949 15.086 1 97.62 154 ARG B C 1
ATOM 3108 O O . ARG B 1 154 ? 17.531 -1.229 16.078 1 97.62 154 ARG B O 1
ATOM 3115 N N . MET B 1 155 ? 16.219 -1.862 14.398 1 97.88 155 MET B N 1
ATOM 3116 C CA . MET B 1 155 ? 16.281 -3.275 14.758 1 97.88 155 MET B CA 1
ATOM 3117 C C . MET B 1 155 ? 17.688 -3.828 14.586 1 97.88 155 MET B C 1
ATOM 3119 O O . MET B 1 155 ? 18.156 -4.602 15.414 1 97.88 155 MET B O 1
ATOM 3123 N N . ALA B 1 156 ? 18.297 -3.422 13.516 1 98.25 156 ALA B N 1
ATOM 3124 C CA . ALA B 1 156 ? 19.656 -3.863 13.258 1 98.25 156 ALA B CA 1
ATOM 3125 C C . ALA B 1 156 ? 20.594 -3.412 14.375 1 98.25 156 ALA B C 1
ATOM 3127 O O . ALA B 1 156 ? 21.453 -4.18 14.82 1 98.25 156 ALA B O 1
ATOM 3128 N N . GLN B 1 157 ? 20.438 -2.18 14.812 1 97.81 157 GLN B N 1
ATOM 3129 C CA . GLN B 1 157 ? 21.266 -1.659 15.906 1 97.81 157 GLN B CA 1
ATOM 3130 C C . GLN B 1 157 ? 21.016 -2.439 17.188 1 97.81 157 GLN B C 1
ATOM 3132 O O . GLN B 1 157 ? 21.953 -2.746 17.922 1 97.81 157 GLN B O 1
ATOM 3137 N N . ALA B 1 158 ? 19.781 -2.73 17.453 1 97.75 158 ALA B N 1
ATOM 3138 C CA . ALA B 1 158 ? 19.422 -3.502 18.641 1 97.75 158 ALA B CA 1
ATOM 3139 C C . ALA B 1 158 ? 20.047 -4.895 18.594 1 97.75 158 ALA B C 1
ATOM 3141 O O . ALA B 1 158 ? 20.5 -5.41 19.609 1 97.75 158 ALA B O 1
ATOM 3142 N N . VAL B 1 159 ? 20.016 -5.512 17.469 1 97.69 159 VAL B N 1
ATOM 3143 C CA . VAL B 1 159 ? 20.609 -6.832 17.297 1 97.69 159 VAL B CA 1
ATOM 3144 C C . VAL B 1 159 ? 22.109 -6.75 17.5 1 97.69 159 VAL B C 1
ATOM 3146 O O . VAL B 1 159 ? 22.703 -7.594 18.172 1 97.69 159 VAL B O 1
ATOM 3149 N N . ALA B 1 160 ? 22.734 -5.723 16.969 1 96.94 160 ALA B N 1
ATOM 3150 C CA . ALA B 1 160 ? 24.172 -5.523 17.109 1 96.94 160 ALA B CA 1
ATOM 3151 C C . ALA B 1 160 ? 24.578 -5.352 18.578 1 96.94 160 ALA B C 1
ATOM 3153 O O . ALA B 1 160 ? 25.656 -5.789 18.984 1 96.94 160 ALA B O 1
ATOM 3154 N N . ARG B 1 161 ? 23.672 -4.812 19.312 1 96.81 161 ARG B N 1
ATOM 3155 C CA . ARG B 1 161 ? 23.938 -4.555 20.719 1 96.81 161 ARG B CA 1
ATOM 3156 C C . ARG B 1 161 ? 23.547 -5.75 21.578 1 96.81 161 ARG B C 1
ATOM 3158 O O . ARG B 1 161 ? 23.688 -5.711 22.812 1 96.81 161 ARG B O 1
ATOM 3165 N N . GLY B 1 162 ? 22.938 -6.742 21 1 96.5 162 GLY B N 1
ATOM 3166 C CA . GLY B 1 162 ? 22.547 -7.941 21.719 1 96.5 162 GLY B CA 1
ATOM 3167 C C . GLY B 1 162 ? 21.219 -7.793 22.453 1 96.5 162 GLY B C 1
ATOM 3168 O O . GLY B 1 162 ? 20.891 -8.609 23.312 1 96.5 162 GLY B O 1
ATOM 3169 N N . GLU B 1 163 ? 20.406 -6.754 22.109 1 97.56 163 GLU B N 1
ATOM 3170 C CA . GLU B 1 163 ? 19.141 -6.473 22.781 1 97.56 163 GLU B CA 1
ATOM 3171 C C . GLU B 1 163 ? 17.984 -7.207 22.109 1 97.56 163 GLU B C 1
ATOM 3173 O O . GLU B 1 163 ? 16.906 -7.34 22.688 1 97.56 163 GLU B O 1
ATOM 3178 N N . LEU B 1 164 ? 18.297 -7.668 20.938 1 97.31 164 LEU B N 1
ATOM 3179 C CA . LEU B 1 164 ? 17.312 -8.336 20.109 1 97.31 164 LEU B CA 1
ATOM 3180 C C . LEU B 1 164 ? 17.953 -9.406 19.234 1 97.31 164 LEU B C 1
ATOM 3182 O O . LEU B 1 164 ? 19.047 -9.203 18.703 1 97.31 164 LEU B O 1
ATOM 3186 N N . GLU B 1 165 ? 17.312 -10.562 19.203 1 97.56 165 GLU B N 1
ATOM 3187 C CA . GLU B 1 165 ? 17.75 -11.57 18.234 1 97.56 165 GLU B CA 1
ATOM 3188 C C . GLU B 1 165 ? 17.125 -11.344 16.859 1 97.56 165 GLU B C 1
ATOM 3190 O O . GLU B 1 165 ? 15.93 -11.094 16.75 1 97.56 165 GLU B O 1
ATOM 3195 N N . ALA B 1 166 ? 17.984 -11.492 15.875 1 96.5 166 ALA B N 1
ATOM 3196 C CA . ALA B 1 166 ? 17.484 -11.289 14.516 1 96.5 166 ALA B CA 1
ATOM 3197 C C . ALA B 1 166 ? 16.328 -12.242 14.219 1 96.5 166 ALA B C 1
ATOM 3199 O O . ALA B 1 166 ? 15.367 -11.867 13.531 1 96.5 166 ALA B O 1
ATOM 3200 N N . SER B 1 167 ? 16.359 -13.422 14.695 1 95.88 167 SER B N 1
ATOM 3201 C CA . SER B 1 167 ? 15.344 -14.445 14.453 1 95.88 167 SER B CA 1
ATOM 3202 C C . SER B 1 167 ? 14.039 -14.102 15.164 1 95.88 167 SER B C 1
ATOM 3204 O O . SER B 1 167 ? 12.992 -14.695 14.883 1 95.88 167 SER B O 1
ATOM 3206 N N . ALA B 1 168 ? 14.055 -13.156 16.078 1 97.31 168 ALA B N 1
ATOM 3207 C CA . ALA B 1 168 ? 12.875 -12.766 16.844 1 97.31 168 ALA B CA 1
ATOM 3208 C C . ALA B 1 168 ? 12.109 -11.648 16.141 1 97.31 168 ALA B C 1
ATOM 3210 O O . ALA B 1 168 ? 11 -11.289 16.562 1 97.31 168 ALA B O 1
ATOM 3211 N N . ILE B 1 169 ? 12.719 -11.156 15.094 1 97.94 169 ILE B N 1
ATOM 3212 C CA . ILE B 1 169 ? 12.047 -10.086 14.359 1 97.94 169 ILE B CA 1
ATOM 3213 C C . ILE B 1 169 ? 10.891 -10.664 13.555 1 97.94 169 ILE B C 1
ATOM 3215 O O . ILE B 1 169 ? 11.094 -11.297 12.523 1 97.94 169 ILE B O 1
ATOM 3219 N N . ASP B 1 170 ? 9.703 -10.484 14.047 1 97.75 170 ASP B N 1
ATOM 3220 C CA . ASP B 1 170 ? 8.484 -10.859 13.336 1 97.75 170 ASP B CA 1
ATOM 3221 C C . ASP B 1 170 ? 7.605 -9.633 13.086 1 97.75 170 ASP B C 1
ATOM 3223 O O . ASP B 1 170 ? 8.039 -8.5 13.281 1 97.75 170 ASP B O 1
ATOM 3227 N N . GLU B 1 171 ? 6.449 -9.844 12.57 1 97.94 171 GLU B N 1
ATOM 3228 C CA . GLU B 1 171 ? 5.582 -8.727 12.195 1 97.94 171 GLU B CA 1
ATOM 3229 C C . GLU B 1 171 ? 5.223 -7.875 13.406 1 97.94 171 GLU B C 1
ATOM 3231 O O . GLU B 1 171 ? 5.152 -6.648 13.305 1 97.94 171 GLU B O 1
ATOM 3236 N N . THR B 1 172 ? 5.004 -8.523 14.523 1 97.56 172 THR B N 1
ATOM 3237 C CA . THR B 1 172 ? 4.641 -7.812 15.75 1 97.56 172 THR B CA 1
ATOM 3238 C C . THR B 1 172 ? 5.793 -6.934 16.219 1 97.56 172 THR B C 1
ATOM 3240 O O . THR B 1 172 ? 5.605 -5.75 16.5 1 97.56 172 THR B O 1
ATOM 3243 N N . VAL B 1 173 ? 6.938 -7.559 16.297 1 97.81 173 VAL B N 1
ATOM 3244 C CA . VAL B 1 173 ? 8.117 -6.828 16.75 1 97.81 173 VAL B CA 1
ATOM 3245 C C . VAL B 1 173 ? 8.414 -5.684 15.773 1 97.81 173 VAL B C 1
ATOM 3247 O O . VAL B 1 173 ? 8.711 -4.566 16.203 1 97.81 173 VAL B O 1
ATOM 3250 N N . PHE B 1 174 ? 8.305 -5.941 14.508 1 98.62 174 PHE B N 1
ATOM 3251 C CA . PHE B 1 174 ? 8.594 -4.922 13.5 1 98.62 174 PHE B CA 1
ATOM 3252 C C . PHE B 1 174 ? 7.629 -3.748 13.633 1 98.62 174 PHE B C 1
ATOM 3254 O O . PHE B 1 174 ? 8.039 -2.59 13.531 1 98.62 174 PHE B O 1
ATOM 3261 N N . ALA B 1 175 ? 6.387 -4.016 13.836 1 98.31 175 ALA B N 1
ATOM 3262 C CA . ALA B 1 175 ? 5.367 -2.979 13.961 1 98.31 175 ALA B CA 1
ATOM 3263 C C . ALA B 1 175 ? 5.688 -2.031 15.117 1 98.31 175 ALA B C 1
ATOM 3265 O O . ALA B 1 175 ? 5.398 -0.833 15.039 1 98.31 175 ALA B O 1
ATOM 3266 N N . THR B 1 176 ? 6.312 -2.518 16.172 1 97.44 176 THR B N 1
ATOM 3267 C CA . THR B 1 176 ? 6.621 -1.695 17.344 1 97.44 176 THR B CA 1
ATOM 3268 C C . THR B 1 176 ? 7.758 -0.725 17.031 1 97.44 176 THR B C 1
ATOM 3270 O O . THR B 1 176 ? 7.988 0.229 17.781 1 97.44 176 THR B O 1
ATOM 3273 N N . ALA B 1 177 ? 8.461 -1.001 15.953 1 97.88 177 ALA B N 1
ATOM 3274 C CA . ALA B 1 177 ? 9.594 -0.152 15.594 1 97.88 177 ALA B CA 1
ATOM 3275 C C . ALA B 1 177 ? 9.172 0.94 14.617 1 97.88 177 ALA B C 1
ATOM 3277 O O . ALA B 1 177 ? 9.93 1.877 14.359 1 97.88 177 ALA B O 1
ATOM 3278 N N . LEU B 1 178 ? 7.996 0.837 14.078 1 98.62 178 LEU B N 1
ATOM 3279 C CA . LEU B 1 178 ? 7.48 1.854 13.172 1 98.62 178 LEU B CA 1
ATOM 3280 C C . LEU B 1 178 ? 7.043 3.098 13.938 1 98.62 178 LEU B C 1
ATOM 3282 O O . LEU B 1 178 ? 6.793 3.033 15.141 1 98.62 178 LEU B O 1
ATOM 3286 N N . GLN B 1 179 ? 6.945 4.219 13.25 1 98.31 179 GLN B N 1
ATOM 3287 C CA . GLN B 1 179 ? 6.539 5.473 13.883 1 98.31 179 GLN B CA 1
ATOM 3288 C C . GLN B 1 179 ? 5.074 5.426 14.305 1 98.31 179 GLN B C 1
ATOM 3290 O O . GLN B 1 179 ? 4.629 6.254 15.102 1 98.31 179 GLN B O 1
ATOM 3295 N N . THR B 1 180 ? 4.387 4.457 13.766 1 98.5 180 THR B N 1
ATOM 3296 C CA . THR B 1 180 ? 2.965 4.32 14.07 1 98.5 180 THR B CA 1
ATOM 3297 C C . THR B 1 180 ? 2.748 3.344 15.219 1 98.5 180 THR B C 1
ATOM 3299 O O . THR B 1 180 ? 1.627 2.883 15.445 1 98.5 180 THR B O 1
ATOM 3302 N N . ALA B 1 181 ? 3.795 2.986 15.953 1 97.94 181 ALA B N 1
ATOM 3303 C CA . ALA B 1 181 ? 3.658 2.088 17.094 1 97.94 181 ALA B CA 1
ATOM 3304 C C . ALA B 1 181 ? 2.588 2.59 18.062 1 97.94 181 ALA B C 1
ATOM 3306 O O . ALA B 1 181 ? 2.514 3.787 18.344 1 97.94 181 ALA B O 1
ATOM 3307 N N . GLY B 1 182 ? 1.718 1.636 18.453 1 95.81 182 GLY B N 1
ATOM 3308 C CA . GLY B 1 182 ? 0.684 1.98 19.406 1 95.81 182 GLY B CA 1
ATOM 3309 C C . GLY B 1 182 ? -0.603 2.451 18.766 1 95.81 182 GLY B C 1
ATOM 3310 O O . GLY B 1 182 ? -1.615 2.639 19.438 1 95.81 182 GLY B O 1
ATOM 3311 N N . MET B 1 183 ? -0.607 2.699 17.484 1 96.88 183 MET B N 1
ATOM 3312 C CA . MET B 1 183 ? -1.795 3.094 16.734 1 96.88 183 MET B CA 1
ATOM 3313 C C . MET B 1 183 ? -2.387 1.901 15.984 1 96.88 183 MET B C 1
ATOM 3315 O O . MET B 1 183 ? -1.649 1.066 15.461 1 96.88 183 MET B O 1
ATOM 3319 N N . PRO B 1 184 ? -3.682 1.821 16 1 98.06 184 PRO B N 1
ATOM 3320 C CA . PRO B 1 184 ? -4.238 0.792 15.117 1 98.06 184 PRO B CA 1
ATOM 3321 C C . PRO B 1 184 ? -3.982 1.076 13.641 1 98.06 184 PRO B C 1
ATOM 3323 O O . PRO B 1 184 ? -3.918 2.238 13.234 1 98.06 184 PRO B O 1
ATOM 3326 N N . ASP B 1 185 ? -3.814 0.024 12.883 1 98.5 185 ASP B N 1
ATOM 3327 C CA . ASP B 1 185 ? -3.77 0.214 11.43 1 98.5 185 ASP B CA 1
ATOM 3328 C C . ASP B 1 185 ? -5.043 0.884 10.93 1 98.5 185 ASP B C 1
ATOM 3330 O O . ASP B 1 185 ? -6.117 0.704 11.5 1 98.5 185 ASP B O 1
ATOM 3334 N N . PRO B 1 186 ? -4.922 1.691 9.82 1 98.75 186 PRO B N 1
ATOM 3335 C CA . PRO B 1 186 ? -6.16 2.248 9.273 1 98.75 186 PRO B CA 1
ATOM 3336 C C . PRO B 1 186 ? -7.102 1.175 8.742 1 98.75 186 PRO B C 1
ATOM 3338 O O . PRO B 1 186 ? -6.652 0.196 8.141 1 98.75 186 PRO B O 1
ATOM 3341 N N . ASP B 1 187 ? -8.352 1.426 9.07 1 98.19 187 ASP B N 1
ATOM 3342 C CA . ASP B 1 187 ? -9.391 0.632 8.43 1 98.19 187 ASP B CA 1
ATOM 3343 C C . ASP B 1 187 ? -9.617 1.084 6.988 1 98.19 187 ASP B C 1
ATOM 3345 O O . ASP B 1 187 ? -9.938 0.27 6.121 1 98.19 187 ASP B O 1
ATOM 3349 N N . MET B 1 188 ? -9.406 2.385 6.812 1 98.12 188 MET B N 1
ATOM 3350 C CA . MET B 1 188 ? -9.609 3.002 5.504 1 98.12 188 MET B CA 1
ATOM 3351 C C . MET B 1 188 ? -8.484 3.973 5.176 1 98.12 188 MET B C 1
ATOM 3353 O O . MET B 1 188 ? -8.016 4.703 6.051 1 98.12 188 MET B O 1
ATOM 3357 N N . VAL B 1 189 ? -8.102 3.945 3.994 1 98.88 189 VAL B N 1
ATOM 3358 C CA . VAL B 1 189 ? -7.25 4.988 3.426 1 98.88 189 VAL B CA 1
ATOM 3359 C C . VAL B 1 189 ? -7.992 5.695 2.293 1 98.88 189 VAL B C 1
ATOM 3361 O O . VAL B 1 189 ? -8.391 5.062 1.312 1 98.88 189 VAL B O 1
ATOM 3364 N N . VAL B 1 190 ? -8.188 6.98 2.494 1 98.81 190 VAL B N 1
ATOM 3365 C CA . VAL B 1 190 ? -8.969 7.789 1.569 1 98.81 190 VAL B CA 1
ATOM 3366 C C . VAL B 1 190 ? -8.047 8.75 0.812 1 98.81 190 VAL B C 1
ATOM 3368 O O . VAL B 1 190 ? -7.156 9.359 1.404 1 98.81 190 VAL B O 1
ATOM 3371 N N . ARG B 1 191 ? -8.203 8.773 -0.468 1 98.75 191 ARG B N 1
ATOM 3372 C CA . ARG B 1 191 ? -7.52 9.812 -1.24 1 98.75 191 ARG B CA 1
ATOM 3373 C C . ARG B 1 191 ? -8.508 10.609 -2.08 1 98.75 191 ARG B C 1
ATOM 3375 O O . ARG B 1 191 ? -9.367 10.039 -2.748 1 98.75 191 ARG B O 1
ATOM 3382 N N . THR B 1 192 ? -8.383 11.906 -1.986 1 98.56 192 THR B N 1
ATOM 3383 C CA . THR B 1 192 ? -9.234 12.805 -2.76 1 98.56 192 THR B CA 1
ATOM 3384 C C . THR B 1 192 ? -8.594 13.133 -4.102 1 98.56 192 THR B C 1
ATOM 3386 O O . THR B 1 192 ? -7.449 12.758 -4.359 1 98.56 192 THR B O 1
ATOM 3389 N N . SER B 1 193 ? -9.391 13.68 -5.062 1 96.94 193 SER B N 1
ATOM 3390 C CA . SER B 1 193 ? -9.023 14.336 -6.312 1 96.94 193 SER B CA 1
ATOM 3391 C C . SER B 1 193 ? -8.891 13.336 -7.449 1 96.94 193 SER B C 1
ATOM 3393 O O . SER B 1 193 ? -8.328 13.648 -8.5 1 96.94 193 SER B O 1
ATOM 3395 N N . GLY B 1 194 ? -9.203 12.133 -7.234 1 93.94 194 GLY B N 1
ATOM 3396 C CA . GLY B 1 194 ? -9.352 11.203 -8.344 1 93.94 194 GLY B CA 1
ATOM 3397 C C . GLY B 1 194 ? -8.102 10.375 -8.602 1 93.94 194 GLY B C 1
ATOM 3398 O O . GLY B 1 194 ? -8.141 9.406 -9.359 1 93.94 194 GLY B O 1
ATOM 3399 N N . GLU B 1 195 ? -7.004 10.711 -8.039 1 94.69 195 GLU B N 1
ATOM 3400 C CA . GLU B 1 195 ? -5.789 9.906 -8.188 1 94.69 195 GLU B CA 1
ATOM 3401 C C . GLU B 1 195 ? -5.887 8.609 -7.395 1 94.69 195 GLU B C 1
ATOM 3403 O O . GLU B 1 195 ? -6.371 8.602 -6.262 1 94.69 195 GLU B O 1
ATOM 3408 N N . CYS B 1 196 ? -5.406 7.539 -8.031 1 96.88 196 CYS B N 1
ATOM 3409 C CA . CYS B 1 196 ? -5.523 6.223 -7.41 1 96.88 196 CYS B CA 1
ATOM 3410 C C . CYS B 1 196 ? -4.152 5.629 -7.121 1 96.88 196 CYS B C 1
ATOM 3412 O O . CYS B 1 196 ? -3.74 4.66 -7.766 1 96.88 196 CYS B O 1
ATOM 3414 N N . ARG B 1 197 ? -3.498 6.133 -6.188 1 97.38 197 ARG B N 1
ATOM 3415 C CA . ARG B 1 197 ? -2.207 5.648 -5.711 1 97.38 197 ARG B CA 1
ATOM 3416 C C . ARG B 1 197 ? -1.998 5.996 -4.242 1 97.38 197 ARG B C 1
ATOM 3418 O O . ARG B 1 197 ? -2.641 6.91 -3.719 1 97.38 197 ARG B O 1
ATOM 3425 N N . LEU B 1 198 ? -1.139 5.324 -3.557 1 98.31 198 LEU B N 1
ATOM 3426 C CA . LEU B 1 198 ? -0.874 5.559 -2.143 1 98.31 198 LEU B CA 1
ATOM 3427 C C . LEU B 1 198 ? 0.183 6.641 -1.958 1 98.31 198 LEU B C 1
ATOM 3429 O O . LEU B 1 198 ? 0.239 7.289 -0.91 1 98.31 198 LEU B O 1
ATOM 3433 N N . SER B 1 199 ? 1.069 6.789 -2.957 1 97.81 199 SER B N 1
ATOM 3434 C CA . SER B 1 199 ? 2.107 7.816 -2.953 1 97.81 199 SER B CA 1
ATOM 3435 C C . SER B 1 199 ? 2.967 7.727 -1.695 1 97.81 199 SER B C 1
ATOM 3437 O O . SER B 1 199 ? 3.205 8.734 -1.028 1 97.81 199 SER B O 1
ATOM 3439 N N . ASN B 1 200 ? 3.363 6.555 -1.311 1 98.44 200 ASN B N 1
ATOM 3440 C CA . ASN B 1 200 ? 4.34 6.316 -0.252 1 98.44 200 ASN B CA 1
ATOM 3441 C C . ASN B 1 200 ? 3.756 6.613 1.126 1 98.44 200 ASN B C 1
ATOM 3443 O O . ASN B 1 200 ? 4.496 6.906 2.068 1 98.44 200 ASN B O 1
ATOM 3447 N N . PHE B 1 201 ? 2.375 6.598 1.193 1 98.88 201 PHE B N 1
ATOM 3448 C CA . PHE B 1 201 ? 1.674 6.883 2.439 1 98.88 201 PHE B CA 1
ATOM 3449 C C . PHE B 1 201 ? 1.326 5.594 3.172 1 98.88 201 PHE B C 1
ATOM 3451 O O . PHE B 1 201 ? 0.662 4.715 2.615 1 98.88 201 PHE B O 1
ATOM 3458 N N . LEU B 1 202 ? 1.814 5.359 4.391 1 98.88 202 LEU B N 1
ATOM 3459 C CA . LEU B 1 202 ? 1.439 4.301 5.324 1 98.88 202 LEU B CA 1
ATOM 3460 C C . LEU B 1 202 ? 1.46 2.939 4.637 1 98.88 202 LEU B C 1
ATOM 3462 O O . LEU B 1 202 ? 0.483 2.189 4.707 1 98.88 202 LEU B O 1
ATOM 3466 N N . LEU B 1 203 ? 2.561 2.578 4.078 1 98.81 203 LEU B N 1
ATOM 3467 C CA . LEU B 1 203 ? 2.668 1.371 3.266 1 98.81 203 LEU B CA 1
ATOM 3468 C C . LEU B 1 203 ? 2.422 0.125 4.109 1 98.81 203 LEU B C 1
ATOM 3470 O O . LEU B 1 203 ? 1.529 -0.669 3.805 1 98.81 203 LEU B O 1
ATOM 3474 N N . TRP B 1 204 ? 3.115 0.017 5.234 1 98.75 204 TRP B N 1
ATOM 3475 C CA . TRP B 1 204 ? 2.961 -1.122 6.133 1 98.75 204 TRP B CA 1
ATOM 3476 C C . TRP B 1 204 ? 1.546 -1.18 6.699 1 98.75 204 TRP B C 1
ATOM 3478 O O . TRP B 1 204 ? 0.912 -2.236 6.695 1 98.75 204 TRP B O 1
ATOM 3488 N N . GLN B 1 205 ? 1.044 -0.029 7.078 1 98.75 205 GLN B N 1
ATOM 3489 C CA . GLN B 1 205 ? -0.212 0.064 7.816 1 98.75 205 GLN B CA 1
ATOM 3490 C C . GLN B 1 205 ? -1.408 -0.172 6.898 1 98.75 205 GLN B C 1
ATOM 3492 O O . GLN B 1 205 ? -2.498 -0.507 7.367 1 98.75 205 GLN B O 1
ATOM 3497 N N . SER B 1 206 ? -1.212 -0.038 5.578 1 98.5 206 SER B N 1
ATOM 3498 C CA . SER B 1 206 ? -2.328 -0.109 4.641 1 98.5 206 SER B CA 1
ATOM 3499 C C . SER B 1 206 ? -2.539 -1.533 4.137 1 98.5 206 SER B C 1
ATOM 3501 O O . SER B 1 206 ? -3.363 -1.769 3.252 1 98.5 206 SER B O 1
ATOM 3503 N N . ALA B 1 207 ? -1.81 -2.484 4.672 1 98.38 207 ALA B N 1
ATOM 3504 C CA . ALA B 1 207 ? -1.797 -3.857 4.168 1 98.38 207 ALA B CA 1
ATOM 3505 C C . ALA B 1 207 ? -3.217 -4.387 3.982 1 98.38 207 ALA B C 1
ATOM 3507 O O . ALA B 1 207 ? -3.518 -5.031 2.977 1 98.38 207 ALA B O 1
ATOM 3508 N N . TYR B 1 208 ? -4.129 -4.047 4.91 1 97.06 208 TYR B N 1
ATOM 3509 C CA . TYR B 1 208 ? -5.473 -4.613 4.844 1 97.06 208 TYR B CA 1
ATOM 3510 C C . TYR B 1 208 ? -6.531 -3.52 4.895 1 97.06 208 TYR B C 1
ATOM 3512 O O . TYR B 1 208 ? -7.699 -3.789 5.184 1 97.06 208 TYR B O 1
ATOM 3520 N N . ALA B 1 209 ? -6.09 -2.322 4.672 1 98.12 209 ALA B N 1
ATOM 3521 C CA . ALA B 1 209 ? -7.016 -1.192 4.672 1 98.12 209 ALA B CA 1
ATOM 3522 C C . ALA B 1 209 ? -7.91 -1.213 3.436 1 98.12 209 ALA B C 1
ATOM 3524 O O . ALA B 1 209 ? -7.465 -1.584 2.346 1 98.12 209 ALA B O 1
ATOM 3525 N N . GLU B 1 210 ? -9.172 -0.814 3.631 1 97.62 210 GLU B N 1
ATOM 3526 C CA . GLU B 1 210 ? -10.008 -0.48 2.48 1 97.62 210 GLU B CA 1
ATOM 3527 C C . GLU B 1 210 ? -9.562 0.835 1.844 1 97.62 210 GLU B C 1
ATOM 3529 O O . GLU B 1 210 ? -9.328 1.822 2.545 1 97.62 210 GLU B O 1
ATOM 3534 N N . LEU B 1 211 ? -9.406 0.784 0.545 1 98.56 211 LEU B N 1
ATOM 3535 C CA . LEU B 1 211 ? -8.969 1.982 -0.164 1 98.56 211 LEU B CA 1
ATOM 3536 C C . LEU B 1 211 ? -10.148 2.678 -0.831 1 98.56 211 LEU B C 1
ATOM 3538 O O . LEU B 1 211 ? -10.977 2.025 -1.47 1 98.56 211 LEU B O 1
ATOM 3542 N N . VAL B 1 212 ? -10.266 3.986 -0.613 1 98.31 212 VAL B N 1
ATOM 3543 C CA . VAL B 1 212 ? -11.352 4.777 -1.195 1 98.31 212 VAL B CA 1
ATOM 3544 C C . VAL B 1 212 ? -10.766 5.973 -1.947 1 98.31 212 VAL B C 1
ATOM 3546 O O . VAL B 1 212 ? -9.984 6.746 -1.388 1 98.31 212 VAL B O 1
ATOM 3549 N N . PHE B 1 213 ? -11.148 6.059 -3.168 1 97.94 213 PHE B N 1
ATOM 3550 C CA . PHE B 1 213 ? -10.703 7.176 -3.996 1 97.94 213 PHE B CA 1
ATOM 3551 C C . PHE B 1 213 ? -11.883 8.039 -4.418 1 97.94 213 PHE B C 1
ATOM 3553 O O . PHE B 1 213 ? -12.836 7.551 -5.031 1 97.94 213 PHE B O 1
ATOM 3560 N N . LEU B 1 214 ? -11.836 9.281 -4.039 1 98.19 214 LEU B N 1
ATOM 3561 C CA . LEU B 1 214 ? -12.898 10.227 -4.371 1 98.19 214 LEU B CA 1
ATOM 3562 C C . LEU B 1 214 ? -12.438 11.203 -5.453 1 98.19 214 LEU B C 1
ATOM 3564 O O . LEU B 1 214 ? -11.273 11.602 -5.48 1 98.19 214 LEU B O 1
ATOM 3568 N N . GLU B 1 215 ? -13.336 11.648 -6.238 1 97.31 215 GLU B N 1
ATOM 3569 C CA . GLU B 1 215 ? -13.008 12.617 -7.285 1 97.31 215 GLU B CA 1
ATOM 3570 C C . GLU B 1 215 ? -12.914 14.023 -6.719 1 97.31 215 GLU B C 1
ATOM 3572 O O . GLU B 1 215 ? -12.258 14.891 -7.301 1 97.31 215 GLU B O 1
ATOM 3577 N N . THR B 1 216 ? -13.477 14.266 -5.621 1 98 216 THR B N 1
ATOM 3578 C CA . THR B 1 216 ? -13.578 15.586 -4.996 1 98 216 THR B CA 1
ATOM 3579 C C . THR B 1 216 ? -12.211 16.094 -4.57 1 98 216 THR B C 1
ATOM 3581 O O . THR B 1 216 ? -11.484 15.398 -3.85 1 98 216 THR B O 1
ATOM 3584 N N . PRO B 1 217 ? -11.891 17.328 -5.055 1 98.5 217 PRO B N 1
ATOM 3585 C CA . PRO B 1 217 ? -10.648 17.875 -4.508 1 98.5 217 PRO B CA 1
ATOM 3586 C C . PRO B 1 217 ? -10.734 18.141 -3.006 1 98.5 217 PRO B C 1
ATOM 3588 O O . PRO B 1 217 ? -11.797 18.516 -2.5 1 98.5 217 PRO B O 1
ATOM 3591 N N . TRP B 1 218 ? -9.688 18.078 -2.293 1 98.69 218 TRP B N 1
ATOM 3592 C CA . TRP B 1 218 ? -9.641 18.078 -0.835 1 98.69 218 TRP B CA 1
ATOM 3593 C C . TRP B 1 218 ? -10.312 19.312 -0.265 1 98.69 218 TRP B C 1
ATOM 3595 O O . TRP B 1 218 ? -11.141 19.219 0.649 1 98.69 218 TRP B O 1
ATOM 3605 N N . PRO B 1 219 ? -10.055 20.531 -0.819 1 98.81 219 PRO B N 1
ATOM 3606 C CA . PRO B 1 219 ? -10.68 21.688 -0.197 1 98.81 219 PRO B CA 1
ATOM 3607 C C . PRO B 1 219 ? -12.211 21.625 -0.195 1 98.81 219 PRO B C 1
ATOM 3609 O O . PRO B 1 219 ? -12.859 22.266 0.624 1 98.81 219 PRO B O 1
ATOM 3612 N N . ASP B 1 220 ? -12.758 20.812 -1.049 1 98.62 220 ASP B N 1
ATOM 3613 C CA . ASP B 1 220 ? -14.211 20.672 -1.139 1 98.62 220 ASP B CA 1
ATOM 3614 C C . ASP B 1 220 ? -14.711 19.531 -0.255 1 98.62 220 ASP B C 1
ATOM 3616 O O . ASP B 1 220 ? -15.922 19.328 -0.125 1 98.62 220 ASP B O 1
ATOM 3620 N N . PHE B 1 221 ? -13.867 18.75 0.343 1 98.69 221 PHE B N 1
ATOM 3621 C CA . PHE B 1 221 ? -14.234 17.641 1.214 1 98.69 221 PHE B CA 1
ATOM 3622 C C . PHE B 1 221 ? -14.93 18.156 2.471 1 98.69 221 PHE B C 1
ATOM 3624 O O . PHE B 1 221 ? -14.414 19.031 3.16 1 98.69 221 PHE B O 1
ATOM 3631 N N . ASP B 1 222 ? -16.109 17.641 2.717 1 97.75 222 ASP B N 1
ATOM 3632 C CA . ASP B 1 222 ? -16.891 18.078 3.869 1 97.75 222 ASP B CA 1
ATOM 3633 C C . ASP B 1 222 ? -17.562 16.891 4.57 1 97.75 222 ASP B C 1
ATOM 3635 O O . ASP B 1 222 ? -17.156 15.742 4.363 1 97.75 222 ASP B O 1
ATOM 3639 N N . GLU B 1 223 ? -18.469 17.188 5.414 1 97.69 223 GLU B N 1
ATOM 3640 C CA . GLU B 1 223 ? -19.109 16.172 6.242 1 97.69 223 GLU B CA 1
ATOM 3641 C C . GLU B 1 223 ? -19.844 15.141 5.387 1 97.69 223 GLU B C 1
ATOM 3643 O O . GLU B 1 223 ? -19.875 13.953 5.723 1 97.69 223 GLU B O 1
ATOM 3648 N N . THR B 1 224 ? -20.406 15.57 4.324 1 97.94 224 THR B N 1
ATOM 3649 C CA . THR B 1 224 ? -21.125 14.664 3.438 1 97.94 224 THR B CA 1
ATOM 3650 C C . THR B 1 224 ? -20.172 13.656 2.805 1 97.94 224 THR B C 1
ATOM 3652 O O . THR B 1 224 ? -20.5 12.477 2.68 1 97.94 224 THR B O 1
ATOM 3655 N N . HIS B 1 225 ? -19.047 14.18 2.42 1 98.31 225 HIS B N 1
ATOM 3656 C CA . HIS B 1 225 ? -18.031 13.297 1.86 1 98.31 225 HIS B CA 1
ATOM 3657 C C . HIS B 1 225 ? -17.531 12.305 2.904 1 98.31 225 HIS B C 1
ATOM 3659 O O . HIS B 1 225 ? -17.359 11.125 2.611 1 98.31 225 HIS B O 1
ATOM 3665 N N . PHE B 1 226 ? -17.297 12.773 4.113 1 98.38 226 PHE B N 1
ATOM 3666 C CA . PHE B 1 226 ? -16.859 11.898 5.195 1 98.38 226 PHE B CA 1
ATOM 3667 C C . PHE B 1 226 ? -17.906 10.812 5.461 1 98.38 226 PHE B C 1
ATOM 3669 O O . PHE B 1 226 ? -17.547 9.641 5.625 1 98.38 226 PHE B O 1
ATOM 3676 N N . ASP B 1 227 ? -19.172 11.164 5.426 1 97.56 227 ASP B N 1
ATOM 3677 C CA . ASP B 1 227 ? -20.266 10.211 5.609 1 97.56 227 ASP B CA 1
ATOM 3678 C C . ASP B 1 227 ? -20.266 9.164 4.5 1 97.56 227 ASP B C 1
ATOM 3680 O O . ASP B 1 227 ? -20.516 7.984 4.75 1 97.56 227 ASP B O 1
ATOM 3684 N N . THR B 1 228 ? -20.016 9.633 3.348 1 97.25 228 THR B N 1
ATOM 3685 C CA . THR B 1 228 ? -19.938 8.719 2.215 1 97.25 228 THR B CA 1
ATOM 3686 C C . THR B 1 228 ? -18.844 7.676 2.438 1 97.25 228 THR B C 1
ATOM 3688 O O . THR B 1 228 ? -19.047 6.488 2.174 1 97.25 228 THR B O 1
ATOM 3691 N N . VAL B 1 229 ? -17.703 8.141 2.904 1 97.25 229 VAL B N 1
ATOM 3692 C CA . VAL B 1 229 ? -16.578 7.254 3.193 1 97.25 229 VAL B CA 1
ATOM 3693 C C . VAL B 1 229 ? -16.984 6.215 4.234 1 97.25 229 VAL B C 1
ATOM 3695 O O . VAL B 1 229 ? -16.734 5.02 4.062 1 97.25 229 VAL B O 1
ATOM 3698 N N . LEU B 1 230 ? -17.656 6.637 5.281 1 97.12 230 LEU B N 1
ATOM 3699 C CA . LEU B 1 230 ? -18.094 5.738 6.344 1 97.12 230 LEU B CA 1
ATOM 3700 C C . LEU B 1 230 ? -19.109 4.734 5.816 1 97.12 230 LEU B C 1
ATOM 3702 O O . LEU B 1 230 ? -19.094 3.564 6.207 1 97.12 230 LEU B O 1
ATOM 3706 N N . ASP B 1 231 ? -19.969 5.18 4.93 1 95.81 231 ASP B N 1
ATOM 3707 C CA . ASP B 1 231 ? -20.969 4.305 4.332 1 95.81 231 ASP B CA 1
ATOM 3708 C C . ASP B 1 231 ? -20.328 3.219 3.479 1 95.81 231 ASP B C 1
ATOM 3710 O O . ASP B 1 231 ? -20.75 2.062 3.502 1 95.81 231 ASP B O 1
ATOM 3714 N N . ILE B 1 232 ? -19.359 3.646 2.777 1 95.06 232 ILE B N 1
ATOM 3715 C CA . ILE B 1 232 ? -18.641 2.693 1.948 1 95.06 232 ILE B CA 1
ATOM 3716 C C . ILE B 1 232 ? -18.031 1.599 2.828 1 95.06 232 ILE B C 1
ATOM 3718 O O . ILE B 1 232 ? -18.172 0.41 2.525 1 95.06 232 ILE B O 1
ATOM 3722 N N . TYR B 1 233 ? -17.422 1.988 3.873 1 94.5 233 TYR B N 1
ATOM 3723 C CA . TYR B 1 233 ? -16.828 1.034 4.801 1 94.5 233 TYR B CA 1
ATOM 3724 C C . TYR B 1 233 ? -17.875 0.072 5.344 1 94.5 233 TYR B C 1
ATOM 3726 O O . TYR B 1 233 ? -17.656 -1.144 5.355 1 94.5 233 TYR B O 1
ATOM 3734 N N . SER B 1 234 ? -18.922 0.636 5.77 1 93.25 234 SER B N 1
ATOM 3735 C CA . SER B 1 234 ? -19.984 -0.162 6.359 1 93.25 234 SER B CA 1
ATOM 3736 C C . SER B 1 234 ? -20.516 -1.189 5.367 1 93.25 234 SER B C 1
ATOM 3738 O O . SER B 1 234 ? -20.734 -2.35 5.723 1 93.25 234 SER B O 1
ATOM 3740 N N . ARG B 1 235 ? -20.703 -0.807 4.168 1 90.5 235 ARG B N 1
ATOM 3741 C CA . ARG B 1 235 ? -21.219 -1.699 3.135 1 90.5 235 ARG B CA 1
ATOM 3742 C C . ARG B 1 235 ? -20.234 -2.822 2.838 1 90.5 235 ARG B C 1
ATOM 3744 O O . ARG B 1 235 ? -20.625 -3.975 2.658 1 90.5 235 ARG B O 1
ATOM 3751 N N . ARG B 1 236 ? -19.016 -2.451 2.826 1 89 236 ARG B N 1
ATOM 3752 C CA . ARG B 1 236 ? -17.984 -3.441 2.527 1 89 236 ARG B CA 1
ATOM 3753 C C . ARG B 1 236 ? -17.844 -4.445 3.666 1 89 236 ARG B C 1
ATOM 3755 O O . ARG B 1 236 ? -17.625 -5.637 3.426 1 89 236 ARG B O 1
ATOM 3762 N N . GLU B 1 237 ? -17.922 -3.928 4.836 1 84 237 GLU B N 1
ATOM 3763 C CA . GLU B 1 237 ? -17.844 -4.812 5.996 1 84 237 GLU B CA 1
ATOM 3764 C C . GLU B 1 237 ? -19.047 -5.758 6.055 1 84 237 GLU B C 1
ATOM 3766 O O . GLU B 1 237 ? -18.906 -6.914 6.453 1 84 237 GLU B O 1
ATOM 3771 N N . ARG B 1 238 ? -20.141 -5.234 5.645 1 69.31 238 ARG B N 1
ATOM 3772 C CA . ARG B 1 238 ? -21.328 -6.062 5.629 1 69.31 238 ARG B CA 1
ATOM 3773 C C . ARG B 1 238 ? -21.234 -7.145 4.559 1 69.31 238 ARG B C 1
ATOM 3775 O O . ARG B 1 238 ? -21.734 -8.266 4.758 1 69.31 238 ARG B O 1
ATOM 3782 N N . ARG B 1 239 ? -20.672 -6.691 3.451 1 64.56 239 ARG B N 1
ATOM 3783 C CA . ARG B 1 239 ? -20.484 -7.676 2.389 1 64.56 239 ARG B CA 1
ATOM 3784 C C . ARG B 1 239 ? -19.562 -8.797 2.832 1 64.56 239 ARG B C 1
ATOM 3786 O O . ARG B 1 239 ? -19.766 -9.961 2.469 1 64.56 239 ARG B O 1
ATOM 3793 N N . PHE B 1 240 ? -18.5 -8.109 3.447 1 59.38 240 PHE B N 1
ATOM 3794 C CA . PHE B 1 240 ? -17.609 -9.109 4.035 1 59.38 240 PHE B CA 1
ATOM 3795 C C . PHE B 1 240 ? -18.125 -9.562 5.395 1 59.38 240 PHE B C 1
ATOM 3797 O O . PHE B 1 240 ? -17.469 -10.336 6.094 1 59.38 240 PHE B O 1
ATOM 3804 N N . GLY B 1 241 ? -19.188 -8.945 5.898 1 42.53 241 GLY B N 1
ATOM 3805 C CA . GLY B 1 241 ? -19.734 -9.406 7.168 1 42.53 241 GLY B CA 1
ATOM 3806 C C . GLY B 1 241 ? -19.047 -10.656 7.691 1 42.53 241 GLY B C 1
ATOM 3807 O O . GLY B 1 241 ? -18.719 -11.562 6.918 1 42.53 241 GLY B O 1
ATOM 3808 N N . ALA B 1 242 ? -18.594 -10.383 9.125 1 38.84 242 ALA B N 1
ATOM 3809 C CA . ALA B 1 242 ? -17.984 -10.969 10.32 1 38.84 242 ALA B CA 1
ATOM 3810 C C . ALA B 1 242 ? -18.344 -12.445 10.438 1 38.84 242 ALA B C 1
ATOM 3812 O O . ALA B 1 242 ? -19.484 -12.844 10.172 1 38.84 242 ALA B O 1
ATOM 3813 N N . ARG B 1 243 ? -17.672 -13.32 10.656 1 34.19 243 ARG B N 1
ATOM 3814 C CA . ARG B 1 243 ? -18.031 -14.062 11.859 1 34.19 243 ARG B CA 1
ATOM 3815 C C . ARG B 1 243 ? -18.547 -13.117 12.945 1 34.19 243 ARG B C 1
ATOM 3817 O O . ARG B 1 243 ? -18.203 -11.938 12.977 1 34.19 243 ARG B O 1
ATOM 3824 N N . PRO B 1 244 ? -19.578 -13.367 13.672 1 33.31 244 PRO B N 1
ATOM 3825 C CA . PRO B 1 244 ? -20.359 -12.68 14.695 1 33.31 244 PRO B CA 1
ATOM 3826 C C . PRO B 1 244 ? -19.5 -11.789 15.594 1 33.31 244 PRO B C 1
ATOM 3828 O O . PRO B 1 244 ? -19.984 -11.258 16.594 1 33.31 244 PRO B O 1
ATOM 3831 N N . VAL B 1 245 ? -18.406 -11.195 15.375 1 30.14 245 VAL B N 1
ATOM 3832 C CA . VAL B 1 245 ? -17.906 -10.711 16.656 1 30.14 245 VAL B CA 1
ATOM 3833 C C . VAL B 1 245 ? -18.625 -9.422 17.047 1 30.14 245 VAL B C 1
ATOM 3835 O O . VAL B 1 245 ? -18.203 -8.711 17.953 1 30.14 245 VAL B O 1
ATOM 3838 N N . CYS B 1 246 ? -19.328 -8.805 16.203 1 23.39 246 CYS B N 1
ATOM 3839 C CA . CYS B 1 246 ? -19.844 -7.609 16.859 1 23.39 246 CYS B CA 1
ATOM 3840 C C . CYS B 1 246 ? -20.688 -7.973 18.078 1 23.39 246 CYS B C 1
ATOM 3842 O O . CYS B 1 246 ? -21.844 -8.336 17.938 1 23.39 246 CYS B O 1
ATOM 3844 N N . LYS B 1 247 ? -20.094 -8.789 19.062 1 23.12 247 LYS B N 1
ATOM 3845 C CA . LYS B 1 247 ? -20.859 -8.883 20.297 1 23.12 247 LYS B CA 1
ATOM 3846 C C . LYS B 1 247 ? -21.125 -7.5 20.891 1 23.12 247 LYS B C 1
ATOM 3848 O O . LYS B 1 247 ? -20.219 -6.652 20.906 1 23.12 247 LYS B O 1
#

Radius of gyration: 24.32 Å; Cα contacts (8 Å, |Δi|>4): 853; chains: 2; bounding box: 82×63×80 Å

Sequence (494 aa):
MSGSDHRTAAPVCLPEHVAIIMDGNGRWANMRGLPLLAGHRAGGEAVQRTVRAAIRRGVKWVTLYAFSSENWRRTPGEVADLTGLLRYYLRHKVAELSREGVRLRVIGDLSRFPDDVQNEARLAEKVTAGNDTLVLVLALSYGGRADIVQAAARMAQAVARGELEASAIDETVFATALQTAGMPDPDMVVRTSGECRLSNFLLWQSAYAELVFLETPWPDFDETHFDTVLDIYSRRERRFGARPVCKMSGSDHRTAAPVCLPEHVAIIMDGNGRWANMRGLPLLAGHRAGGEAVQRTVRAAIRRGVKWVTLYAFSSENWRRTPGEVADLTGLLRYYLRHKVAELSREGVRLRVIGDLSRFPDDVQNEARLAEKVTAGNDTLVLVLALSYGGRADIVQAAARMAQAVARGELEASAIDETVFATALQTAGMPDPDMVVRTSGECRLSNFLLWQSAYAELVFLETPWPDFDETHFDTVLDIYSRRERRFGARPVCK

pLDDT: mean 92.3, std 16.23, range [22.45, 98.94]